Protein AF-A0AAV2WEM0-F1 (afdb_monomer)

Structure (mmCIF, N/CA/C/O backbone):
data_AF-A0AAV2WEM0-F1
#
_entry.id   AF-A0AAV2WEM0-F1
#
loop_
_atom_site.group_PDB
_atom_site.id
_atom_site.type_symbol
_atom_site.label_atom_id
_atom_site.label_alt_id
_atom_site.label_comp_id
_atom_site.label_asym_id
_atom_site.label_entity_id
_atom_site.label_seq_id
_atom_site.pdbx_PDB_ins_code
_atom_site.Cartn_x
_atom_site.Cartn_y
_atom_site.Cartn_z
_atom_site.occupancy
_atom_site.B_iso_or_equiv
_atom_site.auth_seq_id
_atom_site.auth_comp_id
_atom_site.auth_asym_id
_atom_site.auth_atom_id
_atom_site.pdbx_PDB_model_num
ATOM 1 N N . MET A 1 1 ? -0.761 -15.235 -7.193 1.00 73.81 1 MET A N 1
ATOM 2 C CA . MET A 1 1 ? -1.176 -15.048 -5.784 1.00 73.81 1 MET A CA 1
ATOM 3 C C . MET A 1 1 ? -2.481 -15.794 -5.565 1.00 73.81 1 MET A C 1
ATOM 5 O O . MET A 1 1 ? -3.314 -15.754 -6.461 1.00 73.81 1 MET A O 1
ATOM 9 N N . GLY A 1 2 ? -2.632 -16.491 -4.436 1.00 83.06 2 GLY A N 1
ATOM 10 C CA . GLY A 1 2 ? -3.852 -17.237 -4.103 1.00 83.06 2 GLY A CA 1
ATOM 11 C C . GLY A 1 2 ? -5.019 -16.351 -3.625 1.00 83.06 2 GLY A C 1
ATOM 12 O O . GLY A 1 2 ? -4.850 -15.125 -3.509 1.00 83.06 2 GLY A O 1
ATOM 13 N N . PRO A 1 3 ? -6.192 -16.957 -3.354 1.00 88.25 3 PRO A N 1
ATOM 14 C CA . PRO A 1 3 ? -7.330 -16.280 -2.725 1.00 88.25 3 PRO A CA 1
ATOM 15 C C . PRO A 1 3 ? -6.980 -15.790 -1.310 1.00 88.25 3 PRO A C 1
ATOM 17 O O . PRO A 1 3 ? -6.059 -16.314 -0.687 1.00 88.25 3 PRO A O 1
ATOM 20 N N . GLY A 1 4 ? -7.687 -14.764 -0.828 1.00 92.88 4 GLY A N 1
ATOM 21 C CA . GLY A 1 4 ? -7.439 -14.113 0.467 1.00 92.88 4 GLY A CA 1
ATOM 22 C C . GLY A 1 4 ? -6.748 -12.753 0.334 1.00 92.88 4 GLY A C 1
ATOM 23 O O . GLY A 1 4 ? -6.746 -12.153 -0.742 1.00 92.88 4 GLY A O 1
ATOM 24 N N . TYR A 1 5 ? -6.106 -12.284 1.396 1.00 94.56 5 TYR A N 1
ATOM 25 C CA . TYR A 1 5 ? -5.547 -10.938 1.518 1.00 94.56 5 TYR A CA 1
ATOM 26 C C . TYR A 1 5 ? -4.035 -10.973 1.704 1.00 94.56 5 TYR A C 1
ATOM 28 O O . TYR A 1 5 ? -3.494 -11.918 2.272 1.00 94.56 5 TYR A O 1
ATOM 36 N N . LEU A 1 6 ? -3.337 -9.959 1.195 1.00 92.81 6 LEU A N 1
ATOM 37 C CA . LEU A 1 6 ? -1.921 -9.783 1.494 1.00 92.81 6 LEU A CA 1
ATOM 38 C C . LEU A 1 6 ? -1.801 -9.289 2.941 1.00 92.81 6 LEU A C 1
ATOM 40 O O . LEU A 1 6 ? -2.379 -8.249 3.271 1.00 92.81 6 LEU A O 1
ATOM 44 N N . LEU A 1 7 ? -1.094 -10.062 3.766 1.00 94.00 7 LEU A N 1
ATOM 45 C CA . LEU A 1 7 ? -0.801 -9.750 5.160 1.00 94.00 7 LEU A CA 1
ATOM 46 C C . LEU A 1 7 ? 0.650 -10.144 5.462 1.00 94.00 7 LEU A C 1
ATOM 48 O O . LEU A 1 7 ? 0.938 -11.291 5.795 1.00 94.00 7 LEU A O 1
ATOM 52 N N . LEU A 1 8 ? 1.573 -9.208 5.251 1.00 92.81 8 LEU A N 1
ATOM 53 C CA . LEU A 1 8 ? 3.008 -9.395 5.466 1.00 92.81 8 LEU A CA 1
ATOM 54 C C . LEU A 1 8 ? 3.658 -8.045 5.777 1.00 92.81 8 LEU A C 1
ATOM 56 O O . LEU A 1 8 ? 3.691 -7.175 4.905 1.00 92.81 8 LEU A O 1
ATOM 60 N N . ARG A 1 9 ? 4.226 -7.887 6.980 1.00 92.12 9 ARG A N 1
ATOM 61 C CA . ARG A 1 9 ? 4.872 -6.640 7.427 1.00 92.12 9 ARG A CA 1
ATOM 62 C C . ARG A 1 9 ? 3.939 -5.438 7.217 1.00 92.12 9 ARG A C 1
ATOM 64 O O . ARG A 1 9 ? 2.847 -5.428 7.776 1.00 92.12 9 ARG A O 1
ATOM 71 N N . ASP A 1 10 ? 4.326 -4.459 6.400 1.00 90.81 10 ASP A N 1
ATOM 72 C CA . ASP A 1 10 ? 3.507 -3.272 6.119 1.00 90.81 10 ASP A CA 1
ATOM 73 C C . ASP A 1 10 ? 2.381 -3.530 5.099 1.00 90.81 10 ASP A C 1
ATOM 75 O O . ASP A 1 10 ? 1.467 -2.714 4.951 1.00 90.81 10 ASP A O 1
ATOM 79 N N . ALA A 1 11 ? 2.407 -4.659 4.383 1.00 91.69 11 ALA A N 1
ATOM 80 C CA . ALA A 1 11 ? 1.343 -5.015 3.459 1.00 91.69 11 ALA A CA 1
ATOM 81 C C . ALA A 1 11 ? 0.175 -5.635 4.220 1.00 91.69 11 ALA A C 1
ATOM 83 O O . ALA A 1 11 ? 0.104 -6.850 4.366 1.00 91.69 11 ALA A O 1
ATOM 84 N N . VAL A 1 12 ? -0.750 -4.790 4.658 1.00 93.25 12 VAL A N 1
ATOM 85 C CA . VAL A 1 12 ? -2.044 -5.191 5.214 1.00 93.25 12 VAL A CA 1
ATOM 86 C C . VAL A 1 12 ? -3.118 -4.848 4.197 1.00 93.25 12 VAL A C 1
ATOM 88 O O . VAL A 1 12 ? -3.210 -3.707 3.751 1.00 93.25 12 VAL A O 1
ATOM 91 N N . SER A 1 13 ? -3.961 -5.796 3.819 1.00 94.31 13 SER A N 1
ATOM 92 C CA . SER A 1 13 ? -5.092 -5.509 2.939 1.00 94.31 13 SER A CA 1
ATOM 93 C C . SER A 1 13 ? -6.366 -6.098 3.510 1.00 94.31 13 SER A C 1
ATOM 95 O O . SER A 1 13 ? -6.364 -7.212 4.016 1.00 94.31 13 SER A O 1
ATOM 97 N N . THR A 1 14 ? -7.446 -5.335 3.432 1.00 95.19 14 THR A N 1
ATOM 98 C CA . THR A 1 14 ? -8.768 -5.710 3.928 1.00 95.19 14 THR A CA 1
ATOM 99 C C . THR A 1 14 ? -9.771 -5.613 2.778 1.00 95.19 14 THR A C 1
ATOM 101 O O . THR A 1 14 ? -9.505 -4.907 1.797 1.00 95.19 14 THR A O 1
ATOM 104 N N . PRO A 1 15 ? -10.919 -6.311 2.853 1.00 95.44 15 PRO A N 1
ATOM 105 C CA . PRO A 1 15 ? -11.941 -6.208 1.812 1.00 95.44 15 PRO A CA 1
ATOM 106 C C . PRO A 1 15 ? -12.432 -4.771 1.627 1.00 95.44 15 PRO A C 1
ATOM 108 O O . PRO A 1 15 ? -12.663 -4.319 0.504 1.00 95.44 15 PRO A O 1
ATOM 111 N N . ARG A 1 16 ? -12.531 -4.032 2.734 1.00 95.44 16 ARG A N 1
ATOM 112 C CA . ARG A 1 16 ? -12.986 -2.648 2.785 1.00 95.44 16 ARG A CA 1
ATOM 113 C C . ARG A 1 16 ? -12.063 -1.827 3.682 1.00 95.44 16 ARG A C 1
ATOM 115 O O . ARG A 1 16 ? -11.734 -2.282 4.771 1.00 95.44 16 ARG A O 1
ATOM 122 N N . SER A 1 17 ? -11.680 -0.630 3.234 1.00 93.38 17 SER A N 1
ATOM 123 C CA . SER A 1 17 ? -10.951 0.374 4.029 1.00 93.38 17 SER A CA 1
ATOM 124 C C . SER A 1 17 ? -11.723 1.696 4.070 1.00 93.38 17 SER A C 1
ATOM 126 O O . SER A 1 17 ? -12.565 1.947 3.207 1.00 93.38 17 SER A O 1
ATOM 128 N N . TYR A 1 18 ? -11.441 2.551 5.055 1.00 94.12 18 TYR A N 1
ATOM 129 C CA . TYR A 1 18 ? -12.274 3.711 5.387 1.00 94.12 18 TYR A CA 1
ATOM 130 C C . TYR A 1 18 ? -11.481 5.026 5.425 1.00 94.12 18 TYR A C 1
ATOM 132 O O . TYR A 1 18 ? -10.262 5.027 5.561 1.00 94.12 18 TYR A O 1
ATOM 140 N N . LEU A 1 19 ? -12.188 6.155 5.289 1.00 92.81 19 LEU A N 1
ATOM 141 C CA . LEU A 1 19 ? -11.626 7.512 5.363 1.00 92.81 19 LEU A CA 1
ATOM 142 C C . LEU A 1 19 ? -11.573 8.012 6.820 1.00 92.81 19 LEU A C 1
ATOM 144 O O . LEU A 1 19 ? -12.294 8.941 7.203 1.00 92.81 19 LEU A O 1
ATOM 148 N N . THR A 1 20 ? -10.742 7.353 7.622 1.00 91.75 20 THR A N 1
ATOM 149 C CA . THR A 1 20 ? -10.419 7.721 9.013 1.00 91.75 20 THR A CA 1
ATOM 150 C C . THR A 1 20 ? -9.503 8.948 9.061 1.00 91.75 20 THR A C 1
ATOM 152 O O . THR A 1 20 ? -8.969 9.365 8.027 1.00 91.75 20 THR A O 1
ATOM 155 N N . ASP A 1 21 ? -9.301 9.542 10.239 1.00 89.81 21 ASP A N 1
ATOM 156 C CA . ASP A 1 21 ? -8.349 10.652 10.390 1.00 89.81 21 ASP A CA 1
ATOM 157 C C . ASP A 1 21 ? -6.922 10.194 10.060 1.00 89.81 21 ASP A C 1
ATOM 159 O O . ASP A 1 21 ? -6.171 10.911 9.392 1.00 89.81 21 ASP A O 1
ATOM 163 N N . ALA A 1 22 ? -6.582 8.945 10.389 1.00 86.00 22 A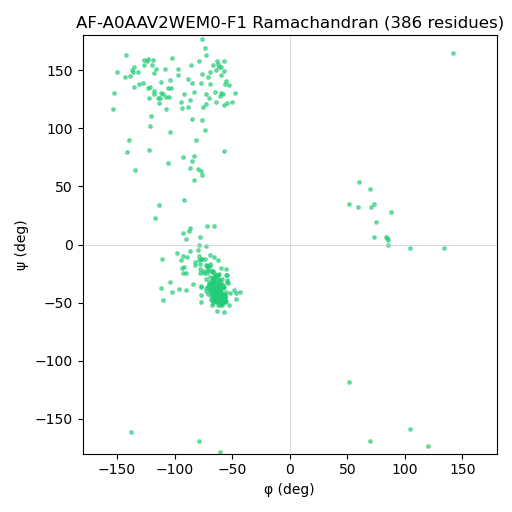LA A N 1
ATOM 164 C CA . ALA A 1 22 ? -5.314 8.326 10.000 1.00 86.00 22 ALA A CA 1
ATOM 165 C C . ALA A 1 22 ? -5.153 8.228 8.470 1.00 86.00 22 ALA A C 1
ATOM 167 O O . ALA A 1 22 ? -4.106 8.585 7.928 1.00 86.00 22 ALA A O 1
ATOM 168 N N . ALA A 1 23 ? -6.202 7.802 7.753 1.00 88.94 23 ALA A N 1
ATOM 169 C CA . ALA A 1 23 ? -6.188 7.688 6.291 1.00 88.94 23 ALA A CA 1
ATOM 170 C C . ALA A 1 23 ? -6.148 9.048 5.571 1.00 88.94 23 ALA A C 1
ATOM 172 O O . ALA A 1 23 ? -5.834 9.102 4.381 1.00 88.94 23 ALA A O 1
ATOM 173 N N . LEU A 1 24 ? -6.470 10.137 6.278 1.00 90.06 24 LEU A N 1
ATOM 174 C CA . LEU A 1 24 ? -6.331 11.510 5.794 1.00 90.06 24 LEU A CA 1
ATOM 175 C C . LEU A 1 24 ? -5.001 12.153 6.195 1.00 90.06 24 LEU A C 1
ATOM 177 O O . LEU A 1 24 ? -4.598 13.107 5.535 1.00 90.06 24 LEU A O 1
ATOM 181 N N . GLY A 1 25 ? -4.315 11.639 7.220 1.00 87.44 25 GLY A N 1
ATOM 182 C CA . GLY A 1 25 ? -3.094 12.235 7.769 1.00 87.44 25 GLY A CA 1
ATOM 183 C C . GLY A 1 25 ? -3.315 13.277 8.850 1.00 87.44 25 GLY A C 1
ATOM 184 O O . GLY A 1 25 ? -2.517 14.201 8.956 1.00 87.44 25 GLY A O 1
ATOM 185 N N . LEU A 1 26 ? -4.413 13.162 9.595 1.00 86.81 26 LEU A N 1
ATOM 186 C CA . LEU A 1 26 ? -4.787 14.088 10.669 1.00 86.81 26 LEU A CA 1
ATOM 187 C C . LEU A 1 26 ? -4.396 13.594 12.058 1.00 86.81 26 LEU A C 1
ATOM 189 O O . LEU A 1 26 ? -4.542 14.327 13.028 1.00 86.81 26 LEU A O 1
ATOM 193 N N . THR A 1 27 ? -3.917 12.359 12.162 1.00 78.94 27 THR A N 1
ATOM 194 C CA . THR A 1 27 ? -3.402 11.813 13.416 1.00 78.94 27 THR A CA 1
ATOM 195 C C . THR A 1 27 ? -1.994 12.314 13.699 1.00 78.94 27 THR A C 1
ATOM 197 O O . THR A 1 27 ? -1.240 12.592 12.769 1.00 78.94 27 THR A O 1
ATOM 200 N N . ASP A 1 28 ? -1.594 12.268 14.967 1.00 68.06 28 ASP A N 1
ATOM 201 C CA . ASP A 1 28 ? -0.232 12.597 15.408 1.00 68.06 28 ASP A CA 1
ATOM 202 C C . ASP A 1 28 ? 0.856 11.671 14.827 1.00 68.06 28 ASP A C 1
ATOM 204 O O . ASP A 1 28 ? 2.041 11.975 14.913 1.00 68.06 28 ASP A O 1
ATOM 208 N N . ALA A 1 29 ? 0.480 10.532 14.234 1.00 67.19 29 ALA A N 1
ATOM 209 C CA . ALA A 1 29 ? 1.413 9.597 13.619 1.00 67.19 29 ALA A CA 1
ATOM 210 C C . ALA A 1 29 ? 1.910 10.072 12.241 1.00 67.19 29 ALA A C 1
ATOM 212 O O . ALA A 1 29 ? 1.119 10.491 11.392 1.00 67.19 29 ALA A O 1
ATOM 213 N N . ALA A 1 30 ? 3.208 9.891 11.971 1.00 63.62 30 ALA A N 1
ATOM 214 C CA . ALA A 1 30 ? 3.812 10.180 10.675 1.00 63.62 30 ALA A CA 1
ATOM 215 C C . ALA A 1 30 ? 3.001 9.609 9.483 1.00 63.62 30 ALA A C 1
ATOM 217 O O . ALA A 1 30 ? 2.708 8.404 9.446 1.00 63.62 30 ALA A O 1
ATOM 218 N N . PRO A 1 31 ? 2.716 10.424 8.444 1.00 66.81 31 PRO A N 1
ATOM 219 C CA . PRO A 1 31 ? 1.867 10.065 7.304 1.00 66.81 31 PRO A CA 1
ATOM 220 C C . PRO A 1 31 ? 2.580 9.145 6.296 1.00 66.81 31 PRO A C 1
ATOM 222 O O . PRO A 1 31 ? 2.764 9.465 5.120 1.00 66.81 31 PRO A O 1
ATOM 225 N N . ARG A 1 32 ? 3.011 7.966 6.749 1.00 67.44 32 ARG A N 1
ATOM 226 C CA . ARG A 1 32 ? 3.813 7.018 5.957 1.00 67.44 32 ARG A CA 1
ATOM 227 C C . ARG A 1 32 ? 3.031 6.312 4.847 1.00 67.44 32 ARG A C 1
ATOM 229 O O . ARG A 1 32 ? 3.639 5.792 3.915 1.00 67.44 32 ARG A O 1
ATOM 236 N N . ALA A 1 33 ? 1.704 6.312 4.940 1.00 76.00 33 ALA A N 1
ATOM 237 C CA . ALA A 1 33 ? 0.794 5.625 4.030 1.00 76.00 33 ALA A CA 1
ATOM 238 C C . ALA A 1 33 ? -0.137 6.594 3.269 1.00 76.00 33 ALA A C 1
ATOM 240 O O . ALA A 1 33 ? -1.194 6.204 2.781 1.00 76.00 33 ALA A O 1
ATOM 241 N N . LEU A 1 34 ? 0.244 7.864 3.128 1.00 84.56 34 LEU A N 1
ATOM 242 C CA . LEU A 1 34 ? -0.521 8.832 2.340 1.00 84.56 34 LEU A CA 1
ATOM 243 C C . LEU A 1 34 ? 0.146 9.090 0.989 1.00 84.56 34 LEU A C 1
ATOM 245 O O . LEU A 1 34 ? 1.372 9.193 0.931 1.00 84.56 34 LEU A O 1
ATOM 249 N N . PRO A 1 35 ? -0.619 9.243 -0.101 1.00 91.00 35 PRO A N 1
ATOM 250 C CA . PRO A 1 35 ? -2.075 9.132 -0.228 1.00 91.00 35 PRO A CA 1
ATOM 251 C C . PRO A 1 35 ? -2.581 7.699 -0.511 1.00 91.00 35 PRO A C 1
ATOM 253 O O . PRO A 1 35 ? -3.746 7.540 -0.878 1.00 91.00 35 PRO A O 1
ATOM 256 N N . GLN A 1 36 ? -1.752 6.645 -0.400 1.00 93.56 36 GLN A N 1
ATOM 257 C CA . GLN A 1 36 ? -2.198 5.275 -0.719 1.00 93.56 36 GLN A CA 1
ATOM 258 C C . GLN A 1 36 ? -3.442 4.846 0.077 1.00 93.56 36 GLN A C 1
ATOM 260 O O . GLN A 1 36 ? -4.331 4.234 -0.508 1.00 93.56 36 GLN A O 1
ATOM 265 N N . ASP A 1 37 ? -3.546 5.173 1.367 1.00 92.56 37 ASP A N 1
ATOM 266 C CA . ASP A 1 37 ? -4.642 4.689 2.209 1.00 92.56 37 ASP A CA 1
ATOM 267 C C . ASP A 1 37 ? -5.955 5.397 1.840 1.00 92.56 37 ASP A C 1
ATOM 269 O O . ASP A 1 37 ? -6.984 4.738 1.701 1.00 92.56 37 ASP A O 1
ATOM 273 N N . PHE A 1 38 ? -5.900 6.691 1.506 1.00 94.50 38 PHE A N 1
ATOM 274 C CA . PHE A 1 38 ? -7.012 7.411 0.880 1.00 94.50 38 PHE A CA 1
ATOM 275 C C . PHE A 1 38 ? -7.444 6.768 -0.448 1.00 94.50 38 PHE A C 1
ATOM 277 O O . PHE A 1 38 ? -8.634 6.551 -0.690 1.00 94.50 38 PHE A O 1
ATOM 284 N N . ALA A 1 39 ? -6.488 6.423 -1.318 1.00 95.12 39 ALA A N 1
ATOM 285 C CA . ALA A 1 39 ? -6.785 5.801 -2.607 1.00 95.12 39 ALA A CA 1
ATOM 286 C C . ALA A 1 39 ? -7.455 4.424 -2.444 1.00 95.12 39 ALA A C 1
ATOM 288 O O . ALA A 1 39 ? -8.419 4.126 -3.151 1.00 95.12 39 ALA A O 1
ATOM 289 N N . ILE A 1 40 ? -6.988 3.604 -1.496 1.00 95.75 40 ILE A N 1
ATOM 290 C CA . ILE A 1 40 ? -7.590 2.301 -1.181 1.00 95.75 40 ILE A CA 1
ATOM 291 C C . ILE A 1 40 ? -8.962 2.471 -0.520 1.00 95.75 40 ILE A C 1
ATOM 293 O O . ILE A 1 40 ? -9.892 1.740 -0.867 1.00 95.75 40 ILE A O 1
ATOM 297 N N . ALA A 1 41 ? -9.142 3.453 0.365 1.00 94.56 41 ALA A N 1
ATOM 298 C CA . ALA A 1 41 ? -10.437 3.760 0.968 1.00 94.56 41 ALA A CA 1
ATOM 299 C C . ALA A 1 41 ? -11.487 4.167 -0.079 1.00 94.56 41 ALA A C 1
ATOM 301 O O . ALA A 1 41 ? -12.651 3.797 0.047 1.00 94.56 41 ALA A O 1
ATOM 302 N N . LEU A 1 42 ? -11.097 4.856 -1.154 1.00 95.44 42 LEU A N 1
ATOM 303 C CA . LEU A 1 42 ? -12.006 5.146 -2.266 1.00 95.44 42 LEU A CA 1
ATOM 304 C C . LEU A 1 42 ? -12.230 3.936 -3.176 1.00 95.44 42 LEU A C 1
ATOM 306 O O . LEU A 1 42 ? -13.372 3.583 -3.469 1.00 95.44 42 LEU A O 1
ATOM 310 N N . ALA A 1 43 ? -11.155 3.278 -3.613 1.00 95.88 43 ALA A N 1
ATOM 311 C CA . ALA A 1 43 ? -11.240 2.153 -4.543 1.00 95.88 43 ALA A CA 1
ATOM 312 C C . ALA A 1 43 ? -12.020 0.970 -3.952 1.00 95.88 43 ALA A C 1
ATOM 314 O O . ALA A 1 43 ? -12.761 0.296 -4.674 1.00 95.88 43 ALA A O 1
ATOM 315 N N . SER A 1 44 ? -11.909 0.761 -2.634 1.00 96.25 44 SER A N 1
ATOM 316 C CA . SER A 1 44 ? -12.562 -0.361 -1.964 1.00 96.25 44 SER A CA 1
ATOM 317 C C . SER A 1 44 ? -14.085 -0.229 -1.811 1.00 96.25 44 SER A C 1
ATOM 319 O O . SER A 1 44 ? -14.730 -1.128 -1.285 1.00 96.25 44 SER A O 1
ATOM 321 N N . HIS A 1 45 ? -14.684 0.882 -2.264 1.00 94.12 45 HIS A N 1
ATOM 322 C CA . HIS A 1 45 ? -16.142 1.000 -2.388 1.00 94.12 45 HIS A CA 1
ATOM 323 C C . HIS A 1 45 ? -16.687 0.208 -3.580 1.00 94.12 45 HIS A C 1
ATOM 325 O O . HIS A 1 45 ? -17.867 -0.130 -3.604 1.00 94.12 45 HIS A O 1
ATOM 331 N N . VAL A 1 46 ? -15.846 -0.026 -4.591 1.00 95.62 46 VAL A N 1
ATOM 332 C CA . VAL A 1 46 ? -16.252 -0.609 -5.876 1.00 95.62 46 VAL A CA 1
ATOM 333 C C . VAL A 1 46 ? -15.663 -2.003 -6.060 1.00 95.62 46 VAL A C 1
ATOM 335 O O . VAL A 1 46 ? -16.312 -2.880 -6.622 1.00 95.62 46 VAL A O 1
ATOM 338 N N . LEU A 1 47 ? -14.429 -2.206 -5.602 1.00 95.44 47 LEU A N 1
ATOM 339 C CA . LEU A 1 47 ? -13.700 -3.466 -5.716 1.00 95.44 47 LEU A CA 1
ATOM 340 C C . LEU A 1 47 ? -13.202 -3.900 -4.343 1.00 95.44 47 LEU A C 1
ATOM 342 O O . LEU A 1 47 ? -12.958 -3.067 -3.489 1.00 95.44 47 LEU A O 1
ATOM 346 N N . ASP A 1 48 ? -12.982 -5.190 -4.136 1.00 96.50 48 ASP A N 1
ATOM 347 C CA . ASP A 1 48 ? -12.324 -5.665 -2.918 1.00 96.50 48 ASP A CA 1
ATOM 348 C C . ASP A 1 48 ? -10.929 -5.023 -2.751 1.00 96.50 48 ASP A C 1
ATOM 350 O O . ASP A 1 48 ? -10.111 -5.034 -3.679 1.00 96.50 48 ASP A O 1
ATOM 354 N N . GLY A 1 49 ? -10.641 -4.460 -1.574 1.00 95.06 49 GLY A N 1
ATOM 355 C CA . GLY A 1 49 ? -9.379 -3.767 -1.297 1.00 95.06 49 GLY A CA 1
ATOM 356 C C . GLY A 1 49 ? -8.143 -4.667 -1.427 1.00 95.06 49 GLY A C 1
ATOM 357 O O . GLY A 1 49 ? -7.107 -4.231 -1.936 1.00 95.06 49 GLY A O 1
ATOM 358 N N . GLY A 1 50 ? -8.261 -5.947 -1.068 1.00 94.94 50 GLY A N 1
ATOM 359 C CA . GLY A 1 50 ? -7.229 -6.961 -1.288 1.00 94.94 50 GLY A CA 1
ATOM 360 C C . GLY A 1 50 ? -6.933 -7.189 -2.765 1.00 94.94 50 GLY A C 1
ATOM 361 O O . GLY A 1 50 ? -5.766 -7.275 -3.160 1.00 94.94 50 GLY A O 1
ATOM 362 N N . ILE A 1 51 ? -7.971 -7.230 -3.603 1.00 96.12 51 ILE A N 1
ATOM 363 C CA . ILE A 1 51 ? -7.812 -7.302 -5.060 1.00 96.12 51 ILE A CA 1
ATOM 364 C C . ILE A 1 51 ? -7.105 -6.049 -5.582 1.00 96.12 51 ILE A C 1
ATOM 366 O O . ILE A 1 51 ? -6.147 -6.182 -6.347 1.00 96.12 51 ILE A O 1
ATOM 370 N N . VAL A 1 52 ? -7.514 -4.851 -5.149 1.00 96.50 52 VAL A N 1
ATOM 371 C CA . VAL A 1 52 ? -6.888 -3.587 -5.577 1.00 96.50 52 VAL A CA 1
ATOM 372 C C . VAL A 1 52 ? -5.386 -3.587 -5.274 1.00 96.50 52 VAL A C 1
ATOM 374 O O . VAL A 1 52 ? -4.586 -3.328 -6.175 1.00 96.50 52 VAL A O 1
ATOM 377 N N . VAL A 1 53 ? -4.983 -3.947 -4.050 1.00 96.19 53 VAL A N 1
ATOM 378 C CA . VAL A 1 53 ? -3.566 -4.007 -3.646 1.00 96.19 53 VAL A CA 1
ATOM 379 C C . VAL A 1 53 ? -2.774 -4.999 -4.505 1.00 96.19 53 VAL A C 1
ATOM 381 O O . VAL A 1 53 ? -1.703 -4.660 -5.013 1.00 96.19 53 VAL A O 1
ATOM 384 N N . LYS A 1 54 ? -3.302 -6.210 -4.733 1.00 95.81 54 LYS A N 1
ATOM 385 C CA . LYS A 1 54 ? -2.637 -7.223 -5.574 1.00 95.81 54 LYS A CA 1
ATOM 386 C C . LYS A 1 54 ? -2.492 -6.761 -7.024 1.00 95.81 54 LYS A C 1
ATOM 388 O O . LYS A 1 54 ? -1.432 -6.950 -7.621 1.00 95.81 54 LYS A O 1
ATOM 393 N N . VAL A 1 55 ? -3.538 -6.154 -7.587 1.00 96.38 55 VAL A N 1
ATOM 394 C CA . VAL A 1 55 ? -3.524 -5.621 -8.957 1.00 96.38 55 VAL A CA 1
ATOM 395 C C . VAL A 1 55 ? -2.489 -4.510 -9.085 1.00 96.38 55 VAL A C 1
ATOM 397 O O . VAL A 1 55 ? -1.685 -4.548 -10.014 1.00 96.38 55 VAL A O 1
ATOM 400 N N . LEU A 1 56 ? -2.459 -3.560 -8.147 1.00 96.94 56 LEU A N 1
ATOM 401 C CA . LEU A 1 56 ? -1.482 -2.471 -8.148 1.00 96.94 56 LEU A CA 1
ATOM 402 C C . LEU A 1 56 ? -0.050 -2.995 -8.031 1.00 96.94 56 LEU A C 1
ATOM 404 O O . LEU A 1 56 ? 0.812 -2.553 -8.785 1.00 96.94 56 LEU A O 1
ATOM 408 N N . LEU A 1 57 ? 0.200 -3.977 -7.164 1.00 96.62 57 LEU A N 1
ATOM 409 C CA . LEU A 1 57 ? 1.516 -4.601 -7.032 1.00 96.62 57 LEU A CA 1
ATOM 410 C C . LEU A 1 57 ? 1.982 -5.248 -8.345 1.00 96.62 57 LEU A C 1
ATOM 412 O O . LEU A 1 57 ? 3.084 -4.973 -8.825 1.00 96.62 57 LEU A O 1
ATOM 416 N N . VAL A 1 58 ? 1.136 -6.084 -8.953 1.00 96.38 58 VAL A N 1
ATOM 417 C CA . VAL A 1 58 ? 1.447 -6.748 -10.230 1.00 96.38 58 VAL A CA 1
ATOM 418 C C . VAL A 1 58 ? 1.646 -5.718 -11.340 1.00 96.38 58 VAL A C 1
ATOM 420 O O . VAL A 1 58 ? 2.581 -5.836 -12.136 1.00 96.38 58 VAL A O 1
ATOM 423 N N . LEU A 1 59 ? 0.808 -4.679 -11.376 1.00 97.00 59 LEU A N 1
ATOM 424 C CA . LEU A 1 59 ? 0.929 -3.588 -12.333 1.00 97.00 59 LEU A CA 1
ATOM 425 C C . LEU A 1 59 ? 2.247 -2.830 -12.146 1.00 97.00 59 LEU A C 1
ATOM 427 O O . LEU A 1 59 ? 2.925 -2.583 -13.136 1.00 97.00 59 LEU A O 1
ATOM 431 N N . GLY A 1 60 ? 2.651 -2.521 -10.913 1.00 97.56 60 GLY A N 1
ATOM 432 C CA . GLY A 1 60 ? 3.922 -1.860 -10.604 1.00 97.56 60 GLY A CA 1
ATOM 433 C C . GLY A 1 60 ? 5.128 -2.627 -11.150 1.00 97.56 60 GLY A C 1
ATOM 434 O O . GLY A 1 60 ? 5.944 -2.061 -11.879 1.00 97.56 60 GLY A O 1
ATOM 435 N N . LEU A 1 61 ? 5.197 -3.938 -10.899 1.00 97.12 61 LEU A N 1
ATOM 436 C CA . LEU A 1 61 ? 6.268 -4.797 -11.427 1.00 97.12 61 LEU A CA 1
ATOM 437 C C . LEU A 1 61 ? 6.225 -4.904 -12.959 1.00 97.12 61 LEU A C 1
ATOM 439 O O . LEU A 1 61 ? 7.256 -4.827 -13.629 1.00 97.12 61 LEU A O 1
ATOM 443 N N . THR A 1 62 ? 5.025 -5.012 -13.532 1.00 97.75 62 THR A N 1
ATOM 444 C CA . THR A 1 62 ? 4.834 -5.044 -14.990 1.00 97.75 62 THR A CA 1
ATOM 445 C C . THR A 1 62 ? 5.299 -3.737 -15.637 1.00 97.75 62 THR A C 1
ATOM 447 O O . THR A 1 62 ? 5.993 -3.756 -16.656 1.00 97.75 62 THR A O 1
ATOM 450 N N . LEU A 1 63 ? 4.964 -2.595 -15.030 1.00 98.06 63 LEU A N 1
ATOM 451 C CA . LEU A 1 63 ? 5.392 -1.269 -15.469 1.00 98.06 63 LEU A CA 1
ATOM 452 C C . LEU A 1 63 ? 6.907 -1.099 -15.357 1.00 98.06 63 LEU A C 1
ATOM 454 O O . LEU A 1 63 ? 7.490 -0.522 -16.275 1.00 98.06 63 LEU A O 1
ATOM 458 N N . ALA A 1 64 ? 7.546 -1.640 -14.314 1.00 97.81 64 ALA A N 1
ATOM 459 C CA . ALA A 1 64 ? 9.001 -1.612 -14.162 1.00 97.81 64 ALA A CA 1
ATOM 460 C C . ALA A 1 64 ? 9.704 -2.326 -15.326 1.00 97.81 64 ALA A C 1
ATOM 462 O O . ALA A 1 64 ? 10.564 -1.742 -15.994 1.00 97.81 64 ALA A O 1
ATOM 463 N N . GLY A 1 65 ? 9.305 -3.569 -15.618 1.00 97.56 65 GLY A N 1
ATOM 464 C CA . GLY A 1 65 ? 9.903 -4.356 -16.697 1.00 97.56 65 GLY A CA 1
ATOM 465 C C . GLY A 1 65 ? 9.609 -3.779 -18.081 1.00 97.56 65 GLY A C 1
ATOM 466 O O . GLY A 1 65 ? 10.524 -3.548 -18.877 1.00 97.56 65 GLY A O 1
ATOM 467 N N . TRP A 1 66 ? 8.336 -3.488 -18.369 1.00 97.88 66 TRP A N 1
ATOM 468 C CA . TRP A 1 66 ? 7.932 -2.955 -19.671 1.00 97.88 66 TRP A CA 1
ATOM 469 C C . TRP A 1 66 ? 8.488 -1.552 -19.922 1.00 97.88 66 TRP A C 1
ATOM 471 O O . TRP A 1 66 ? 8.998 -1.271 -21.012 1.00 97.88 66 TRP A O 1
ATOM 481 N N . GLY A 1 67 ? 8.434 -0.688 -18.910 1.00 97.38 67 GLY A N 1
ATOM 482 C CA . GLY A 1 67 ? 8.990 0.656 -18.965 1.00 97.38 67 GLY A CA 1
ATOM 483 C C . GLY A 1 67 ? 10.483 0.624 -19.242 1.00 97.38 67 GLY A C 1
ATOM 484 O O . GLY A 1 67 ? 10.942 1.336 -20.131 1.00 97.38 67 GLY A O 1
ATOM 485 N N . SER A 1 68 ? 11.235 -0.246 -18.562 1.00 97.69 68 SER A N 1
ATOM 486 C CA . SER A 1 68 ? 12.684 -0.378 -18.765 1.00 97.69 68 SER A CA 1
ATOM 487 C C . SER A 1 68 ? 13.022 -0.869 -20.174 1.00 97.69 68 SER A C 1
ATOM 489 O O . SER A 1 68 ? 13.845 -0.264 -20.860 1.00 97.69 68 SER A O 1
ATOM 491 N N . ALA A 1 69 ? 12.319 -1.891 -20.673 1.00 96.44 69 ALA A N 1
ATOM 492 C CA . ALA A 1 69 ? 12.461 -2.358 -22.055 1.00 96.44 69 ALA A CA 1
ATOM 493 C C . ALA A 1 69 ? 12.135 -1.272 -23.096 1.00 96.44 69 ALA A C 1
ATOM 495 O O . ALA A 1 69 ? 12.705 -1.267 -24.191 1.00 96.44 69 ALA A O 1
ATOM 496 N N . ARG A 1 70 ? 11.189 -0.375 -22.787 1.00 95.75 70 ARG A N 1
ATOM 497 C CA . ARG A 1 70 ? 10.802 0.745 -23.653 1.00 95.75 70 ARG A CA 1
ATOM 498 C C . ARG A 1 70 ? 11.815 1.887 -23.599 1.00 95.75 70 ARG A C 1
ATOM 500 O O . ARG A 1 70 ? 12.160 2.411 -24.652 1.00 95.75 70 ARG A O 1
ATOM 507 N N . LEU A 1 71 ? 12.288 2.247 -22.409 1.00 95.50 71 LEU A N 1
ATOM 508 C CA . LEU A 1 71 ? 13.313 3.266 -22.196 1.00 95.50 71 LEU A CA 1
ATOM 509 C C . LEU A 1 71 ? 14.605 2.892 -22.929 1.00 95.50 71 LEU A C 1
ATOM 511 O O . LEU A 1 71 ? 15.152 3.701 -23.671 1.00 95.50 71 LEU A O 1
ATOM 515 N N . VAL A 1 72 ? 15.035 1.634 -22.799 1.00 94.69 72 VAL A N 1
ATOM 516 C CA . VAL A 1 72 ? 16.196 1.098 -23.519 1.00 94.69 72 VAL A CA 1
ATOM 517 C C . VAL A 1 72 ? 16.009 1.200 -25.033 1.00 94.69 72 VAL A C 1
ATOM 519 O O . VAL A 1 72 ? 16.910 1.673 -25.713 1.00 94.69 72 VAL A O 1
ATOM 522 N N . ALA A 1 73 ? 14.842 0.827 -25.567 1.00 94.62 73 ALA A N 1
ATOM 523 C CA . ALA A 1 73 ? 14.565 0.947 -27.003 1.00 94.62 73 ALA A CA 1
ATOM 524 C C . ALA A 1 73 ? 14.505 2.406 -27.496 1.00 94.62 73 ALA A C 1
ATOM 526 O O . ALA A 1 73 ? 14.794 2.672 -28.656 1.00 94.62 73 ALA A O 1
ATOM 527 N N . GLN A 1 74 ? 14.123 3.350 -26.630 1.00 93.62 74 GLN A N 1
ATOM 528 C CA . GLN A 1 74 ? 14.112 4.779 -26.947 1.00 93.62 74 GLN A CA 1
ATOM 529 C C . GLN A 1 74 ? 15.531 5.361 -27.010 1.00 93.62 74 GLN A C 1
ATOM 531 O O . GLN A 1 74 ? 15.799 6.191 -27.872 1.00 93.62 74 GLN A O 1
ATOM 536 N N . ILE A 1 75 ? 16.419 4.948 -26.101 1.00 90.62 75 ILE A N 1
ATOM 537 C CA . ILE A 1 75 ? 17.797 5.461 -26.010 1.00 90.62 75 ILE A CA 1
ATOM 538 C C . ILE A 1 75 ? 18.733 4.735 -26.986 1.00 90.62 75 ILE A C 1
ATOM 540 O O . ILE A 1 75 ? 19.657 5.340 -27.520 1.00 90.62 75 ILE A O 1
ATOM 544 N N . LEU A 1 76 ? 18.497 3.444 -27.233 1.00 92.06 76 LEU A N 1
ATOM 545 C CA . LEU A 1 76 ? 19.301 2.579 -28.096 1.00 92.06 76 LEU A CA 1
ATOM 546 C C . LEU A 1 76 ? 18.410 1.999 -29.216 1.00 92.06 76 LEU A C 1
ATOM 548 O O . LEU A 1 76 ? 17.966 0.859 -29.090 1.00 92.06 76 LEU A O 1
ATOM 552 N N . PRO A 1 77 ? 18.141 2.738 -30.311 1.00 86.50 77 PRO A N 1
ATOM 553 C CA . PRO A 1 77 ? 17.161 2.336 -31.329 1.00 86.50 77 PRO A CA 1
ATOM 554 C C . PRO A 1 77 ? 17.434 0.968 -31.971 1.00 86.50 77 PRO A C 1
ATOM 556 O O . PRO A 1 77 ? 16.506 0.192 -32.183 1.00 86.50 77 PRO A O 1
ATOM 559 N N . ASP A 1 78 ? 18.709 0.631 -32.190 1.00 90.31 78 ASP A N 1
ATOM 560 C CA . ASP A 1 78 ? 19.127 -0.629 -32.828 1.00 90.31 78 ASP A CA 1
ATOM 561 C C . ASP A 1 78 ? 19.280 -1.797 -31.840 1.00 90.31 78 ASP A C 1
ATOM 563 O O . ASP A 1 78 ? 19.939 -2.799 -32.129 1.00 90.31 78 ASP A O 1
ATOM 567 N N . ILE A 1 79 ? 18.766 -1.665 -30.614 1.00 91.81 79 ILE A N 1
ATOM 568 C CA . ILE A 1 79 ? 18.893 -2.720 -29.611 1.00 91.81 79 ILE A CA 1
ATOM 569 C C . ILE A 1 79 ? 18.028 -3.929 -29.984 1.00 91.81 79 ILE A C 1
ATOM 571 O O . ILE A 1 79 ? 16.813 -3.838 -30.174 1.00 91.81 79 ILE A O 1
ATOM 575 N N . ALA A 1 80 ? 18.653 -5.104 -30.040 1.00 92.31 80 ALA A N 1
ATOM 576 C CA . ALA A 1 80 ? 17.931 -6.349 -30.256 1.00 92.31 80 ALA A CA 1
ATOM 577 C C . ALA A 1 80 ? 16.949 -6.635 -29.104 1.00 92.31 80 ALA A C 1
ATOM 579 O O . ALA A 1 80 ? 17.140 -6.200 -27.963 1.00 92.31 80 ALA A O 1
ATOM 580 N N . ILE A 1 81 ? 15.929 -7.457 -29.376 1.00 93.06 81 ILE A N 1
ATOM 581 C CA . ILE A 1 81 ? 14.940 -7.875 -28.368 1.00 93.06 81 ILE A CA 1
ATOM 582 C C . ILE A 1 81 ? 15.596 -8.471 -27.112 1.00 93.06 81 ILE A C 1
ATOM 584 O O . ILE A 1 81 ? 15.117 -8.232 -26.008 1.00 93.06 81 ILE A O 1
ATOM 588 N N . GLY A 1 82 ? 16.736 -9.154 -27.264 1.00 91.94 82 GLY A N 1
ATOM 589 C CA . GLY A 1 82 ? 17.512 -9.700 -26.149 1.00 91.94 82 GLY A CA 1
ATOM 590 C C . GLY A 1 82 ? 17.914 -8.641 -25.118 1.00 91.94 82 GLY A C 1
ATOM 591 O O . GLY A 1 82 ? 17.689 -8.845 -23.931 1.00 91.94 82 GLY A O 1
ATOM 592 N N . GLY A 1 83 ? 18.409 -7.475 -25.548 1.00 90.75 83 GLY A N 1
ATOM 593 C CA . GLY A 1 83 ? 18.784 -6.398 -24.621 1.00 90.75 83 GLY A CA 1
ATOM 594 C C . GLY A 1 83 ? 17.588 -5.790 -23.891 1.00 90.75 83 GLY A C 1
ATOM 595 O O . GLY A 1 83 ? 17.682 -5.457 -22.712 1.00 90.75 83 GLY A O 1
ATOM 596 N N . ARG A 1 84 ? 16.427 -5.731 -24.551 1.00 94.94 84 ARG A N 1
ATOM 597 C CA . ARG A 1 84 ? 15.169 -5.279 -23.935 1.00 94.94 84 ARG A CA 1
ATOM 598 C C . ARG A 1 84 ? 14.651 -6.278 -22.898 1.00 94.94 84 ARG A C 1
ATOM 600 O O . ARG A 1 84 ? 14.157 -5.858 -21.857 1.00 94.94 84 ARG A O 1
ATOM 607 N N . LEU A 1 85 ? 14.779 -7.579 -23.165 1.00 94.94 85 LEU A N 1
ATOM 608 C CA . LEU A 1 85 ? 14.405 -8.638 -22.225 1.00 94.94 85 LEU A CA 1
ATOM 609 C C . LEU A 1 85 ? 15.338 -8.675 -21.011 1.00 94.94 85 LEU A C 1
ATOM 611 O O . LEU A 1 85 ? 14.852 -8.793 -19.891 1.00 94.94 85 LEU A O 1
ATOM 615 N N . VAL A 1 86 ? 16.649 -8.505 -21.206 1.00 93.94 86 VAL A N 1
ATOM 616 C CA . VAL A 1 86 ? 17.617 -8.404 -20.100 1.00 93.94 86 VAL A CA 1
ATOM 617 C C . VAL A 1 86 ? 17.314 -7.183 -19.228 1.00 93.94 86 VAL A C 1
ATOM 619 O O . VAL A 1 86 ? 17.252 -7.309 -18.009 1.00 93.94 86 VAL A O 1
ATOM 622 N N . ALA A 1 87 ? 17.033 -6.027 -19.836 1.00 94.44 87 ALA A N 1
ATOM 623 C CA . ALA A 1 87 ? 16.622 -4.822 -19.116 1.00 94.44 87 ALA A CA 1
ATOM 624 C C . ALA A 1 87 ? 15.328 -5.022 -18.308 1.00 94.44 87 ALA A C 1
ATOM 626 O O . ALA A 1 87 ? 15.264 -4.633 -17.144 1.00 94.44 87 ALA A O 1
ATOM 627 N N . ALA A 1 88 ? 14.308 -5.651 -18.903 1.00 96.56 88 ALA A N 1
ATOM 628 C CA . ALA A 1 88 ? 13.064 -5.972 -18.205 1.00 96.56 88 ALA A CA 1
ATOM 629 C C . ALA A 1 88 ? 13.290 -6.948 -17.042 1.00 96.56 88 ALA A C 1
ATOM 631 O O . ALA A 1 88 ? 12.740 -6.752 -15.961 1.00 96.56 88 ALA A O 1
ATOM 632 N N . THR A 1 89 ? 14.124 -7.969 -17.261 1.00 94.75 89 THR A N 1
ATOM 633 C CA . THR A 1 89 ? 14.461 -8.980 -16.252 1.00 94.75 89 THR A CA 1
ATOM 634 C C . THR A 1 89 ? 15.184 -8.333 -15.084 1.00 94.75 89 THR A C 1
ATOM 636 O O . THR A 1 89 ? 14.740 -8.493 -13.960 1.00 94.75 89 THR A O 1
ATOM 639 N N . LEU A 1 90 ? 16.221 -7.529 -15.330 1.00 94.44 90 LEU A N 1
ATOM 640 C CA . LEU A 1 90 ? 16.951 -6.831 -14.271 1.00 94.44 90 LEU A CA 1
ATOM 641 C C . LEU A 1 90 ? 16.053 -5.873 -13.478 1.00 94.44 90 LEU A C 1
ATOM 643 O O . LEU A 1 90 ? 16.192 -5.768 -12.264 1.00 94.44 90 LEU A O 1
ATOM 647 N N . ALA A 1 91 ? 15.117 -5.191 -14.142 1.00 95.88 91 ALA A N 1
ATOM 648 C CA . ALA A 1 91 ? 14.190 -4.281 -13.474 1.00 95.88 91 ALA A CA 1
ATOM 649 C C . ALA A 1 91 ? 13.203 -4.994 -12.537 1.00 95.88 91 ALA A C 1
ATOM 651 O O . ALA A 1 91 ? 12.773 -4.412 -11.553 1.00 95.88 91 ALA A O 1
ATOM 652 N N . ILE A 1 92 ? 12.840 -6.246 -12.808 1.00 95.62 92 ILE A N 1
ATOM 653 C CA . ILE A 1 92 ? 11.911 -7.001 -11.950 1.00 95.62 92 ILE A CA 1
ATOM 654 C C . ILE A 1 92 ? 12.671 -7.889 -10.957 1.00 95.62 92 ILE A C 1
ATOM 656 O O . ILE A 1 92 ? 12.269 -8.038 -9.808 1.00 95.62 92 ILE A O 1
ATOM 660 N N . TRP A 1 93 ? 13.775 -8.480 -11.402 1.00 94.38 93 TRP A N 1
ATOM 661 C CA . TRP A 1 93 ? 14.503 -9.549 -10.733 1.00 94.38 93 TRP A CA 1
ATOM 662 C C . TRP A 1 93 ? 15.798 -9.025 -10.120 1.00 94.38 93 TRP A C 1
ATOM 664 O O . TRP A 1 93 ? 16.901 -9.276 -10.605 1.00 94.38 93 TRP A O 1
ATOM 674 N N . ASN A 1 94 ? 15.656 -8.228 -9.064 1.00 93.00 94 ASN A N 1
ATOM 675 C CA . ASN A 1 94 ? 16.783 -7.635 -8.355 1.00 93.00 94 ASN A CA 1
ATOM 676 C C . ASN A 1 94 ? 16.538 -7.592 -6.833 1.00 93.00 94 ASN A C 1
ATOM 678 O O . ASN A 1 94 ? 15.388 -7.699 -6.392 1.00 93.00 94 ASN A O 1
ATOM 682 N N . PRO A 1 95 ? 17.599 -7.407 -6.022 1.00 89.75 95 PRO A N 1
ATOM 683 C CA . PRO A 1 95 ? 17.484 -7.411 -4.564 1.00 89.75 95 PRO A CA 1
ATOM 684 C C . PRO A 1 95 ? 16.565 -6.316 -4.020 1.00 89.75 95 PRO A C 1
ATOM 686 O O . PRO A 1 95 ? 15.839 -6.557 -3.063 1.00 89.75 95 PRO A O 1
ATOM 689 N N . TYR A 1 96 ? 16.526 -5.141 -4.659 1.00 90.69 96 TYR A N 1
ATOM 690 C CA . TYR A 1 96 ? 15.640 -4.055 -4.235 1.00 90.69 96 TYR A CA 1
ATOM 691 C C . TYR A 1 96 ? 14.169 -4.486 -4.298 1.00 90.69 96 TYR A C 1
ATOM 693 O O . TYR A 1 96 ? 13.426 -4.276 -3.341 1.00 90.69 96 TYR A O 1
ATOM 701 N N . VAL A 1 97 ? 13.748 -5.138 -5.388 1.00 95.31 97 VAL A N 1
ATOM 702 C CA . VAL A 1 97 ? 12.380 -5.661 -5.512 1.00 95.31 97 VAL A CA 1
ATOM 703 C C . VAL A 1 97 ? 12.111 -6.738 -4.461 1.00 95.31 97 VAL A C 1
ATOM 705 O O . VAL A 1 97 ? 11.080 -6.677 -3.793 1.00 95.31 97 VAL A O 1
ATOM 708 N N . ALA A 1 98 ? 13.039 -7.681 -4.268 1.00 93.38 98 ALA A N 1
ATOM 709 C CA . ALA A 1 98 ? 12.901 -8.740 -3.267 1.00 93.38 98 ALA A CA 1
ATOM 710 C C . ALA A 1 98 ? 12.709 -8.177 -1.850 1.00 93.38 98 ALA A C 1
ATOM 712 O O . ALA A 1 98 ? 11.762 -8.544 -1.156 1.00 93.38 98 ALA A O 1
ATOM 713 N N . GLU A 1 99 ? 13.554 -7.230 -1.446 1.00 91.94 99 GLU A N 1
ATOM 714 C CA . GLU A 1 99 ? 13.459 -6.582 -0.141 1.00 91.94 99 GLU A CA 1
ATOM 715 C C . GLU A 1 99 ? 12.137 -5.833 0.028 1.00 91.94 99 GLU A C 1
ATOM 717 O O . GLU A 1 99 ? 11.472 -5.989 1.047 1.00 91.94 99 GLU A O 1
ATOM 722 N N . ARG A 1 100 ? 11.717 -5.027 -0.957 1.00 93.88 100 ARG A N 1
ATOM 723 C CA . ARG A 1 100 ? 10.464 -4.261 -0.845 1.00 93.88 100 ARG A CA 1
ATOM 724 C C . ARG A 1 100 ? 9.231 -5.165 -0.813 1.00 93.88 100 ARG A C 1
ATOM 726 O O . ARG A 1 100 ? 8.275 -4.838 -0.114 1.00 93.88 100 ARG A O 1
ATOM 733 N N . LEU A 1 101 ? 9.261 -6.305 -1.506 1.00 94.69 101 LEU A N 1
ATOM 734 C CA . LEU A 1 101 ? 8.225 -7.334 -1.399 1.00 94.69 101 LEU A CA 1
ATOM 735 C C . LEU A 1 101 ? 8.168 -7.928 0.014 1.00 94.69 101 LEU A C 1
ATOM 737 O O . LEU A 1 101 ? 7.083 -8.013 0.583 1.00 94.69 101 LEU A O 1
ATOM 741 N N . LEU A 1 102 ? 9.319 -8.273 0.602 1.00 92.62 102 LEU A N 1
ATOM 742 C CA . LEU A 1 102 ? 9.398 -8.813 1.966 1.00 92.62 102 LEU A CA 1
ATOM 743 C C . LEU A 1 102 ? 8.970 -7.810 3.037 1.00 92.62 102 LEU A C 1
ATOM 745 O O . LEU A 1 102 ? 8.412 -8.211 4.052 1.00 92.62 102 LEU A O 1
ATOM 749 N N . GLN A 1 103 ? 9.216 -6.519 2.813 1.00 92.31 103 GLN A N 1
ATOM 750 C CA . GLN A 1 103 ? 8.767 -5.447 3.705 1.00 92.31 103 GLN A CA 1
ATOM 751 C C . GLN A 1 103 ? 7.283 -5.090 3.513 1.00 92.31 103 GLN A C 1
ATOM 753 O O . GLN A 1 103 ? 6.727 -4.341 4.310 1.00 92.31 103 GLN A O 1
ATOM 758 N N . GLY A 1 104 ? 6.624 -5.607 2.471 1.00 92.69 104 GLY A N 1
ATOM 759 C CA . GLY A 1 104 ? 5.233 -5.278 2.168 1.00 92.69 104 GLY A CA 1
ATOM 760 C C . GLY A 1 104 ? 5.034 -3.886 1.546 1.00 92.69 104 GLY A C 1
ATOM 761 O O . GLY A 1 104 ? 3.925 -3.354 1.536 1.00 92.69 104 GLY A O 1
ATOM 762 N N . HIS A 1 105 ? 6.082 -3.283 0.977 1.00 93.81 105 HIS A N 1
ATOM 763 C CA . HIS A 1 105 ? 6.056 -1.934 0.388 1.00 93.81 105 HIS A CA 1
ATOM 764 C C . HIS A 1 105 ? 5.518 -1.930 -1.050 1.00 93.81 105 HIS A C 1
ATOM 766 O O . HIS A 1 105 ? 6.168 -1.462 -1.988 1.00 93.81 105 HIS A O 1
ATOM 772 N N . TRP A 1 106 ? 4.316 -2.471 -1.242 1.00 94.69 106 TRP A N 1
ATOM 773 C CA . TRP A 1 106 ? 3.715 -2.658 -2.567 1.00 94.69 106 TRP A CA 1
ATOM 774 C C . TRP A 1 106 ? 3.495 -1.340 -3.327 1.00 94.69 106 TRP A C 1
ATOM 776 O O . TRP A 1 106 ? 3.717 -1.276 -4.533 1.00 94.69 106 TRP A O 1
ATOM 786 N N . SER A 1 107 ? 3.105 -0.271 -2.638 1.00 94.75 107 SER A N 1
ATOM 787 C CA . SER A 1 107 ? 2.854 1.053 -3.221 1.00 94.75 107 SER A CA 1
ATOM 788 C C . SER A 1 107 ? 4.146 1.750 -3.653 1.00 94.75 107 SER A C 1
ATOM 790 O O . SER A 1 107 ? 4.193 2.393 -4.702 1.00 94.75 107 SER A O 1
ATOM 792 N N . LEU A 1 108 ? 5.233 1.551 -2.902 1.00 94.12 108 LEU A N 1
ATOM 793 C CA . LEU A 1 108 ? 6.567 1.992 -3.295 1.00 94.12 108 LEU A CA 1
ATOM 794 C C . LEU A 1 108 ? 7.034 1.258 -4.557 1.00 94.12 108 LEU A C 1
ATOM 796 O O . LEU A 1 108 ? 7.649 1.877 -5.421 1.00 94.12 108 LEU A O 1
ATOM 800 N N . LEU A 1 109 ? 6.690 -0.027 -4.715 1.00 96.62 109 LEU A N 1
ATOM 801 C CA . LEU A 1 109 ? 6.952 -0.775 -5.949 1.00 96.62 109 LEU A CA 1
ATOM 802 C C . LEU A 1 109 ? 6.146 -0.252 -7.150 1.00 96.62 109 LEU A C 1
ATOM 804 O O . LEU A 1 109 ? 6.640 -0.308 -8.277 1.00 96.62 109 LEU A O 1
ATOM 808 N N . VAL A 1 110 ? 4.958 0.328 -6.937 1.00 97.56 110 VAL A N 1
ATOM 809 C CA . VAL A 1 110 ? 4.255 1.085 -7.992 1.00 97.56 110 VAL A CA 1
ATOM 810 C C . VAL A 1 110 ? 5.058 2.327 -8.384 1.00 97.56 110 VAL A C 1
ATOM 812 O O . VAL A 1 110 ? 5.270 2.566 -9.574 1.00 97.56 110 VAL A O 1
ATOM 815 N N . GLY A 1 111 ? 5.576 3.078 -7.406 1.00 96.12 111 GLY A N 1
ATOM 816 C CA . GLY A 1 111 ? 6.461 4.221 -7.655 1.00 96.12 111 GLY A CA 1
ATOM 817 C C . GLY A 1 111 ? 7.748 3.843 -8.389 1.00 96.12 111 GLY A C 1
ATOM 818 O O . GLY A 1 111 ? 8.106 4.483 -9.377 1.00 96.12 111 GLY A O 1
ATOM 819 N N . TYR A 1 112 ? 8.386 2.746 -7.986 1.00 96.69 112 TYR A N 1
ATOM 820 C CA . TYR A 1 112 ? 9.525 2.145 -8.679 1.00 96.69 112 TYR A CA 1
ATOM 821 C C . 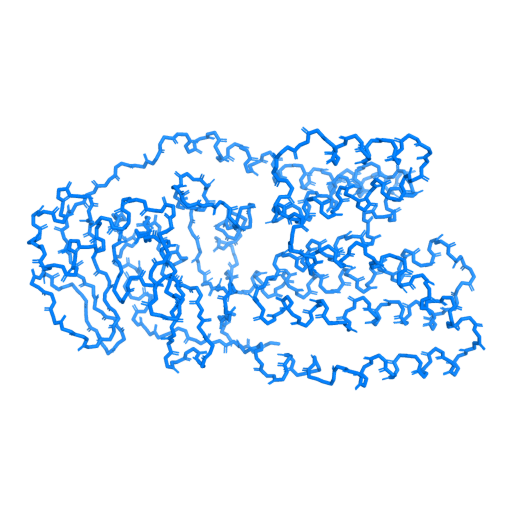TYR A 1 112 ? 9.193 1.793 -10.139 1.00 96.69 112 TYR A C 1
ATOM 823 O O . TYR A 1 112 ? 9.944 2.130 -11.056 1.00 96.69 112 TYR A O 1
ATOM 831 N N . GLY A 1 113 ? 8.023 1.192 -10.376 1.00 97.75 113 GLY A N 1
ATOM 832 C CA . GLY A 1 113 ? 7.534 0.874 -11.716 1.00 97.75 113 GLY A CA 1
ATOM 833 C C . GLY A 1 113 ? 7.324 2.092 -12.614 1.00 97.75 113 GLY A C 1
ATOM 834 O O . GLY A 1 113 ? 7.425 1.970 -13.834 1.00 97.75 113 GLY A O 1
ATOM 835 N N . CYS A 1 114 ? 7.093 3.275 -12.036 1.00 97.94 114 CYS A N 1
ATOM 836 C CA . CYS A 1 114 ? 6.927 4.527 -12.774 1.00 97.94 114 CYS A CA 1
ATOM 837 C C . CYS A 1 114 ? 8.258 5.131 -13.251 1.00 97.94 114 CYS A C 1
ATOM 839 O O . CYS A 1 114 ? 8.264 5.859 -14.244 1.00 97.94 114 CYS A O 1
ATOM 841 N N . LEU A 1 115 ? 9.388 4.833 -12.601 1.00 97.06 115 LEU A N 1
ATOM 842 C CA . LEU A 1 115 ? 10.682 5.479 -12.874 1.00 97.06 115 LEU A CA 1
ATOM 843 C C . LEU A 1 115 ? 11.146 5.407 -14.339 1.00 97.06 115 LEU A C 1
ATOM 845 O O . LEU A 1 115 ? 11.481 6.456 -14.900 1.00 97.06 115 LEU A O 1
ATOM 849 N N . PRO A 1 116 ? 11.135 4.245 -15.026 1.00 96.94 116 PRO A N 1
ATOM 850 C CA . PRO A 1 116 ? 11.551 4.209 -16.425 1.00 96.94 116 PRO A CA 1
ATOM 851 C C . PRO A 1 116 ? 10.612 5.005 -17.347 1.00 96.94 116 PRO A C 1
ATOM 853 O O . PRO A 1 116 ? 11.048 5.528 -18.374 1.00 96.94 116 PRO A O 1
ATOM 856 N N . TRP A 1 117 ? 9.337 5.154 -16.977 1.00 97.81 117 TRP A N 1
ATOM 857 C CA . TRP A 1 117 ? 8.374 5.961 -17.725 1.00 97.81 117 TRP A CA 1
ATOM 858 C C . TRP A 1 117 ? 8.545 7.455 -17.488 1.00 97.81 117 TRP A C 1
ATOM 860 O O . TRP A 1 117 ? 8.399 8.232 -18.432 1.00 97.81 117 TRP A O 1
ATOM 870 N N . VAL A 1 118 ? 8.893 7.848 -16.262 1.00 96.69 118 VAL A N 1
ATOM 871 C CA . VAL A 1 118 ? 9.309 9.213 -15.927 1.00 96.69 118 VAL A CA 1
ATOM 872 C C . VAL A 1 118 ? 10.525 9.590 -16.766 1.00 96.69 118 VAL A C 1
ATOM 874 O O . VAL A 1 118 ? 10.469 10.580 -17.489 1.00 96.69 118 VAL A O 1
ATOM 877 N N . ALA A 1 119 ? 11.579 8.767 -16.767 1.00 93.44 119 ALA A N 1
ATOM 878 C CA . ALA A 1 119 ? 12.765 8.999 -17.590 1.00 93.44 119 ALA A CA 1
ATOM 879 C C . ALA A 1 119 ? 12.413 9.107 -19.087 1.00 93.44 119 ALA A C 1
ATOM 881 O O . ALA A 1 119 ? 12.775 10.081 -19.745 1.00 93.44 119 ALA A O 1
ATOM 882 N N . ALA A 1 120 ? 11.635 8.158 -19.619 1.00 94.50 120 ALA A N 1
ATOM 883 C CA . ALA A 1 120 ? 11.223 8.152 -21.023 1.00 94.50 120 ALA A CA 1
ATOM 884 C C . ALA A 1 120 ? 10.394 9.391 -21.408 1.00 94.50 120 ALA A C 1
ATOM 886 O O . ALA A 1 120 ? 10.613 9.984 -22.468 1.00 94.50 120 ALA A O 1
ATOM 887 N N . ALA A 1 121 ? 9.439 9.789 -20.560 1.00 95.25 121 ALA A N 1
ATOM 888 C CA . ALA A 1 121 ? 8.585 10.954 -20.779 1.00 95.25 121 ALA A CA 1
ATOM 889 C C . ALA A 1 121 ? 9.374 12.263 -20.708 1.00 95.25 121 ALA A C 1
ATOM 891 O O . ALA A 1 121 ? 9.124 13.155 -21.518 1.00 95.25 121 ALA A O 1
ATOM 892 N N . THR A 1 122 ? 10.332 12.352 -19.787 1.00 92.25 122 THR A N 1
ATOM 893 C CA . THR A 1 122 ? 11.253 13.481 -19.654 1.00 92.25 122 THR A CA 1
ATOM 894 C C . THR A 1 122 ? 12.117 13.642 -20.901 1.00 92.25 122 THR A C 1
ATOM 896 O O . THR A 1 122 ? 12.090 14.705 -21.516 1.00 92.25 122 THR A O 1
ATOM 899 N N . LEU A 1 123 ? 12.786 12.570 -21.344 1.00 89.31 123 LEU A N 1
ATOM 900 C CA . LEU A 1 123 ? 13.617 12.574 -22.556 1.00 89.31 123 LEU A CA 1
ATOM 901 C C . LEU A 1 123 ? 12.811 12.867 -23.831 1.00 89.31 123 LEU A C 1
ATOM 903 O O . LEU A 1 123 ? 13.335 13.416 -24.792 1.00 89.31 123 LEU A O 1
ATOM 907 N N . ALA A 1 124 ? 11.528 12.500 -23.854 1.00 90.44 124 ALA A N 1
ATOM 908 C CA . ALA A 1 124 ? 10.624 12.782 -24.969 1.00 90.44 124 ALA A CA 1
ATOM 909 C C . ALA A 1 124 ? 9.874 14.124 -24.834 1.00 90.44 124 ALA A C 1
ATOM 911 O O . ALA A 1 124 ? 8.970 14.387 -25.629 1.00 90.44 124 ALA A O 1
ATOM 912 N N . HIS A 1 125 ? 10.175 14.932 -23.810 1.00 90.06 125 HIS A N 1
ATOM 913 C CA . HIS A 1 125 ? 9.507 16.203 -23.496 1.00 90.06 125 HIS A CA 1
ATOM 914 C C . HIS A 1 125 ? 7.966 16.110 -23.409 1.00 90.06 125 HIS A C 1
ATOM 916 O O . HIS A 1 125 ? 7.223 17.035 -23.751 1.00 90.06 125 HIS A O 1
ATOM 922 N N . ARG A 1 126 ? 7.440 14.980 -22.917 1.00 92.31 126 ARG A N 1
ATOM 923 C CA . ARG A 1 126 ? 5.997 14.702 -22.825 1.00 92.31 126 ARG A CA 1
ATOM 924 C C . ARG A 1 126 ? 5.427 15.120 -21.474 1.00 92.31 126 ARG A C 1
ATOM 926 O O . ARG A 1 126 ? 5.084 14.270 -20.657 1.00 92.31 126 ARG A O 1
ATOM 933 N N . ARG A 1 127 ? 5.252 16.430 -21.267 1.00 93.31 127 ARG A N 1
ATOM 934 C CA . ARG A 1 127 ? 4.841 17.014 -19.969 1.00 93.31 127 ARG A CA 1
ATOM 935 C C . ARG A 1 127 ? 3.641 16.345 -19.280 1.00 93.31 127 ARG A C 1
ATOM 937 O O . ARG A 1 127 ? 3.667 16.165 -18.073 1.00 93.31 127 ARG A O 1
ATOM 944 N N . TRP A 1 128 ? 2.608 15.939 -20.026 1.00 95.25 128 TRP A N 1
ATOM 945 C CA . TRP A 1 128 ? 1.419 15.301 -19.436 1.00 95.25 128 TRP A CA 1
ATOM 946 C C . TRP A 1 128 ? 1.652 13.843 -19.061 1.00 95.25 128 TRP A C 1
ATOM 948 O O . TRP A 1 128 ? 1.164 13.393 -18.035 1.00 95.25 128 TRP A O 1
ATOM 958 N N . ALA A 1 129 ? 2.440 13.116 -19.857 1.00 96.31 129 ALA A N 1
ATOM 959 C CA . ALA A 1 129 ? 2.863 11.775 -19.472 1.00 96.31 129 ALA A CA 1
ATOM 960 C C . ALA A 1 129 ? 3.769 11.846 -18.236 1.00 96.31 129 ALA A C 1
ATOM 962 O O . ALA A 1 129 ? 3.59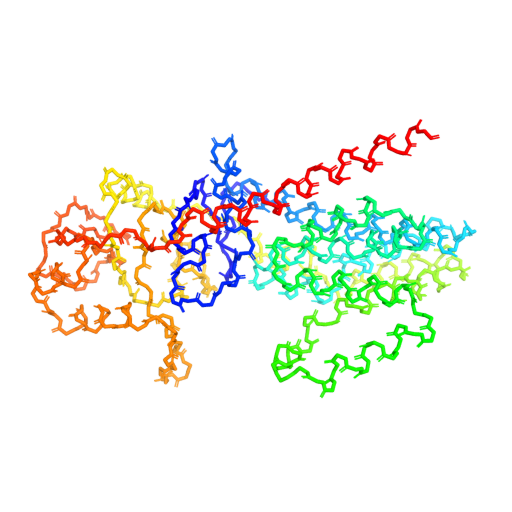5 11.063 -17.314 1.00 96.31 129 ALA A O 1
ATOM 963 N N . LEU A 1 130 ? 4.682 12.821 -18.186 1.00 95.44 130 LEU A N 1
ATOM 964 C CA . LEU A 1 130 ? 5.539 13.054 -17.027 1.00 95.44 130 LEU A CA 1
ATOM 965 C C . LEU A 1 130 ? 4.716 13.349 -15.763 1.00 95.44 130 LEU A C 1
ATOM 967 O O . LEU A 1 130 ? 4.907 12.682 -14.753 1.00 95.44 130 LEU A O 1
ATOM 971 N N . ALA A 1 131 ? 3.760 14.281 -15.840 1.00 96.50 131 ALA A N 1
ATOM 972 C CA . ALA A 1 131 ? 2.866 14.597 -14.726 1.00 96.50 131 ALA A CA 1
ATOM 973 C C . ALA A 1 131 ? 2.057 13.374 -14.261 1.00 96.50 131 ALA A C 1
ATOM 975 O O . ALA A 1 131 ? 1.963 13.133 -13.062 1.00 96.50 131 ALA A O 1
ATOM 976 N N . PHE A 1 132 ? 1.541 12.568 -15.196 1.00 97.69 132 PHE A N 1
ATOM 977 C CA . PHE A 1 132 ? 0.833 11.324 -14.883 1.00 97.69 132 PHE A CA 1
ATOM 978 C C . PHE A 1 132 ? 1.713 10.338 -14.106 1.00 97.69 132 PHE A C 1
ATOM 980 O O . PHE A 1 132 ? 1.302 9.845 -13.059 1.00 97.69 132 PHE A O 1
ATOM 987 N N . TRP A 1 133 ? 2.932 10.066 -14.584 1.00 97.88 133 TRP A N 1
ATOM 988 C CA . TRP A 1 133 ? 3.821 9.096 -13.940 1.00 97.88 133 TRP A CA 1
ATOM 989 C C . TRP A 1 133 ? 4.352 9.583 -12.587 1.00 97.88 133 TRP A C 1
ATOM 991 O O . TRP A 1 133 ? 4.492 8.769 -11.680 1.00 97.88 133 TRP A O 1
ATOM 1001 N N . ILE A 1 134 ? 4.593 10.890 -12.420 1.00 96.19 134 ILE A N 1
ATOM 1002 C CA . ILE A 1 134 ? 4.937 11.475 -11.113 1.00 96.19 134 ILE A CA 1
ATOM 1003 C C . ILE A 1 134 ? 3.751 11.357 -10.148 1.00 96.19 134 ILE A C 1
ATOM 1005 O O . ILE A 1 134 ? 3.937 10.933 -9.011 1.00 96.19 134 ILE A O 1
ATOM 1009 N N . ALA A 1 135 ? 2.533 11.678 -10.597 1.00 96.50 135 ALA A N 1
ATOM 1010 C CA . ALA A 1 135 ? 1.335 11.558 -9.769 1.00 96.50 135 ALA A CA 1
ATOM 1011 C C . ALA A 1 135 ? 1.073 10.100 -9.356 1.00 96.50 135 ALA A C 1
ATOM 1013 O O . ALA A 1 135 ? 0.775 9.848 -8.192 1.00 96.50 135 ALA A O 1
ATOM 1014 N N . LEU A 1 136 ? 1.252 9.138 -10.270 1.00 97.31 136 LEU A N 1
ATOM 1015 C CA . LEU A 1 136 ? 1.093 7.711 -9.975 1.00 97.31 136 LEU A CA 1
ATOM 1016 C C . LEU A 1 136 ? 2.167 7.203 -9.006 1.00 97.31 136 LEU A C 1
ATOM 1018 O O . LEU A 1 136 ? 1.854 6.458 -8.078 1.00 97.31 136 LEU A O 1
ATOM 1022 N N . ALA A 1 137 ? 3.420 7.640 -9.174 1.00 95.56 137 ALA A N 1
ATOM 1023 C CA . ALA A 1 137 ? 4.476 7.358 -8.205 1.00 95.56 137 ALA A CA 1
ATOM 1024 C C . ALA A 1 137 ? 4.175 7.971 -6.832 1.00 95.56 137 ALA A C 1
ATOM 1026 O O . ALA A 1 137 ? 4.585 7.434 -5.803 1.00 95.56 137 ALA A O 1
ATOM 1027 N N . GLY A 1 138 ? 3.392 9.048 -6.819 1.00 93.56 138 GLY A N 1
ATOM 1028 C CA . GLY A 1 138 ? 2.902 9.716 -5.629 1.00 93.56 138 GLY A CA 1
ATOM 1029 C C . GLY A 1 138 ? 1.838 8.989 -4.831 1.00 93.56 138 GLY A C 1
ATOM 1030 O O . GLY A 1 138 ? 1.254 9.619 -3.968 1.00 93.56 138 GLY A O 1
ATOM 1031 N N . LEU A 1 139 ? 1.625 7.685 -5.039 1.00 92.94 139 LEU A N 1
ATOM 1032 C CA . LEU A 1 139 ? 0.959 6.830 -4.045 1.00 92.94 139 LEU A CA 1
ATOM 1033 C C . LEU A 1 139 ? 1.710 6.790 -2.704 1.00 92.94 139 LEU A C 1
ATOM 1035 O O . LEU A 1 139 ? 1.118 6.455 -1.682 1.00 92.94 139 LEU A O 1
ATOM 1039 N N . THR A 1 140 ? 2.999 7.142 -2.704 1.00 91.06 140 THR A N 1
ATOM 1040 C CA . THR A 1 140 ? 3.805 7.340 -1.493 1.00 91.06 140 THR A CA 1
ATOM 1041 C C . THR A 1 140 ? 4.638 8.617 -1.610 1.00 91.06 140 THR A C 1
ATOM 1043 O O . THR A 1 140 ? 5.044 8.971 -2.725 1.00 91.06 140 THR A O 1
ATOM 1046 N N . PRO A 1 141 ? 4.999 9.279 -0.493 1.00 88.12 141 PRO A N 1
ATOM 1047 C CA . PRO A 1 141 ? 5.863 10.458 -0.540 1.00 88.12 141 PRO A CA 1
ATOM 1048 C C . PRO A 1 141 ? 7.240 10.110 -1.122 1.00 88.12 141 PRO A C 1
ATOM 1050 O O . PRO A 1 141 ? 7.784 10.836 -1.953 1.00 88.12 141 PRO A O 1
ATOM 1053 N N . THR A 1 142 ? 7.778 8.939 -0.762 1.00 87.69 142 THR A N 1
ATOM 1054 C CA . THR A 1 142 ? 9.045 8.424 -1.301 1.00 87.69 142 THR A CA 1
ATOM 1055 C C . THR A 1 142 ? 8.985 8.214 -2.813 1.00 87.69 142 THR A C 1
ATOM 1057 O O . THR A 1 142 ? 9.938 8.553 -3.510 1.00 87.69 142 THR A O 1
ATOM 1060 N N . GLY A 1 143 ? 7.873 7.705 -3.348 1.00 91.38 143 GLY A N 1
ATOM 1061 C CA . GLY A 1 143 ? 7.707 7.525 -4.788 1.00 91.38 143 GLY A CA 1
ATOM 1062 C C . GLY A 1 143 ? 7.739 8.846 -5.566 1.00 91.38 143 GLY A C 1
ATOM 1063 O O . GLY A 1 143 ? 8.400 8.906 -6.605 1.00 91.38 143 GLY A O 1
ATOM 1064 N N . VAL A 1 144 ? 7.133 9.926 -5.043 1.00 90.81 144 VAL A N 1
ATOM 1065 C CA . VAL A 1 144 ? 7.256 11.278 -5.637 1.00 90.81 144 VAL A CA 1
ATOM 1066 C C . VAL A 1 144 ? 8.715 11.715 -5.689 1.00 90.81 144 VAL A C 1
ATOM 1068 O O . VAL A 1 144 ? 9.179 12.174 -6.732 1.00 90.81 144 VAL A O 1
ATOM 1071 N N . LEU A 1 145 ? 9.448 11.557 -4.583 1.00 89.19 145 LEU A N 1
ATOM 1072 C CA . LEU A 1 145 ? 10.856 11.949 -4.506 1.00 89.19 145 LEU A CA 1
ATOM 1073 C C . LEU A 1 145 ? 11.710 11.171 -5.514 1.00 89.19 145 LEU A C 1
ATOM 1075 O O . LEU A 1 145 ? 12.484 11.777 -6.255 1.00 89.19 145 LEU A O 1
ATOM 1079 N N . LEU A 1 146 ? 11.529 9.849 -5.607 1.00 90.12 146 LEU A N 1
ATOM 1080 C CA . LEU A 1 146 ? 12.242 9.017 -6.581 1.00 90.12 146 LEU A CA 1
ATOM 1081 C C . LEU A 1 146 ? 11.937 9.441 -8.025 1.00 90.12 146 LEU A C 1
ATOM 1083 O O . LEU A 1 146 ? 12.851 9.544 -8.847 1.00 90.12 146 LEU A O 1
ATOM 1087 N N . ALA A 1 147 ? 10.671 9.728 -8.336 1.00 92.50 147 ALA A N 1
ATOM 1088 C CA . ALA A 1 147 ? 10.259 10.199 -9.653 1.00 92.50 147 ALA A CA 1
ATOM 1089 C C . ALA A 1 147 ? 10.853 11.580 -9.980 1.00 92.50 147 ALA A C 1
ATOM 1091 O O . ALA A 1 147 ? 11.398 11.772 -11.067 1.00 92.50 147 ALA A O 1
ATOM 1092 N N . ALA A 1 148 ? 10.817 12.526 -9.039 1.00 89.00 148 ALA A N 1
ATOM 1093 C CA . ALA A 1 148 ? 11.382 13.860 -9.217 1.00 89.00 148 ALA A CA 1
ATOM 1094 C C . ALA A 1 148 ? 12.894 13.805 -9.479 1.00 89.00 148 ALA A C 1
ATOM 1096 O O . ALA A 1 148 ? 13.371 14.383 -10.457 1.00 89.00 148 ALA A O 1
ATOM 1097 N N . VAL A 1 149 ? 13.643 13.047 -8.670 1.00 85.62 149 VAL A N 1
ATOM 1098 C CA . VAL A 1 149 ? 15.090 12.880 -8.866 1.00 85.62 149 VAL A CA 1
ATOM 1099 C C . VAL A 1 149 ? 15.390 12.179 -10.192 1.00 85.62 149 VAL A C 1
ATOM 1101 O O . VAL A 1 149 ? 16.290 12.604 -10.910 1.00 85.62 149 VAL A O 1
ATOM 1104 N N . THR A 1 150 ? 14.602 11.173 -10.580 1.00 88.62 150 THR A N 1
ATOM 1105 C CA . THR A 1 150 ? 14.745 10.508 -11.887 1.00 88.62 150 THR A CA 1
ATOM 1106 C C . THR A 1 150 ? 14.519 11.479 -13.049 1.00 88.62 150 THR A C 1
ATOM 1108 O O . THR A 1 150 ? 15.270 11.458 -14.023 1.00 88.62 150 THR A O 1
ATOM 1111 N N . ALA A 1 151 ? 13.514 12.357 -12.959 1.00 87.44 151 ALA A N 1
ATOM 1112 C CA . ALA A 1 151 ? 13.267 13.380 -13.971 1.00 87.44 151 ALA A CA 1
ATOM 1113 C C . ALA A 1 151 ? 14.428 14.384 -14.055 1.00 87.44 151 ALA A C 1
ATOM 1115 O O . ALA A 1 151 ? 14.898 14.676 -15.151 1.00 87.44 151 ALA A O 1
ATOM 1116 N N . LEU A 1 152 ? 14.935 14.864 -12.916 1.00 81.62 152 LEU A N 1
ATOM 1117 C CA . LEU A 1 152 ? 16.084 15.774 -12.872 1.00 81.62 152 LEU A CA 1
ATOM 1118 C C . LEU A 1 152 ? 17.359 15.125 -13.426 1.00 81.62 152 LEU A C 1
ATOM 1120 O O . LEU A 1 152 ? 18.068 15.751 -14.209 1.00 81.62 152 LEU A O 1
ATOM 1124 N N . ALA A 1 153 ? 17.623 13.862 -13.082 1.00 79.44 153 ALA A N 1
ATOM 1125 C CA . ALA A 1 153 ? 18.761 13.103 -13.598 1.00 79.44 153 ALA A CA 1
ATOM 1126 C C . ALA A 1 153 ? 18.655 12.860 -15.112 1.00 79.44 153 ALA A C 1
ATOM 1128 O O . ALA A 1 153 ? 19.645 12.969 -15.828 1.00 79.44 153 ALA A O 1
ATOM 1129 N N . ALA A 1 154 ? 17.452 12.595 -15.631 1.00 78.50 154 ALA A N 1
ATOM 1130 C CA . ALA A 1 154 ? 17.219 12.494 -17.073 1.00 78.50 154 ALA A CA 1
ATOM 1131 C C . ALA A 1 154 ? 17.385 13.843 -17.802 1.00 78.50 154 ALA A C 1
ATOM 1133 O O . ALA A 1 154 ? 17.663 13.863 -18.999 1.00 78.50 154 ALA A O 1
ATOM 1134 N N . LEU A 1 155 ? 17.238 14.962 -17.085 1.00 73.69 155 LEU A N 1
ATOM 1135 C CA . LEU A 1 155 ? 17.496 16.322 -17.565 1.00 73.69 155 LEU A CA 1
ATOM 1136 C C . LEU A 1 155 ? 18.918 16.807 -17.265 1.00 73.69 155 LEU A C 1
ATOM 1138 O O . LEU A 1 15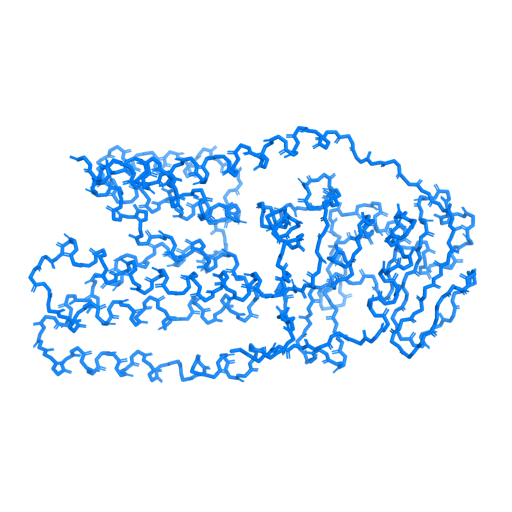5 ? 19.139 18.008 -17.428 1.00 73.69 155 LEU A O 1
ATOM 1142 N N . ALA A 1 156 ? 19.841 15.938 -16.809 1.00 63.34 156 ALA A N 1
ATOM 1143 C CA . ALA A 1 156 ? 21.185 16.284 -16.327 1.00 63.34 156 ALA A CA 1
ATOM 1144 C C . ALA A 1 156 ? 22.025 17.053 -17.364 1.00 63.34 156 ALA A C 1
ATOM 1146 O O . ALA A 1 156 ? 22.907 16.543 -18.048 1.00 63.34 156 ALA A O 1
ATOM 1147 N N . THR A 1 157 ? 21.720 18.337 -17.405 1.00 60.94 157 THR A N 1
ATOM 1148 C CA . THR A 1 157 ? 22.399 19.476 -17.990 1.00 60.94 157 THR A CA 1
ATOM 1149 C C . THR A 1 157 ? 23.083 20.209 -16.830 1.00 60.94 157 THR A C 1
ATOM 1151 O O . THR A 1 157 ? 22.703 20.020 -15.670 1.00 60.94 157 THR A O 1
ATOM 1154 N N . GLY A 1 158 ? 24.088 21.050 -17.102 1.00 56.78 158 GLY A N 1
ATOM 1155 C CA . GLY A 1 158 ? 24.833 21.791 -16.064 1.00 56.78 158 GLY A CA 1
ATOM 1156 C C . GLY A 1 158 ? 23.974 22.429 -14.945 1.00 56.78 158 GLY A C 1
ATOM 1157 O O . GLY A 1 158 ? 24.325 22.288 -13.774 1.00 56.78 158 GLY A O 1
ATOM 1158 N N . PRO A 1 159 ? 22.806 23.036 -15.244 1.00 55.59 159 PRO A N 1
ATOM 1159 C CA . PRO A 1 159 ? 21.902 23.593 -14.229 1.00 55.59 159 PRO A CA 1
ATOM 1160 C C . PRO A 1 159 ? 21.253 22.557 -13.294 1.00 55.59 159 PRO A C 1
ATOM 1162 O O . PRO A 1 159 ? 21.015 22.849 -12.123 1.00 55.59 159 PRO A O 1
ATOM 1165 N N . GLY A 1 160 ? 20.980 21.340 -13.777 1.00 54.75 160 GLY A N 1
ATOM 1166 C CA . GLY A 1 160 ? 20.372 20.270 -12.976 1.00 54.75 160 GLY A CA 1
ATOM 1167 C C . GLY A 1 160 ? 21.311 19.735 -11.892 1.00 54.75 160 GLY A C 1
ATOM 1168 O O . GLY A 1 160 ? 20.872 19.447 -10.780 1.00 54.75 160 GLY A O 1
ATOM 1169 N N . GLN A 1 161 ? 22.615 19.687 -12.183 1.00 57.56 161 GLN A N 1
ATOM 1170 C CA . GLN A 1 161 ? 23.635 19.344 -11.185 1.00 57.56 161 GLN A CA 1
ATOM 1171 C C . GLN A 1 161 ? 23.757 20.430 -10.104 1.00 57.56 161 GLN A C 1
ATOM 1173 O O . GLN A 1 161 ? 23.862 20.111 -8.921 1.00 57.56 161 GLN A O 1
ATOM 1178 N N . ALA A 1 162 ? 23.664 21.708 -10.489 1.00 61.91 162 ALA A N 1
ATOM 1179 C CA . ALA A 1 162 ? 23.702 22.833 -9.555 1.00 61.91 162 ALA A CA 1
ATOM 1180 C C . ALA A 1 162 ? 22.471 22.874 -8.628 1.00 61.91 162 ALA A C 1
ATOM 1182 O O . ALA A 1 162 ? 22.614 23.117 -7.430 1.00 61.91 162 ALA A O 1
ATOM 1183 N N . ALA A 1 163 ? 21.274 22.578 -9.147 1.00 59.66 163 ALA A N 1
ATOM 1184 C CA . ALA A 1 163 ? 20.047 22.517 -8.349 1.00 59.66 163 ALA A CA 1
ATOM 1185 C C . ALA A 1 163 ? 20.069 21.372 -7.320 1.00 59.66 163 ALA A C 1
ATOM 1187 O O . ALA A 1 163 ? 19.652 21.561 -6.178 1.00 59.66 163 ALA A O 1
ATOM 1188 N N . LEU A 1 164 ? 20.596 20.202 -7.704 1.00 56.97 164 LEU A N 1
ATOM 1189 C CA . LEU A 1 164 ? 20.752 19.058 -6.802 1.00 56.97 164 LEU A CA 1
ATOM 1190 C C . LEU A 1 164 ? 21.767 19.353 -5.686 1.00 56.97 164 LEU A C 1
ATOM 1192 O O . LEU A 1 164 ? 21.489 19.085 -4.517 1.00 56.97 164 LEU A O 1
ATOM 1196 N N . ALA A 1 165 ? 22.906 19.963 -6.031 1.00 62.41 165 ALA A N 1
ATOM 1197 C CA . ALA A 1 165 ? 23.911 20.393 -5.061 1.00 62.41 165 ALA A CA 1
ATOM 1198 C C . ALA A 1 165 ? 23.344 21.438 -4.082 1.00 62.41 165 ALA A C 1
ATOM 1200 O O . ALA A 1 165 ? 23.518 21.308 -2.870 1.00 62.41 165 ALA A O 1
ATOM 1201 N N . TRP A 1 166 ? 22.590 22.421 -4.584 1.00 67.44 166 TRP A N 1
ATOM 1202 C CA . TRP A 1 166 ? 21.937 23.440 -3.759 1.00 67.44 166 TRP A CA 1
ATOM 1203 C C . TRP A 1 166 ? 20.903 22.842 -2.794 1.00 67.44 166 TRP A C 1
ATOM 1205 O O . TRP A 1 166 ? 20.952 23.119 -1.596 1.00 67.44 166 TRP A O 1
ATOM 1215 N N . ALA A 1 167 ? 20.021 21.963 -3.284 1.00 62.19 167 ALA A N 1
ATOM 1216 C CA . ALA A 1 167 ? 19.006 21.303 -2.461 1.00 62.19 167 ALA A CA 1
ATOM 1217 C C . ALA A 1 167 ? 19.633 20.432 -1.360 1.00 62.19 167 ALA A C 1
ATOM 1219 O O . ALA A 1 167 ? 19.126 20.386 -0.240 1.00 62.19 167 ALA A O 1
ATOM 1220 N N . SER A 1 168 ? 20.766 19.786 -1.660 1.00 56.44 168 SER A N 1
ATOM 1221 C CA . SER A 1 168 ? 21.505 18.975 -0.689 1.00 56.44 168 SER A CA 1
ATOM 1222 C C . SER A 1 168 ? 22.170 19.793 0.428 1.00 56.44 168 SER A C 1
ATOM 1224 O O . SER A 1 168 ? 22.337 19.285 1.534 1.00 56.44 168 SER A O 1
ATOM 1226 N N . GLY A 1 169 ? 22.521 21.057 0.157 1.00 61.75 169 GLY A N 1
ATOM 1227 C CA . GLY A 1 169 ? 23.215 21.935 1.103 1.00 61.75 169 GLY A CA 1
ATOM 1228 C C . GLY A 1 169 ? 22.305 22.800 1.982 1.00 61.75 169 GLY A C 1
ATOM 1229 O O . GLY A 1 169 ? 22.762 23.278 3.014 1.00 61.75 169 GLY A O 1
ATOM 1230 N N . GLN A 1 170 ? 21.043 23.014 1.592 1.00 61.78 170 GLN A N 1
ATOM 1231 C CA . GLN A 1 170 ? 20.144 23.993 2.232 1.00 61.78 170 GLN A CA 1
ATOM 1232 C C . GLN A 1 170 ? 18.973 23.381 3.019 1.00 61.78 170 GLN A C 1
ATOM 1234 O O . GLN A 1 170 ? 18.300 24.098 3.754 1.00 61.78 170 GLN A O 1
ATOM 1239 N N . LEU A 1 171 ? 18.698 22.079 2.876 1.00 61.81 171 LEU A N 1
ATOM 1240 C CA . LEU A 1 171 ? 17.546 21.429 3.514 1.00 61.81 171 LEU A CA 1
ATOM 1241 C C . LEU A 1 171 ? 17.974 20.593 4.737 1.00 61.81 171 LEU A C 1
ATOM 1243 O O . LEU A 1 171 ? 18.370 19.432 4.576 1.00 61.81 171 LEU A O 1
ATOM 1247 N N . PRO A 1 172 ? 17.876 21.121 5.975 1.00 47.09 172 PRO A N 1
ATOM 1248 C CA . PRO A 1 172 ? 17.957 20.285 7.168 1.00 47.09 172 PRO A CA 1
ATOM 1249 C C . PRO A 1 172 ? 16.758 19.320 7.174 1.00 47.09 172 PRO A C 1
ATOM 1251 O O . PRO A 1 172 ? 15.614 19.751 7.082 1.00 47.09 172 PRO A O 1
ATOM 1254 N N . GLY A 1 173 ? 17.013 18.006 7.217 1.00 51.00 173 GLY A N 1
ATOM 1255 C CA . GLY A 1 173 ? 15.963 16.975 7.091 1.00 51.00 173 GLY A CA 1
ATOM 1256 C C . GLY A 1 173 ? 16.286 15.819 6.138 1.00 51.00 173 GLY A C 1
ATOM 1257 O O . GLY A 1 173 ? 15.561 14.825 6.098 1.00 51.00 173 GLY A O 1
ATOM 1258 N N . LEU A 1 174 ? 17.433 15.854 5.451 1.00 53.69 174 LEU A N 1
ATOM 1259 C CA . LEU A 1 174 ? 17.949 14.724 4.661 1.00 53.69 174 LEU A CA 1
ATOM 1260 C C . LEU A 1 174 ? 18.337 13.489 5.507 1.00 53.69 174 LEU A C 1
ATOM 1262 O O . LEU A 1 174 ? 18.978 12.572 5.008 1.00 53.69 174 LEU A O 1
ATOM 1266 N N . GLY A 1 175 ? 17.894 13.394 6.766 1.00 48.03 175 GLY A N 1
ATOM 1267 C CA . GLY A 1 175 ? 17.864 12.141 7.523 1.00 48.03 175 GLY A CA 1
ATOM 1268 C C . GLY A 1 175 ? 17.086 11.032 6.798 1.00 48.03 175 GLY A C 1
ATOM 1269 O O . GLY A 1 175 ? 17.442 9.869 6.925 1.00 48.03 175 GLY A O 1
ATOM 1270 N N . VAL A 1 176 ? 16.122 11.384 5.934 1.00 50.94 176 VAL A N 1
ATOM 1271 C CA . VAL A 1 176 ? 15.449 10.455 5.000 1.00 50.94 176 VAL A CA 1
ATOM 1272 C C . VAL A 1 176 ? 16.400 9.919 3.910 1.00 50.94 176 VAL A C 1
ATOM 1274 O O . VAL A 1 176 ? 16.192 8.823 3.387 1.00 50.94 176 VAL A O 1
ATOM 1277 N N . LEU A 1 177 ? 17.494 10.628 3.602 1.00 50.75 177 LEU A N 1
ATOM 1278 C CA . LEU A 1 177 ? 18.571 10.113 2.745 1.00 50.75 177 LEU A CA 1
ATOM 1279 C C . LEU A 1 177 ? 19.449 9.061 3.442 1.00 50.75 177 LEU A C 1
ATOM 1281 O O . LEU A 1 177 ? 20.223 8.390 2.764 1.00 50.75 177 LEU A O 1
ATOM 1285 N N . ARG A 1 178 ? 19.345 8.892 4.771 1.00 45.19 178 ARG A N 1
ATOM 1286 C CA . ARG A 1 178 ? 20.148 7.900 5.514 1.00 45.19 178 ARG A CA 1
ATOM 1287 C C . ARG A 1 178 ? 19.705 6.459 5.270 1.00 45.19 178 ARG A C 1
ATOM 1289 O O . ARG A 1 178 ? 20.494 5.549 5.499 1.00 45.19 178 ARG A O 1
ATOM 1296 N N . ASP A 1 179 ? 18.495 6.240 4.760 1.00 57.62 179 ASP A N 1
ATOM 1297 C CA . ASP A 1 179 ? 18.058 4.924 4.287 1.00 57.62 179 ASP A CA 1
ATOM 1298 C C . ASP A 1 179 ? 18.554 4.698 2.851 1.00 57.62 179 ASP A C 1
ATOM 1300 O O . ASP A 1 179 ? 17.814 4.838 1.872 1.00 57.62 179 ASP A O 1
ATOM 1304 N N . GLY A 1 180 ? 19.850 4.396 2.722 1.00 54.38 180 GLY A N 1
ATOM 1305 C CA . GLY A 1 180 ? 20.520 4.216 1.431 1.00 54.38 180 GLY A CA 1
ATOM 1306 C C . GLY A 1 180 ? 19.845 3.176 0.529 1.00 54.38 180 GLY A C 1
ATOM 1307 O O . GLY A 1 180 ? 19.903 3.303 -0.695 1.00 54.38 180 GLY A O 1
ATOM 1308 N N . GLN A 1 181 ? 19.131 2.199 1.106 1.00 57.19 181 GLN A N 1
ATOM 1309 C CA . GLN A 1 181 ? 18.446 1.152 0.348 1.00 57.19 181 GLN A CA 1
ATOM 1310 C C . GLN A 1 181 ? 17.278 1.684 -0.489 1.00 57.19 181 GLN A C 1
ATOM 1312 O O . GLN A 1 181 ? 17.032 1.168 -1.581 1.00 57.19 181 GLN A O 1
ATOM 1317 N N . LYS A 1 182 ? 16.567 2.728 -0.041 1.00 62.06 182 LYS A N 1
ATOM 1318 C CA . LYS A 1 182 ? 15.461 3.321 -0.819 1.00 62.06 182 LYS A CA 1
ATOM 1319 C C . LYS A 1 182 ? 15.952 4.021 -2.086 1.00 62.06 182 LYS A C 1
ATOM 1321 O O . LYS A 1 182 ? 15.262 3.995 -3.105 1.00 62.06 182 LYS A O 1
ATOM 1326 N N . TRP A 1 183 ? 17.162 4.575 -2.040 1.00 66.19 183 TRP A N 1
ATOM 1327 C CA . TRP A 1 183 ? 17.767 5.348 -3.126 1.00 66.19 183 TRP A CA 1
ATOM 1328 C C . TRP A 1 183 ? 18.429 4.486 -4.202 1.00 66.19 183 TRP A C 1
ATOM 1330 O O . TRP A 1 183 ? 18.629 4.970 -5.314 1.00 66.19 183 TRP A O 1
ATOM 1340 N N . VAL A 1 184 ? 18.674 3.195 -3.935 1.00 72.19 184 VAL A N 1
ATOM 1341 C CA . VAL A 1 184 ? 19.177 2.231 -4.938 1.00 72.19 184 VAL A CA 1
ATOM 1342 C C . VAL A 1 184 ? 18.280 2.192 -6.182 1.00 72.19 184 VAL A C 1
ATOM 1344 O O . VAL A 1 184 ? 18.778 2.022 -7.295 1.00 72.19 184 VAL A O 1
ATOM 1347 N N . ALA A 1 185 ? 16.974 2.442 -6.026 1.00 73.69 185 ALA A N 1
ATOM 1348 C CA . ALA A 1 185 ? 16.033 2.561 -7.138 1.00 73.69 185 ALA A CA 1
ATOM 1349 C C . ALA A 1 185 ? 16.454 3.596 -8.197 1.00 73.69 185 ALA A C 1
ATOM 1351 O O . ALA A 1 185 ? 16.199 3.390 -9.381 1.00 73.69 185 ALA A O 1
ATOM 1352 N N . LEU A 1 186 ? 17.133 4.679 -7.804 1.00 76.81 186 LEU A N 1
ATOM 1353 C CA . LEU A 1 186 ? 17.586 5.719 -8.731 1.00 76.81 186 LEU A CA 1
ATOM 1354 C C . LEU A 1 186 ? 18.673 5.234 -9.695 1.00 76.81 186 LEU A C 1
ATOM 1356 O O . LEU A 1 186 ? 18.818 5.794 -10.778 1.00 76.81 186 LEU A O 1
ATOM 1360 N N . ALA A 1 187 ? 19.417 4.187 -9.335 1.00 78.50 187 ALA A N 1
ATOM 1361 C CA . ALA A 1 187 ? 20.423 3.599 -10.212 1.00 78.50 187 ALA A CA 1
ATOM 1362 C C . ALA A 1 187 ? 19.802 2.720 -11.315 1.00 78.50 187 ALA A C 1
ATOM 1364 O O . ALA A 1 187 ? 20.486 2.369 -12.280 1.00 78.50 187 ALA A O 1
ATOM 1365 N N . LEU A 1 188 ? 18.505 2.392 -11.210 1.00 83.62 188 LEU A N 1
ATOM 1366 C CA . LEU A 1 188 ? 17.821 1.489 -12.133 1.00 83.62 188 LEU A CA 1
ATOM 1367 C C . LEU A 1 188 ? 17.990 1.887 -13.609 1.00 83.62 188 LEU A C 1
ATOM 1369 O O . LEU A 1 188 ? 18.416 1.019 -14.373 1.00 83.62 188 LEU A O 1
ATOM 1373 N N . PRO A 1 189 ? 17.711 3.137 -14.048 1.00 80.44 189 PRO A N 1
ATOM 1374 C CA . PRO A 1 189 ? 17.830 3.501 -15.461 1.00 80.44 189 PRO A CA 1
ATOM 1375 C C . PRO A 1 189 ? 19.242 3.270 -16.019 1.00 80.44 189 PRO A C 1
ATOM 1377 O O . PRO A 1 189 ? 19.390 2.807 -17.149 1.00 80.44 189 PRO A O 1
ATOM 1380 N N . GLY A 1 190 ? 20.278 3.530 -15.214 1.00 78.88 190 GLY A N 1
ATOM 1381 C CA . GLY A 1 190 ? 21.670 3.274 -15.585 1.00 78.88 190 GLY A CA 1
ATOM 1382 C C . GLY A 1 190 ? 21.976 1.781 -15.702 1.00 78.88 190 GLY A C 1
ATOM 1383 O O . GLY A 1 190 ? 22.526 1.342 -16.713 1.00 78.88 190 GLY A O 1
ATOM 1384 N N . TYR A 1 191 ? 21.559 0.981 -14.717 1.00 83.25 191 TYR A N 1
ATOM 1385 C CA . TYR A 1 191 ? 21.786 -0.464 -14.727 1.00 83.25 191 TYR A CA 1
ATOM 1386 C C . TYR A 1 191 ? 21.084 -1.172 -15.889 1.00 83.25 191 TYR A C 1
ATOM 1388 O O . TYR A 1 191 ? 21.692 -2.028 -16.532 1.00 83.25 191 TYR A O 1
ATOM 1396 N N . VAL A 1 192 ? 19.840 -0.801 -16.216 1.00 86.25 192 VAL A N 1
ATOM 1397 C CA . VAL A 1 192 ? 19.123 -1.424 -17.343 1.00 86.25 192 VAL A CA 1
ATOM 1398 C C . VAL A 1 192 ? 19.746 -1.068 -18.693 1.00 86.25 192 VAL A C 1
ATOM 1400 O O . VAL A 1 192 ? 19.786 -1.919 -19.581 1.00 86.25 192 VAL A O 1
ATOM 1403 N N . LEU A 1 193 ? 20.286 0.148 -18.848 1.00 84.25 193 LEU A N 1
ATOM 1404 C CA . LEU A 1 193 ? 21.028 0.548 -20.047 1.00 84.25 193 LEU A CA 1
ATOM 1405 C C . LEU A 1 193 ? 22.360 -0.196 -20.164 1.00 84.25 193 LEU A C 1
ATOM 1407 O O . LEU A 1 193 ? 22.675 -0.698 -21.243 1.00 84.25 193 LEU A O 1
ATOM 1411 N N . ALA A 1 194 ? 23.111 -0.319 -19.068 1.00 83.69 194 ALA A N 1
ATOM 1412 C CA . ALA A 1 194 ? 24.362 -1.073 -19.041 1.00 83.69 194 ALA A CA 1
ATOM 1413 C C . ALA A 1 194 ? 24.130 -2.553 -19.389 1.00 83.69 194 ALA A C 1
ATOM 1415 O O . ALA A 1 194 ? 24.797 -3.100 -20.268 1.00 83.69 194 ALA A O 1
ATOM 1416 N N . ALA A 1 195 ? 23.125 -3.181 -18.773 1.00 83.19 195 ALA A N 1
ATOM 1417 C CA . ALA A 1 195 ? 22.779 -4.575 -19.026 1.00 83.19 195 ALA A CA 1
ATOM 1418 C C . ALA A 1 195 ? 22.302 -4.806 -20.472 1.00 83.19 195 ALA A C 1
ATOM 1420 O O . ALA A 1 195 ? 22.700 -5.779 -21.116 1.00 83.19 195 ALA A O 1
ATOM 1421 N N . ALA A 1 196 ? 21.510 -3.881 -21.027 1.00 83.00 196 ALA A N 1
ATOM 1422 C CA . ALA A 1 196 ? 21.146 -3.915 -22.440 1.00 83.00 196 ALA A CA 1
ATOM 1423 C C . ALA A 1 196 ? 22.365 -3.732 -23.363 1.00 83.00 196 ALA A C 1
ATOM 1425 O O . ALA A 1 196 ? 22.448 -4.386 -24.401 1.00 83.00 196 ALA A O 1
ATOM 1426 N N . GLY A 1 197 ? 23.325 -2.884 -22.984 1.00 81.75 197 GLY A N 1
ATOM 1427 C CA . GLY A 1 197 ? 24.586 -2.699 -23.701 1.00 81.75 197 GLY A CA 1
ATOM 1428 C C . GLY A 1 197 ? 25.388 -3.996 -23.824 1.00 81.75 197 GLY A C 1
ATOM 1429 O O . GLY A 1 197 ? 25.802 -4.349 -24.926 1.00 81.75 197 GLY A O 1
ATOM 1430 N N . VAL A 1 198 ? 25.519 -4.757 -22.733 1.00 82.56 198 VAL A N 1
ATOM 1431 C CA . VAL A 1 198 ? 26.191 -6.073 -22.728 1.00 82.56 198 VAL A CA 1
ATOM 1432 C C . VAL A 1 198 ? 25.493 -7.061 -23.667 1.00 82.56 198 VAL A C 1
ATOM 1434 O O . VAL A 1 198 ? 26.144 -7.796 -24.407 1.00 82.56 198 VAL A O 1
ATOM 1437 N N . ALA A 1 199 ? 24.161 -7.038 -23.720 1.00 81.69 199 ALA A N 1
ATOM 1438 C CA . ALA A 1 199 ? 23.387 -7.911 -24.599 1.00 81.69 199 ALA A CA 1
ATOM 1439 C C . ALA A 1 199 ? 23.596 -7.638 -26.107 1.00 81.69 199 ALA A C 1
ATOM 1441 O O . ALA A 1 199 ? 23.177 -8.452 -26.933 1.00 81.69 199 ALA A O 1
ATOM 1442 N N . ARG A 1 200 ? 24.264 -6.538 -26.493 1.00 84.75 200 ARG A N 1
ATOM 1443 C CA . ARG A 1 200 ? 24.670 -6.288 -27.891 1.00 84.75 200 ARG A CA 1
ATOM 1444 C C . ARG A 1 200 ? 25.762 -7.235 -28.381 1.00 84.75 200 ARG A C 1
ATOM 1446 O O . ARG A 1 200 ? 25.912 -7.392 -29.586 1.00 84.75 200 ARG A O 1
ATOM 1453 N N . LEU A 1 201 ? 26.479 -7.892 -27.469 1.00 85.75 201 LEU A N 1
ATOM 1454 C CA . LEU A 1 201 ? 27.542 -8.849 -27.791 1.00 85.75 201 LEU A CA 1
ATOM 1455 C C . LEU A 1 201 ? 27.016 -10.154 -28.417 1.00 85.75 201 LEU A C 1
ATOM 1457 O O . LEU A 1 201 ? 27.797 -10.965 -28.902 1.00 85.75 201 LEU A O 1
ATOM 1461 N N . GLY A 1 202 ? 25.696 -10.365 -28.427 1.00 87.88 202 GLY A N 1
ATOM 1462 C CA . GLY A 1 202 ? 25.052 -11.446 -29.165 1.00 87.88 202 GLY A CA 1
ATOM 1463 C C . GLY A 1 202 ? 23.887 -12.079 -28.412 1.00 87.88 202 GLY A C 1
ATOM 1464 O O . GLY A 1 202 ? 23.730 -11.926 -27.199 1.00 87.88 202 GLY A O 1
ATOM 1465 N N . ARG A 1 203 ? 23.065 -12.850 -29.136 1.00 88.19 203 ARG A N 1
ATOM 1466 C CA . ARG A 1 203 ? 21.886 -13.531 -28.572 1.00 88.19 203 ARG A CA 1
ATOM 1467 C C . ARG A 1 203 ? 22.250 -14.459 -27.411 1.00 88.19 203 ARG A C 1
ATOM 1469 O O . ARG A 1 203 ? 21.547 -14.456 -26.407 1.00 88.19 203 ARG A O 1
ATOM 1476 N N . SER A 1 204 ? 23.338 -15.219 -27.532 1.00 90.81 204 SER A N 1
ATOM 1477 C CA . SER A 1 204 ? 23.796 -16.130 -26.477 1.00 90.81 204 SER A CA 1
ATOM 1478 C C . SER A 1 204 ? 24.176 -15.378 -25.202 1.00 90.81 204 SER A C 1
ATOM 1480 O O . SER A 1 204 ? 23.793 -15.803 -24.120 1.00 90.81 204 SER A O 1
ATOM 1482 N N . VAL A 1 205 ? 24.837 -14.221 -25.325 1.00 89.00 205 VAL A N 1
ATOM 1483 C CA . VAL A 1 205 ? 25.189 -13.370 -24.176 1.00 89.00 205 VAL A CA 1
ATOM 1484 C C . VAL A 1 205 ? 23.928 -12.862 -23.484 1.00 89.00 205 VAL A C 1
ATOM 1486 O O . VAL A 1 205 ? 23.814 -12.974 -22.271 1.00 89.00 205 VAL A O 1
ATOM 1489 N N . ALA A 1 206 ? 22.938 -12.390 -24.246 1.00 87.88 206 ALA A N 1
ATOM 1490 C CA . ALA A 1 206 ? 21.664 -11.953 -23.678 1.00 87.88 206 ALA A CA 1
ATOM 1491 C C . ALA A 1 206 ? 20.943 -13.077 -22.908 1.00 87.88 206 ALA A C 1
ATOM 1493 O O . ALA A 1 206 ? 20.423 -12.838 -21.819 1.00 87.88 206 ALA A O 1
ATOM 1494 N N . VAL A 1 207 ? 20.939 -14.303 -23.448 1.00 89.94 207 VAL A N 1
ATOM 1495 C CA . VAL A 1 207 ? 20.362 -15.479 -22.774 1.00 89.94 207 VAL A CA 1
ATOM 1496 C C . VAL A 1 207 ? 21.127 -15.800 -21.492 1.00 89.94 207 VAL A C 1
ATOM 1498 O O . VAL A 1 207 ? 20.503 -15.944 -20.446 1.00 89.94 207 VAL A O 1
ATOM 1501 N N . VAL A 1 208 ? 22.461 -15.854 -21.547 1.00 91.75 208 VAL A N 1
ATOM 1502 C CA . VAL A 1 208 ? 23.307 -16.125 -20.375 1.00 91.75 208 VAL A CA 1
ATOM 1503 C C . VAL A 1 208 ? 23.098 -15.066 -19.294 1.00 91.75 208 VAL A C 1
ATOM 1505 O O . VAL A 1 208 ? 22.903 -15.426 -18.140 1.00 91.75 208 VAL A O 1
ATOM 1508 N N . CYS A 1 209 ? 23.053 -13.778 -19.648 1.00 88.38 209 CYS A N 1
ATOM 1509 C CA . CYS A 1 209 ? 22.764 -12.704 -18.698 1.00 88.38 209 CYS A CA 1
ATOM 1510 C C . CYS A 1 209 ? 21.373 -12.852 -18.071 1.00 88.38 209 CYS A C 1
ATOM 1512 O O . CYS A 1 209 ? 21.243 -12.726 -16.858 1.00 88.38 209 CYS A O 1
ATOM 1514 N N . GLY A 1 210 ? 20.339 -13.138 -18.869 1.00 87.25 210 GLY A N 1
ATOM 1515 C CA . GLY A 1 210 ? 18.983 -13.346 -18.354 1.00 87.25 210 GLY A CA 1
ATOM 1516 C C . GLY A 1 210 ? 18.902 -14.522 -17.378 1.00 87.25 210 GLY A C 1
ATOM 1517 O O . GLY A 1 210 ? 18.354 -14.380 -16.288 1.00 87.25 210 GLY A O 1
ATOM 1518 N N . VAL A 1 211 ? 19.507 -15.659 -17.734 1.00 90.50 211 VAL A N 1
ATOM 1519 C CA . VAL A 1 211 ? 19.572 -16.848 -16.870 1.00 90.50 211 VAL A CA 1
ATOM 1520 C C . VAL A 1 211 ? 20.375 -16.563 -15.602 1.00 90.50 211 VAL A C 1
ATOM 1522 O O . VAL A 1 211 ? 19.923 -16.913 -14.518 1.00 90.50 211 VAL A O 1
ATOM 1525 N N . ALA A 1 212 ? 21.524 -15.892 -15.712 1.00 89.88 212 ALA A N 1
ATOM 1526 C CA . ALA A 1 212 ? 22.352 -15.537 -14.564 1.00 89.88 212 ALA A CA 1
ATOM 1527 C C . ALA A 1 212 ? 21.605 -14.624 -13.581 1.00 89.88 212 ALA A C 1
ATOM 1529 O O . ALA A 1 212 ? 21.636 -14.876 -12.382 1.00 89.88 212 ALA A O 1
ATOM 1530 N N . LEU A 1 213 ? 20.877 -13.613 -14.073 1.00 88.25 213 LEU A N 1
ATOM 1531 C CA . LEU A 1 213 ? 20.063 -12.736 -13.222 1.00 88.25 213 LEU A CA 1
ATOM 1532 C C . LEU A 1 213 ? 18.988 -13.514 -12.458 1.00 88.25 213 LEU A C 1
ATOM 1534 O O . LEU A 1 213 ? 18.815 -13.297 -11.260 1.00 88.25 213 LEU A O 1
ATOM 1538 N N . ILE A 1 214 ? 18.305 -14.445 -13.131 1.00 90.44 214 ILE A N 1
ATOM 1539 C CA . ILE A 1 214 ? 17.297 -15.298 -12.490 1.00 90.44 214 ILE A CA 1
ATOM 1540 C C . ILE A 1 214 ? 17.951 -16.204 -11.436 1.00 90.44 214 ILE A C 1
ATOM 1542 O O . ILE A 1 214 ? 17.445 -16.316 -10.320 1.00 90.44 214 ILE A O 1
ATOM 1546 N N . ALA A 1 215 ? 19.098 -16.803 -11.767 1.00 91.75 215 ALA A N 1
ATOM 1547 C CA . ALA A 1 215 ? 19.811 -17.747 -10.912 1.00 91.75 215 ALA A CA 1
ATOM 1548 C C . ALA A 1 215 ? 20.374 -17.127 -9.621 1.00 91.75 215 ALA A C 1
ATOM 1550 O O . ALA A 1 215 ? 20.564 -17.850 -8.648 1.00 91.75 215 ALA A O 1
ATOM 1551 N N . VAL A 1 216 ? 20.625 -15.812 -9.584 1.00 91.06 216 VAL A N 1
ATOM 1552 C CA . VAL A 1 216 ? 21.131 -15.115 -8.383 1.00 91.06 216 VAL A CA 1
ATOM 1553 C C . VAL A 1 216 ? 20.041 -14.921 -7.319 1.00 91.06 216 VAL A C 1
ATOM 1555 O O . VAL A 1 216 ? 20.361 -14.783 -6.142 1.00 91.06 216 VAL A O 1
ATOM 1558 N N . LEU A 1 217 ? 18.760 -14.929 -7.704 1.00 90.00 217 LEU A N 1
ATOM 1559 C CA . LEU A 1 217 ? 17.626 -14.736 -6.788 1.00 90.00 217 LEU A CA 1
ATOM 1560 C C . LEU A 1 217 ? 16.523 -15.776 -7.049 1.00 90.00 217 LEU A C 1
ATOM 1562 O O . LEU A 1 217 ? 15.421 -15.405 -7.463 1.00 90.00 217 LEU A O 1
ATOM 1566 N N . PRO A 1 218 ? 16.785 -17.077 -6.835 1.00 90.25 218 PRO A N 1
ATOM 1567 C CA . PRO A 1 218 ? 15.816 -18.132 -7.134 1.00 90.25 218 PRO A CA 1
ATOM 1568 C C . PRO A 1 218 ? 14.529 -17.994 -6.307 1.00 90.25 218 PRO A C 1
ATOM 1570 O O . PRO A 1 218 ? 13.444 -18.301 -6.800 1.00 90.25 218 PRO A O 1
ATOM 1573 N N . ASP A 1 219 ? 14.622 -17.448 -5.092 1.00 86.31 219 ASP A N 1
ATOM 1574 C CA . ASP A 1 219 ? 13.486 -17.279 -4.182 1.00 86.31 219 ASP A CA 1
ATOM 1575 C C . ASP A 1 219 ? 12.379 -16.389 -4.763 1.00 86.31 219 ASP A C 1
ATOM 1577 O O . ASP A 1 219 ? 11.195 -16.608 -4.492 1.00 86.31 219 ASP A O 1
ATOM 1581 N N . LEU A 1 220 ? 12.724 -15.411 -5.611 1.00 89.38 220 LEU A N 1
ATOM 1582 C CA . LEU A 1 220 ? 11.739 -14.534 -6.253 1.00 89.38 220 LEU A CA 1
ATOM 1583 C C . LEU A 1 220 ? 10.715 -15.316 -7.093 1.00 89.38 220 LEU A C 1
ATOM 1585 O O . LEU A 1 220 ? 9.558 -14.897 -7.168 1.00 89.38 220 LEU A O 1
ATOM 1589 N N . ALA A 1 221 ? 11.092 -16.472 -7.652 1.00 87.62 221 ALA A N 1
ATOM 1590 C CA . ALA A 1 221 ? 10.209 -17.286 -8.489 1.00 87.62 221 ALA A CA 1
ATOM 1591 C C . ALA A 1 221 ? 8.988 -17.831 -7.738 1.00 87.62 221 ALA A C 1
ATOM 1593 O O . ALA A 1 221 ? 7.933 -18.019 -8.344 1.00 87.62 221 ALA A O 1
ATOM 1594 N N . TRP A 1 222 ? 9.096 -18.004 -6.419 1.00 86.12 222 TRP A N 1
ATOM 1595 C CA . TRP A 1 222 ? 8.013 -18.493 -5.564 1.00 86.12 222 TRP A CA 1
ATOM 1596 C C . TRP A 1 222 ? 7.522 -17.434 -4.576 1.00 86.12 222 TRP A C 1
ATOM 1598 O O . TRP A 1 222 ? 7.134 -17.753 -3.458 1.00 86.12 222 TRP A O 1
ATOM 1608 N N . GLY A 1 223 ? 7.526 -16.156 -4.969 1.00 83.00 223 GLY A N 1
ATOM 1609 C CA . GLY A 1 223 ? 7.039 -15.078 -4.104 1.00 83.00 223 GLY A CA 1
ATOM 1610 C C . GLY A 1 223 ? 7.962 -14.830 -2.913 1.00 83.00 223 GLY A C 1
ATOM 1611 O O . GLY A 1 223 ? 7.506 -14.751 -1.774 1.00 83.00 223 GLY A O 1
ATOM 1612 N N . VAL A 1 224 ? 9.261 -14.734 -3.203 1.00 89.38 224 VAL A N 1
ATOM 1613 C CA . VAL A 1 224 ? 10.349 -14.597 -2.226 1.00 89.38 224 VAL A CA 1
ATOM 1614 C C . VAL A 1 224 ? 10.404 -15.782 -1.256 1.00 89.38 224 VAL A C 1
ATOM 1616 O O . VAL A 1 224 ? 10.320 -15.621 -0.044 1.00 89.38 224 VAL A O 1
ATOM 1619 N N . GLY A 1 225 ? 10.473 -16.998 -1.801 1.00 86.69 225 GLY A N 1
ATOM 1620 C CA . GLY A 1 225 ? 10.559 -18.233 -1.016 1.00 86.69 225 GLY A CA 1
ATOM 1621 C C . GLY A 1 225 ? 9.258 -18.582 -0.285 1.00 86.69 225 GLY A C 1
ATOM 1622 O O . GLY A 1 225 ? 9.290 -19.123 0.815 1.00 86.69 225 GLY A O 1
ATOM 1623 N N . GLY A 1 226 ? 8.103 -18.234 -0.860 1.00 86.81 226 GLY A N 1
ATOM 1624 C CA . GLY A 1 226 ? 6.777 -18.509 -0.296 1.00 86.81 226 GLY A CA 1
ATOM 1625 C C . GLY A 1 226 ? 6.274 -17.473 0.714 1.00 86.81 226 GLY A C 1
ATOM 1626 O O . GLY A 1 226 ? 5.188 -17.647 1.266 1.00 86.81 226 GLY A O 1
ATOM 1627 N N . GLN A 1 227 ? 7.021 -16.389 0.946 1.00 87.94 227 GLN A N 1
ATOM 1628 C CA . GLN A 1 227 ? 6.658 -15.350 1.918 1.00 87.94 227 GLN A CA 1
ATOM 1629 C C . GLN A 1 227 ? 5.453 -14.512 1.461 1.00 87.94 227 GLN A C 1
ATOM 1631 O O . GLN A 1 227 ? 4.635 -14.101 2.281 1.00 87.94 227 GLN A O 1
ATOM 1636 N N . LEU A 1 228 ? 5.281 -14.302 0.150 1.00 87.81 228 LEU A N 1
ATOM 1637 C CA . LEU A 1 228 ? 4.121 -13.605 -0.426 1.00 87.81 228 LEU A CA 1
ATOM 1638 C C . LEU A 1 228 ? 2.885 -14.512 -0.518 1.00 87.81 228 LEU A C 1
ATOM 1640 O O . LEU A 1 228 ? 2.390 -14.829 -1.607 1.00 87.81 228 LEU A O 1
ATOM 1644 N N . ARG A 1 229 ? 2.375 -14.923 0.642 1.00 88.12 229 ARG A N 1
ATOM 1645 C CA . ARG A 1 229 ? 1.157 -15.726 0.768 1.00 88.12 229 ARG A CA 1
ATOM 1646 C C . ARG A 1 229 ? -0.058 -14.859 1.074 1.00 88.12 229 ARG A C 1
ATOM 1648 O O . ARG A 1 229 ? 0.035 -13.846 1.759 1.00 88.12 229 ARG A O 1
ATOM 1655 N N . ALA A 1 230 ? -1.201 -15.270 0.539 1.00 91.31 230 ALA A N 1
ATOM 1656 C CA . ALA A 1 230 ? -2.477 -14.675 0.898 1.00 91.31 230 ALA A CA 1
ATOM 1657 C C . ALA A 1 230 ? -3.056 -15.408 2.115 1.00 91.31 230 ALA A C 1
ATOM 1659 O O . ALA A 1 230 ? -2.919 -16.628 2.218 1.00 91.31 230 ALA A O 1
ATOM 1660 N N . VAL A 1 231 ? -3.695 -14.666 3.014 1.00 93.50 231 VAL A N 1
ATOM 1661 C CA . VAL A 1 231 ? -4.311 -15.187 4.241 1.00 93.50 231 VAL A CA 1
ATOM 1662 C C . VAL A 1 231 ? -5.812 -14.923 4.245 1.00 93.50 231 VAL A C 1
ATOM 1664 O O . VAL A 1 231 ? -6.300 -14.030 3.551 1.00 93.50 231 VAL A O 1
ATOM 1667 N N . HIS A 1 232 ? -6.552 -15.688 5.038 1.00 94.81 232 HIS A N 1
ATOM 1668 C CA . HIS A 1 232 ? -7.963 -15.425 5.297 1.00 94.81 232 HIS A CA 1
ATOM 1669 C C . HIS A 1 232 ? -8.099 -14.958 6.740 1.00 94.81 232 HIS A C 1
ATOM 1671 O O . HIS A 1 232 ? -7.558 -15.595 7.640 1.00 94.81 232 HIS A O 1
ATOM 1677 N N . TYR A 1 233 ? -8.792 -13.839 6.938 1.00 94.88 233 TYR A N 1
ATOM 1678 C CA . TYR A 1 233 ? -9.083 -13.346 8.277 1.00 94.88 233 TYR A CA 1
ATOM 1679 C C . TYR A 1 233 ? -10.084 -14.281 8.971 1.00 94.88 233 TYR A C 1
ATOM 1681 O O . TYR A 1 233 ? -11.047 -14.705 8.320 1.00 94.88 233 TYR A O 1
ATOM 1689 N N . PRO A 1 234 ? -9.891 -14.583 10.267 1.00 95.50 234 PRO A N 1
ATOM 1690 C CA . PRO A 1 234 ? -10.895 -15.272 11.069 1.00 95.50 234 PRO A CA 1
ATOM 1691 C C . PRO A 1 234 ? -12.233 -14.526 11.105 1.00 95.50 234 PRO A C 1
ATOM 1693 O O . PRO A 1 234 ? -12.279 -13.312 10.901 1.00 95.50 234 PRO A O 1
ATOM 1696 N N . GLN A 1 235 ? -13.324 -15.238 11.400 1.00 94.19 235 GLN A N 1
ATOM 1697 C CA . GLN A 1 235 ? -14.686 -14.683 11.390 1.00 94.19 235 GLN A CA 1
ATOM 1698 C C . GLN A 1 235 ? -14.888 -13.549 12.412 1.00 94.19 235 GLN A C 1
ATOM 1700 O O . GLN A 1 235 ? -15.710 -12.660 12.176 1.00 94.19 235 GLN A O 1
ATOM 1705 N N . ALA A 1 236 ? -14.098 -13.540 13.488 1.00 94.69 236 ALA A N 1
ATOM 1706 C CA . ALA A 1 236 ? -14.062 -12.485 14.494 1.00 94.69 236 ALA A CA 1
ATOM 1707 C C . ALA A 1 236 ? -13.866 -11.090 13.888 1.00 94.69 236 ALA A C 1
ATOM 1709 O O . ALA A 1 236 ? -14.522 -10.131 14.282 1.00 94.69 236 ALA A O 1
ATOM 1710 N N . TRP A 1 237 ? -12.986 -10.978 12.889 1.00 95.88 237 TRP A N 1
ATOM 1711 C CA . TRP A 1 237 ? -12.593 -9.707 12.282 1.00 95.88 237 TRP A CA 1
ATOM 1712 C C . TRP A 1 237 ? -13.756 -8.979 11.600 1.00 95.88 237 TRP A C 1
ATOM 1714 O O . TRP A 1 237 ? -14.050 -7.851 11.997 1.00 95.88 237 TRP A O 1
ATOM 1724 N N . PRO A 1 238 ? -14.465 -9.577 10.619 1.00 96.56 238 PRO A N 1
ATOM 1725 C CA . PRO A 1 238 ? -15.629 -8.931 10.030 1.00 96.56 238 PRO A CA 1
ATOM 1726 C C . PRO A 1 238 ? -16.772 -8.738 11.037 1.00 96.56 238 PRO A C 1
ATOM 1728 O O . PRO A 1 238 ? -17.499 -7.756 10.912 1.00 96.56 238 PRO A O 1
ATOM 1731 N N . ALA A 1 239 ? -16.933 -9.620 12.034 1.00 96.88 239 ALA A N 1
ATOM 1732 C CA . ALA A 1 239 ? -17.980 -9.487 13.050 1.00 96.88 239 ALA A CA 1
ATOM 1733 C C . ALA A 1 239 ? -17.751 -8.270 13.966 1.00 96.88 239 ALA A C 1
ATOM 1735 O O . ALA A 1 239 ? -18.624 -7.411 14.086 1.00 96.88 239 ALA A O 1
ATOM 1736 N N . VAL A 1 240 ? -16.556 -8.154 14.552 1.00 97.38 240 VAL A N 1
ATOM 1737 C CA . VAL A 1 240 ? -16.153 -7.021 15.400 1.00 97.38 240 VAL A CA 1
ATOM 1738 C C . VAL A 1 240 ? -16.141 -5.721 14.600 1.00 97.38 240 VAL A C 1
ATOM 1740 O O . VAL A 1 240 ? -16.667 -4.709 15.062 1.00 97.38 240 VAL A O 1
ATOM 1743 N N . ALA A 1 241 ? -15.615 -5.747 13.372 1.00 97.50 241 ALA A N 1
ATOM 1744 C CA . ALA A 1 241 ? -15.620 -4.577 12.504 1.00 97.50 241 ALA A CA 1
ATOM 1745 C C . ALA A 1 241 ? -17.044 -4.099 12.192 1.00 97.50 241 ALA A C 1
ATOM 1747 O O . ALA A 1 241 ? -17.295 -2.899 12.211 1.00 97.50 241 ALA A O 1
ATOM 1748 N N . ALA A 1 242 ? -17.994 -5.006 11.936 1.00 97.56 242 ALA A N 1
ATOM 1749 C CA . ALA A 1 242 ? -19.386 -4.634 11.687 1.00 97.56 242 ALA A CA 1
ATOM 1750 C C . ALA A 1 242 ? -20.031 -3.935 12.894 1.00 97.56 242 ALA A C 1
ATOM 1752 O O . ALA A 1 242 ? -20.748 -2.954 12.703 1.00 97.56 242 ALA A O 1
ATOM 1753 N N . LEU A 1 243 ? -19.745 -4.399 14.116 1.00 97.88 243 LEU A N 1
ATOM 1754 C CA . LEU A 1 243 ? -20.239 -3.782 15.352 1.00 97.88 243 LEU A CA 1
ATOM 1755 C C . LEU A 1 243 ? -19.661 -2.376 15.553 1.00 97.88 243 LEU A C 1
ATOM 1757 O O . LEU A 1 243 ? -20.415 -1.430 15.760 1.00 97.88 243 LEU A O 1
ATOM 1761 N N . ILE A 1 244 ? -18.342 -2.219 15.410 1.00 97.69 244 ILE A N 1
ATOM 1762 C CA . ILE A 1 244 ? -17.678 -0.913 15.540 1.00 97.69 244 ILE A CA 1
ATOM 1763 C C . ILE A 1 244 ? -18.147 0.049 14.442 1.00 97.69 244 ILE A C 1
ATOM 1765 O O . ILE A 1 244 ? -18.396 1.218 14.704 1.00 97.69 244 ILE A O 1
ATOM 1769 N N . ASN A 1 245 ? -18.299 -0.423 13.205 1.00 97.00 245 ASN A N 1
ATOM 1770 C CA . ASN A 1 245 ? -18.698 0.426 12.080 1.00 97.00 245 ASN A CA 1
ATOM 1771 C C . ASN A 1 245 ? -20.170 0.858 12.139 1.00 97.00 245 ASN A C 1
ATOM 1773 O O . ASN A 1 245 ? -20.536 1.822 11.467 1.00 97.00 245 ASN A O 1
ATOM 1777 N N . ALA A 1 246 ? -21.009 0.162 12.913 1.00 96.94 246 ALA A N 1
ATOM 1778 C CA . ALA A 1 246 ? -22.386 0.576 13.170 1.00 96.94 246 ALA A CA 1
ATOM 1779 C C . ALA A 1 246 ? -22.465 1.789 14.115 1.00 96.94 246 ALA A C 1
ATOM 1781 O O . ALA A 1 246 ? -23.388 2.591 13.986 1.00 96.94 246 ALA A O 1
ATOM 1782 N N . ASP A 1 247 ? -21.490 1.941 15.016 1.00 95.88 247 ASP A N 1
ATOM 1783 C CA . ASP A 1 247 ? -21.341 3.087 15.919 1.00 95.88 247 ASP A CA 1
ATOM 1784 C C . ASP A 1 247 ? -19.848 3.457 16.071 1.00 95.88 247 ASP A C 1
ATOM 1786 O O . ASP A 1 247 ? -19.175 3.032 17.025 1.00 95.88 247 ASP A O 1
ATOM 1790 N N . PRO A 1 248 ? -19.286 4.182 15.080 1.00 95.12 248 PRO A N 1
ATOM 1791 C CA . PRO A 1 248 ? -17.851 4.408 14.978 1.00 95.12 248 PRO A CA 1
ATOM 1792 C C . PRO A 1 248 ? -17.376 5.403 16.038 1.00 95.12 248 PRO A C 1
ATOM 1794 O O . PRO A 1 248 ? -17.442 6.618 15.861 1.00 95.12 248 PRO A O 1
ATOM 1797 N N . ARG A 1 249 ? -16.844 4.853 17.129 1.00 95.50 249 ARG A N 1
ATOM 1798 C CA . ARG A 1 249 ? -16.208 5.571 18.241 1.00 95.50 249 ARG A CA 1
ATOM 1799 C C . ARG A 1 249 ? -14.747 5.125 18.379 1.00 95.50 249 ARG A C 1
ATOM 1801 O O . ARG A 1 249 ? -14.450 4.000 17.973 1.00 95.50 249 ARG A O 1
ATOM 1808 N N . PRO A 1 250 ? -13.837 5.946 18.935 1.00 94.81 250 PRO A N 1
ATOM 1809 C CA . PRO A 1 250 ? -12.418 5.607 19.024 1.00 94.81 250 PRO A CA 1
ATOM 1810 C C . PRO A 1 250 ? -12.167 4.242 19.669 1.00 94.81 250 PRO A C 1
ATOM 1812 O O . PRO A 1 250 ? -12.803 3.884 20.665 1.00 94.81 250 PRO A O 1
ATOM 1815 N N . VAL A 1 251 ? -11.243 3.482 19.086 1.00 95.69 251 VAL A N 1
ATOM 1816 C CA . VAL A 1 251 ? -10.982 2.088 19.455 1.00 95.69 251 VAL A CA 1
ATOM 1817 C C . VAL A 1 251 ? -9.588 1.966 20.046 1.00 95.69 251 VAL A C 1
ATOM 1819 O O . VAL A 1 251 ? -8.611 2.325 19.396 1.00 95.69 251 VAL A O 1
ATOM 1822 N N . ALA A 1 252 ? -9.474 1.407 21.243 1.00 94.44 252 ALA A N 1
ATOM 1823 C CA . ALA A 1 252 ? -8.197 0.960 21.783 1.00 94.44 252 ALA A CA 1
ATOM 1824 C C . ALA A 1 252 ? -8.011 -0.546 21.548 1.00 94.44 252 ALA A C 1
ATOM 1826 O O . ALA A 1 252 ? -8.985 -1.300 21.477 1.00 94.44 252 ALA A O 1
ATOM 1827 N N . VAL A 1 253 ? -6.762 -0.992 21.413 1.00 93.00 253 VAL A N 1
ATOM 1828 C CA . VAL A 1 253 ? -6.437 -2.376 21.040 1.00 93.00 253 VAL A CA 1
ATOM 1829 C C . VAL A 1 253 ? -5.468 -2.990 22.035 1.00 93.00 253 VAL A C 1
ATOM 1831 O O . VAL A 1 253 ? -4.519 -2.339 22.466 1.00 93.00 253 VAL A O 1
ATOM 1834 N N . LEU A 1 254 ? -5.704 -4.256 22.377 1.00 90.19 254 LEU A N 1
ATOM 1835 C CA . LEU A 1 254 ? -4.789 -5.091 23.141 1.00 90.19 254 LEU A CA 1
ATOM 1836 C C . LEU A 1 254 ? -4.447 -6.376 22.359 1.00 90.19 254 LEU A C 1
ATOM 1838 O O . LEU A 1 254 ? -5.356 -7.030 21.838 1.00 90.19 254 LEU A O 1
ATOM 1842 N N . PRO A 1 255 ? -3.164 -6.779 22.303 1.00 88.31 255 PRO A N 1
ATOM 1843 C CA . PRO A 1 255 ? -1.981 -6.019 22.724 1.00 88.31 255 PRO A CA 1
ATOM 1844 C C . PRO A 1 255 ? -1.823 -4.683 21.966 1.00 88.31 255 PRO A C 1
ATOM 1846 O O . PRO A 1 255 ? -2.303 -4.575 20.837 1.00 88.31 255 PRO A O 1
ATOM 1849 N N . PRO A 1 256 ? -1.175 -3.665 22.565 1.00 83.06 256 PRO A N 1
ATOM 1850 C CA . PRO A 1 256 ? -1.111 -2.307 22.009 1.00 83.06 256 PRO A CA 1
ATOM 1851 C C . PRO A 1 256 ? -0.086 -2.139 20.875 1.00 83.06 256 PRO A C 1
ATOM 1853 O O . PRO A 1 256 ? 0.091 -1.039 20.344 1.00 83.06 256 PRO A O 1
ATOM 1856 N N . ASP A 1 257 ? 0.632 -3.206 20.524 1.00 82.62 257 ASP A N 1
ATOM 1857 C CA . ASP A 1 257 ? 1.684 -3.175 19.520 1.00 82.62 257 ASP A CA 1
ATOM 1858 C C . ASP A 1 257 ? 1.132 -2.864 18.126 1.00 82.62 257 ASP A C 1
ATOM 1860 O O . ASP A 1 257 ? 0.214 -3.512 17.624 1.00 82.62 257 ASP A O 1
ATOM 1864 N N . SER A 1 258 ? 1.766 -1.913 17.439 1.00 82.25 258 SER A N 1
ATOM 1865 C CA . SER A 1 258 ? 1.429 -1.605 16.043 1.00 82.25 258 SER A CA 1
ATOM 1866 C C . SER A 1 258 ? 1.841 -2.715 15.071 1.00 82.25 258 SER A C 1
ATOM 1868 O O . SER A 1 258 ? 1.307 -2.800 13.971 1.00 82.25 258 SER A O 1
ATOM 1870 N N . MET A 1 259 ? 2.795 -3.563 15.452 1.00 87.38 259 MET A N 1
ATOM 1871 C CA . MET A 1 259 ? 3.343 -4.643 14.641 1.00 87.38 259 MET A CA 1
ATOM 1872 C C . MET A 1 259 ? 3.109 -5.954 15.396 1.00 87.38 259 MET A C 1
ATOM 1874 O O . MET A 1 259 ? 3.805 -6.255 16.361 1.00 87.38 259 MET A O 1
ATOM 1878 N N . ARG A 1 260 ? 2.091 -6.703 14.973 1.00 88.62 260 ARG A N 1
ATOM 1879 C CA . ARG A 1 260 ? 1.507 -7.848 15.679 1.00 88.62 260 ARG A CA 1
ATOM 1880 C C . ARG A 1 260 ? 1.849 -9.159 14.996 1.00 88.62 260 ARG A C 1
ATOM 1882 O O . ARG A 1 260 ? 2.009 -9.212 13.779 1.00 88.62 260 ARG A O 1
ATOM 1889 N N . GLN A 1 261 ? 1.929 -10.234 15.762 1.00 90.69 261 GLN A N 1
ATOM 1890 C CA . GLN A 1 261 ? 2.088 -11.579 15.225 1.00 90.69 261 GLN A CA 1
ATOM 1891 C C . GLN A 1 261 ? 0.816 -12.370 15.505 1.00 90.69 261 GLN A C 1
ATOM 1893 O O . GLN A 1 261 ? 0.399 -12.459 16.651 1.00 90.69 261 GLN A O 1
ATOM 1898 N N . PHE A 1 262 ? 0.233 -12.951 14.457 1.00 90.75 262 PHE A N 1
ATOM 1899 C CA . PHE A 1 262 ? -0.968 -13.773 14.560 1.00 90.75 262 PHE A CA 1
ATOM 1900 C C . PHE A 1 262 ? -0.656 -15.198 14.107 1.00 90.75 262 PHE A C 1
ATOM 1902 O O . PHE A 1 262 ? -0.123 -15.391 13.007 1.00 90.75 262 PHE A O 1
ATOM 1909 N N . ASP A 1 263 ? -1.063 -16.198 14.888 1.00 89.31 263 ASP A N 1
ATOM 1910 C CA . ASP A 1 263 ? -0.810 -17.614 14.581 1.00 89.31 263 ASP A CA 1
ATOM 1911 C C . ASP A 1 263 ? -1.379 -18.033 13.214 1.00 89.31 263 ASP A C 1
ATOM 1913 O O . ASP A 1 263 ? -0.761 -18.796 12.466 1.00 89.31 263 ASP A O 1
ATOM 1917 N N . TRP A 1 264 ? -2.525 -17.464 12.830 1.00 91.19 264 TRP A N 1
ATOM 1918 C CA . TRP A 1 264 ? -3.169 -17.703 11.537 1.00 91.19 264 TRP A CA 1
ATOM 1919 C C . TRP A 1 264 ? -2.523 -16.932 10.368 1.00 91.19 264 TRP A C 1
ATOM 1921 O O . TRP A 1 264 ? -2.678 -17.331 9.211 1.00 91.19 264 TRP A O 1
ATOM 1931 N N . ALA A 1 265 ? -1.776 -15.850 10.631 1.00 90.31 265 ALA A N 1
ATOM 1932 C CA . ALA A 1 265 ? -1.142 -15.016 9.601 1.00 90.31 265 ALA A CA 1
ATOM 1933 C C . ALA A 1 265 ? 0.297 -15.445 9.288 1.00 90.31 265 ALA A C 1
ATOM 1935 O O . ALA A 1 265 ? 0.770 -15.260 8.160 1.00 90.31 265 ALA A O 1
ATOM 1936 N N . GLY A 1 266 ? 0.976 -16.110 10.228 1.00 86.94 266 GLY A N 1
ATOM 1937 C CA . GLY A 1 266 ? 2.320 -16.665 10.058 1.00 86.94 266 GLY A CA 1
ATOM 1938 C C . GLY A 1 266 ? 3.367 -16.127 11.019 1.00 86.94 266 GLY A C 1
ATOM 1939 O O . GLY A 1 266 ? 3.056 -15.370 11.929 1.00 86.94 266 GLY A O 1
ATOM 1940 N N . PRO A 1 267 ? 4.638 -16.512 10.808 1.00 86.94 267 PRO A N 1
ATOM 1941 C CA . PRO A 1 267 ? 5.712 -16.193 11.744 1.00 86.94 267 PRO A CA 1
ATOM 1942 C C . PRO A 1 267 ? 6.221 -14.750 11.628 1.00 86.94 267 PRO A C 1
ATOM 1944 O O . PRO A 1 267 ? 6.936 -14.278 12.506 1.00 86.94 267 PRO A O 1
ATOM 1947 N N . ALA A 1 268 ? 5.926 -14.059 10.524 1.00 87.19 268 ALA A N 1
ATOM 1948 C CA . ALA A 1 268 ? 6.345 -12.679 10.340 1.00 87.19 268 ALA A CA 1
ATOM 1949 C C . ALA A 1 268 ? 5.346 -11.747 11.034 1.00 87.19 268 ALA A C 1
ATOM 1951 O O . ALA A 1 268 ? 4.147 -11.877 10.783 1.00 87.19 268 ALA A O 1
ATOM 1952 N N . PRO A 1 269 ? 5.811 -10.780 11.839 1.00 90.31 269 PRO A N 1
ATOM 1953 C CA . PRO A 1 269 ? 4.911 -9.791 12.390 1.00 90.31 269 PRO A CA 1
ATOM 1954 C C . PRO A 1 269 ? 4.400 -8.872 11.270 1.00 90.31 269 PRO A C 1
ATOM 1956 O O . PRO A 1 269 ? 5.085 -8.637 10.266 1.00 90.31 269 PRO A O 1
ATOM 1959 N N . VAL A 1 270 ? 3.178 -8.384 11.426 1.00 92.38 270 VAL A N 1
ATOM 1960 C CA . VAL A 1 270 ? 2.437 -7.582 10.452 1.00 92.38 270 VAL A CA 1
ATOM 1961 C C . VAL A 1 270 ? 1.856 -6.354 11.133 1.00 92.38 270 VAL A C 1
ATOM 1963 O O . VAL A 1 270 ? 1.536 -6.389 12.317 1.00 92.38 270 VAL A O 1
ATOM 1966 N N . LEU A 1 271 ? 1.727 -5.254 10.399 1.00 91.19 271 LEU A N 1
ATOM 1967 C CA . LEU A 1 271 ? 1.050 -4.070 10.913 1.00 91.19 271 LEU A CA 1
ATOM 1968 C C . LEU A 1 271 ? -0.372 -4.457 11.358 1.00 91.19 271 LEU A C 1
ATOM 1970 O O . LEU A 1 271 ? -1.029 -5.241 10.668 1.00 91.19 271 LEU A O 1
ATOM 1974 N N . ASP A 1 272 ? -0.821 -3.933 12.502 1.00 91.81 272 ASP A N 1
ATOM 1975 C CA . ASP A 1 272 ? -2.142 -4.236 13.052 1.00 91.81 272 ASP A CA 1
ATOM 1976 C C . ASP A 1 272 ? -3.213 -4.040 11.964 1.00 91.81 272 ASP A C 1
ATOM 1978 O O . ASP A 1 272 ? -3.286 -2.961 11.361 1.00 91.81 272 ASP A O 1
ATOM 1982 N N . PRO A 1 273 ? -4.011 -5.074 11.640 1.00 94.19 273 PRO A N 1
ATOM 1983 C CA . PRO A 1 273 ? -5.023 -4.950 10.606 1.00 94.19 273 PRO A CA 1
ATOM 1984 C C . PRO A 1 273 ? -6.223 -4.096 11.005 1.00 94.19 273 PRO A C 1
ATOM 1986 O O . PRO A 1 273 ? -6.921 -3.601 10.116 1.00 94.19 273 PRO A O 1
ATOM 1989 N N . LEU A 1 274 ? -6.484 -3.921 12.306 1.00 94.19 274 LEU A N 1
ATOM 1990 C CA . LEU A 1 274 ? -7.722 -3.305 12.788 1.00 94.19 274 LEU A CA 1
ATOM 1991 C C . LEU A 1 274 ? -7.957 -1.880 12.258 1.00 94.19 274 LEU A C 1
ATOM 1993 O O . LEU A 1 274 ? -9.061 -1.637 11.769 1.00 94.19 274 LEU A O 1
ATOM 1997 N N . PRO A 1 275 ? -6.957 -0.975 12.210 1.00 92.94 275 PRO A N 1
ATOM 1998 C CA . PRO A 1 275 ? -7.118 0.360 11.627 1.00 92.94 275 PRO A CA 1
ATOM 1999 C C . PRO A 1 275 ? -7.622 0.378 10.176 1.00 92.94 275 PRO A C 1
ATOM 2001 O O . PRO A 1 275 ? -8.137 1.394 9.719 1.00 92.94 275 PRO A O 1
ATOM 2004 N N . ARG A 1 276 ? -7.475 -0.725 9.424 1.00 93.19 276 ARG A N 1
ATOM 2005 C CA . ARG A 1 276 ? -7.989 -0.849 8.048 1.00 93.19 276 ARG A CA 1
ATOM 2006 C C . ARG A 1 276 ? -9.365 -1.505 7.969 1.00 93.19 276 ARG A C 1
ATOM 2008 O O . ARG A 1 276 ? -9.975 -1.459 6.904 1.00 93.19 276 ARG A O 1
ATOM 2015 N N . TRP A 1 277 ? -9.833 -2.126 9.049 1.00 95.50 277 TRP A N 1
ATOM 2016 C CA . TRP A 1 277 ? -11.129 -2.805 9.147 1.00 95.50 277 TRP A CA 1
ATOM 2017 C C . TRP A 1 277 ? -12.259 -1.896 9.628 1.00 95.50 277 TRP A C 1
ATOM 2019 O O . TRP A 1 277 ? -13.424 -2.183 9.344 1.00 95.50 277 TRP A O 1
ATOM 2029 N N . VAL A 1 278 ? -11.931 -0.824 10.349 1.00 96.38 278 VAL A N 1
ATOM 2030 C CA . VAL A 1 278 ? -12.930 0.041 10.979 1.00 96.38 278 VAL A CA 1
ATOM 2031 C C . VAL A 1 278 ? -12.919 1.461 10.417 1.00 96.38 278 VAL A C 1
ATOM 2033 O O . VAL A 1 278 ? -11.900 1.954 9.939 1.00 96.38 278 VAL A O 1
ATOM 2036 N N . SER A 1 279 ? -14.076 2.119 10.456 1.00 94.50 279 SER A N 1
ATOM 2037 C CA . SER A 1 279 ? -14.247 3.538 10.129 1.00 94.50 279 SER A CA 1
ATOM 2038 C C . SER A 1 279 ? -13.995 4.467 11.312 1.00 94.50 279 SER A C 1
ATOM 2040 O O . SER A 1 279 ? -14.038 5.681 11.137 1.00 94.50 279 SER A O 1
ATOM 2042 N N . ALA A 1 280 ? -13.771 3.901 12.496 1.00 93.62 280 ALA A N 1
ATOM 2043 C CA . ALA A 1 280 ? -13.342 4.618 13.684 1.00 93.62 280 ALA A CA 1
ATOM 2044 C C . ALA A 1 280 ? -11.818 4.774 13.719 1.00 93.62 280 ALA A C 1
ATOM 2046 O O . ALA A 1 280 ? -11.087 3.950 13.165 1.00 93.62 280 ALA A O 1
ATOM 2047 N N . ASP A 1 281 ? -11.334 5.801 14.413 1.00 91.38 281 ASP A N 1
ATOM 2048 C CA . ASP A 1 281 ? -9.906 5.930 14.673 1.00 91.38 281 ASP A CA 1
ATOM 2049 C C . ASP A 1 281 ? -9.461 4.900 15.710 1.00 91.38 281 ASP A C 1
ATOM 2051 O O . ASP A 1 281 ? -10.054 4.752 16.781 1.00 91.38 281 ASP A O 1
ATOM 2055 N N . VAL A 1 282 ? -8.403 4.172 15.369 1.00 92.25 282 VAL A N 1
ATOM 2056 C CA . VAL A 1 282 ? -7.762 3.222 16.271 1.00 92.25 282 VAL A CA 1
ATOM 2057 C C . VAL A 1 282 ? -6.612 3.936 16.964 1.00 92.25 282 VAL A C 1
ATOM 2059 O O . VAL A 1 282 ? -5.717 4.476 16.313 1.00 92.25 282 VAL A O 1
ATOM 2062 N N . LEU A 1 283 ? -6.652 3.954 18.290 1.00 88.88 283 LEU A N 1
ATOM 2063 C CA . LEU A 1 283 ? -5.676 4.607 19.142 1.00 88.88 283 LEU A CA 1
ATOM 2064 C C . LEU A 1 283 ? -4.410 3.754 19.200 1.00 88.88 283 LEU A C 1
ATOM 2066 O O . LEU A 1 283 ? -4.379 2.699 19.827 1.00 88.88 283 LEU A O 1
ATOM 2070 N N . VAL A 1 284 ? -3.361 4.226 18.532 1.00 78.25 284 VAL A N 1
ATOM 2071 C CA . VAL A 1 284 ? -2.060 3.554 18.469 1.00 78.25 284 VAL A CA 1
ATOM 2072 C C . VAL A 1 284 ? -1.039 4.397 19.228 1.00 78.25 284 VAL A C 1
ATOM 2074 O O . VAL A 1 284 ? -0.929 5.599 18.991 1.00 78.25 284 VAL A O 1
ATOM 2077 N N . SER A 1 285 ? -0.271 3.784 20.131 1.00 73.62 285 SER A N 1
ATOM 2078 C CA . SER A 1 285 ? 0.816 4.474 20.851 1.00 73.62 285 SER A CA 1
ATOM 2079 C C . SER A 1 285 ? 1.948 4.914 19.911 1.00 73.62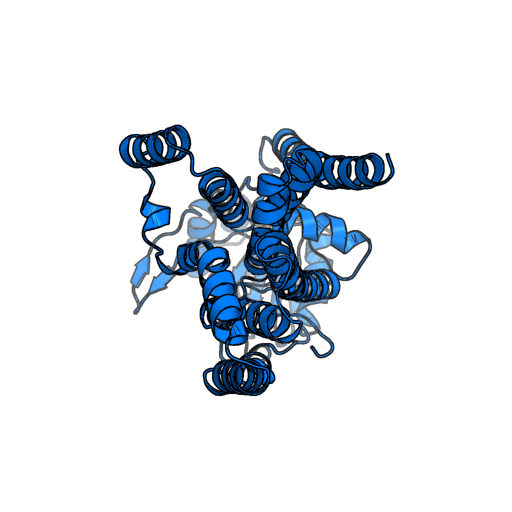 285 SER A C 1
ATOM 2081 O O . SER A 1 285 ? 2.585 5.949 20.106 1.00 73.62 285 SER A O 1
ATOM 2083 N N . GLY A 1 286 ? 2.189 4.117 18.866 1.00 68.06 286 GLY A N 1
ATOM 2084 C CA . GLY A 1 286 ? 3.317 4.268 17.948 1.00 68.06 286 GLY A CA 1
ATOM 2085 C C . GLY A 1 286 ? 4.652 3.847 18.564 1.00 68.06 286 GLY A C 1
ATOM 2086 O O . GLY A 1 286 ? 5.692 4.050 17.939 1.00 68.06 286 GLY A O 1
ATOM 2087 N N . ASP A 1 287 ? 4.631 3.288 19.773 1.00 71.62 287 ASP A N 1
ATOM 2088 C CA . ASP A 1 287 ? 5.830 2.876 20.487 1.00 71.62 287 ASP A CA 1
ATOM 2089 C C . ASP A 1 287 ? 6.450 1.633 19.830 1.00 71.62 287 ASP A C 1
ATOM 2091 O O . ASP A 1 287 ? 5.750 0.755 19.316 1.00 71.62 287 ASP A O 1
ATOM 2095 N N . LEU A 1 288 ? 7.783 1.561 19.829 1.00 66.12 288 LEU A N 1
ATOM 2096 C CA . LEU A 1 288 ? 8.531 0.430 19.282 1.00 66.12 288 LEU A CA 1
ATOM 2097 C C . LEU A 1 288 ? 9.258 -0.309 20.399 1.00 66.12 288 LEU A C 1
ATOM 2099 O O . LEU A 1 288 ? 10.116 0.266 21.067 1.00 66.12 288 LEU A O 1
ATOM 2103 N N . LEU A 1 289 ? 8.971 -1.601 20.554 1.00 67.06 289 LEU A N 1
ATOM 2104 C CA . LEU A 1 289 ? 9.736 -2.480 21.429 1.00 67.06 289 LEU A CA 1
ATOM 2105 C C . LEU A 1 289 ? 10.958 -3.029 20.676 1.00 67.06 289 LEU A C 1
ATOM 2107 O O . LEU A 1 289 ? 10.831 -3.875 19.791 1.00 67.06 289 LEU A O 1
ATOM 2111 N N . ILE A 1 290 ? 12.157 -2.563 21.026 1.00 68.44 290 ILE A N 1
ATOM 2112 C CA . ILE A 1 2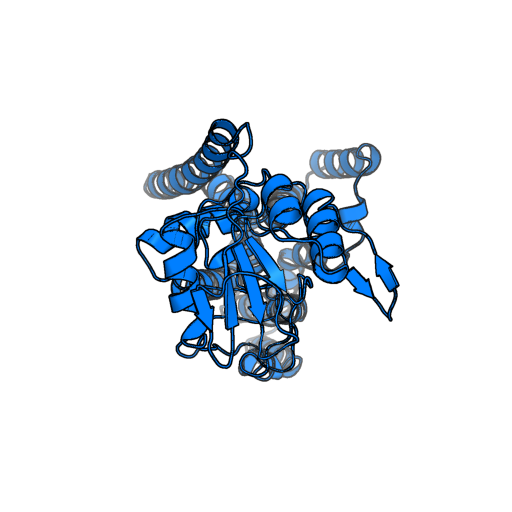90 ? 13.421 -3.003 20.420 1.00 68.44 290 ILE A CA 1
ATOM 2113 C C . ILE A 1 290 ? 14.306 -3.592 21.516 1.00 68.44 290 ILE A C 1
ATOM 2115 O O . ILE A 1 290 ? 14.782 -2.878 22.394 1.00 68.44 290 ILE A O 1
ATOM 2119 N N . GLY A 1 291 ? 14.522 -4.911 21.486 1.00 69.25 291 GLY A N 1
ATOM 2120 C CA . GLY A 1 291 ? 15.395 -5.585 22.456 1.00 69.25 291 GLY A CA 1
ATOM 2121 C C . GLY A 1 291 ? 14.954 -5.418 23.918 1.00 69.25 291 GLY A C 1
ATOM 2122 O O . GLY A 1 291 ? 15.803 -5.342 24.800 1.00 69.25 291 GLY A O 1
ATOM 2123 N N . GLY A 1 292 ? 13.644 -5.314 24.171 1.00 71.00 292 GLY A N 1
ATOM 2124 C CA . GLY A 1 292 ? 13.081 -5.093 25.509 1.00 71.00 292 GLY A CA 1
ATOM 2125 C C . GLY A 1 292 ? 13.017 -3.626 25.952 1.00 71.00 292 GLY A C 1
ATOM 2126 O O . GLY A 1 292 ? 12.539 -3.357 27.050 1.00 71.00 292 GLY A O 1
ATOM 2127 N N . GLN A 1 293 ? 13.462 -2.674 25.124 1.00 67.50 293 GLN A N 1
ATOM 2128 C CA . GLN A 1 293 ? 13.321 -1.240 25.385 1.00 67.50 293 GLN A CA 1
ATOM 2129 C C . GLN A 1 293 ? 12.198 -0.636 24.547 1.00 67.50 293 GLN A C 1
ATOM 2131 O O . GLN A 1 293 ? 12.111 -0.893 23.347 1.00 67.50 293 GLN A O 1
ATOM 2136 N N . ILE A 1 294 ? 11.359 0.183 25.182 1.00 74.06 294 ILE A N 1
ATOM 2137 C CA . ILE A 1 294 ? 10.287 0.919 24.512 1.00 74.06 294 ILE A CA 1
ATOM 2138 C C . ILE A 1 294 ? 10.848 2.255 24.024 1.00 74.06 294 ILE A C 1
ATOM 2140 O O . ILE A 1 294 ? 11.287 3.082 24.823 1.00 74.06 294 ILE A O 1
ATOM 2144 N N . ILE A 1 295 ? 10.825 2.464 22.711 1.00 73.94 295 ILE A N 1
ATOM 2145 C CA . ILE A 1 295 ? 11.099 3.754 22.085 1.00 73.94 295 ILE A CA 1
ATOM 2146 C C . ILE A 1 295 ? 9.761 4.474 21.890 1.00 73.94 295 ILE A C 1
ATOM 2148 O O . ILE A 1 295 ? 8.919 3.953 21.153 1.00 73.94 295 ILE A O 1
ATOM 2152 N N . PRO A 1 296 ? 9.545 5.644 22.523 1.00 68.06 296 PRO A N 1
ATOM 2153 C CA . PRO A 1 296 ? 8.298 6.384 22.390 1.00 68.06 296 PRO A CA 1
ATOM 2154 C C . PRO A 1 296 ? 8.032 6.789 20.934 1.00 68.06 296 PRO A C 1
ATOM 2156 O O . PRO A 1 296 ? 8.885 7.405 20.294 1.00 68.06 296 PRO A O 1
ATOM 2159 N N . GLY A 1 297 ? 6.845 6.467 20.429 1.00 65.44 297 GLY A N 1
ATOM 2160 C CA . GLY A 1 297 ? 6.311 6.973 19.168 1.00 65.44 297 GLY A CA 1
ATOM 2161 C C . GLY A 1 297 ? 5.739 8.391 19.250 1.00 65.44 297 GLY A C 1
ATOM 2162 O O . GLY A 1 297 ? 5.871 9.102 20.249 1.00 65.44 297 GLY A O 1
ATOM 2163 N N . GLU A 1 298 ? 5.048 8.796 18.190 1.00 67.31 298 GLU A N 1
ATOM 2164 C CA . GLU A 1 298 ? 4.435 10.128 18.069 1.00 67.31 298 GLU A CA 1
ATOM 2165 C C . GLU A 1 298 ? 2.993 10.178 18.629 1.00 67.31 298 GLU A C 1
ATOM 2167 O O . GLU A 1 298 ? 2.450 11.257 18.842 1.00 67.31 298 GLU A O 1
ATOM 2172 N N . GLY A 1 299 ? 2.380 9.029 18.949 1.00 73.12 299 GLY A N 1
ATOM 2173 C CA . GLY A 1 299 ? 0.986 8.922 19.401 1.00 73.12 299 GLY A CA 1
ATOM 2174 C C . GLY A 1 299 ? 0.793 9.149 20.903 1.00 73.12 299 GLY A C 1
ATOM 2175 O O . GLY A 1 299 ? 0.494 8.208 21.639 1.00 73.12 299 GLY A O 1
ATOM 2176 N N . ALA A 1 300 ? 0.934 10.392 21.375 1.00 78.50 300 ALA A N 1
ATOM 2177 C CA . ALA A 1 300 ? 0.824 10.726 22.803 1.00 78.50 300 ALA A CA 1
ATOM 2178 C C . ALA A 1 300 ? -0.517 10.289 23.425 1.00 78.50 300 ALA A C 1
ATOM 2180 O O . ALA A 1 300 ? -0.533 9.689 24.501 1.00 78.50 300 ALA A O 1
ATOM 2181 N N . HIS A 1 301 ? -1.630 10.531 22.725 1.00 83.44 301 HIS A N 1
ATOM 2182 C CA . HIS A 1 301 ? -2.959 10.132 23.189 1.00 83.44 301 HIS A CA 1
ATOM 2183 C C . HIS A 1 301 ? -3.133 8.605 23.226 1.00 83.44 301 HIS A C 1
ATOM 2185 O O . HIS A 1 301 ? -3.556 8.053 24.241 1.00 83.44 301 HIS A O 1
ATOM 2191 N N . GLY A 1 302 ? -2.723 7.905 22.161 1.00 84.44 302 GLY A N 1
ATOM 2192 C CA . GLY A 1 302 ? -2.772 6.441 22.112 1.00 84.44 302 GLY A CA 1
ATOM 2193 C C . GLY A 1 302 ? -1.908 5.781 23.189 1.00 84.44 302 GLY A C 1
ATOM 2194 O O . GLY A 1 302 ? -2.311 4.776 23.773 1.00 84.44 302 GLY A O 1
ATOM 2195 N N . ARG A 1 303 ? -0.753 6.375 23.520 1.00 86.06 303 ARG A N 1
ATOM 2196 C CA . ARG A 1 303 ? 0.102 5.913 24.622 1.00 86.06 303 ARG A CA 1
ATOM 2197 C C . ARG A 1 303 ? -0.571 6.092 25.980 1.00 86.06 303 ARG A C 1
ATOM 2199 O O . ARG A 1 303 ? -0.543 5.159 26.776 1.00 86.06 303 ARG A O 1
ATOM 2206 N N . ALA A 1 304 ? -1.185 7.248 26.233 1.00 88.31 304 ALA A N 1
ATOM 2207 C CA . ALA A 1 304 ? -1.893 7.502 27.487 1.00 88.31 304 ALA A CA 1
ATOM 2208 C C . ALA A 1 304 ? -3.026 6.485 27.700 1.00 88.31 304 ALA A C 1
ATOM 2210 O O . ALA A 1 304 ? -3.086 5.844 28.745 1.00 88.31 304 ALA A O 1
ATOM 2211 N N . VAL A 1 305 ? -3.854 6.251 26.676 1.00 90.44 305 VAL A N 1
ATOM 2212 C CA . VAL A 1 305 ? -4.934 5.253 26.735 1.00 90.44 305 VAL A CA 1
ATOM 2213 C C . VAL A 1 305 ? -4.396 3.833 26.914 1.00 90.44 305 VAL A C 1
ATOM 2215 O O . VAL A 1 305 ? -4.950 3.054 27.687 1.00 90.44 305 VAL A O 1
ATOM 2218 N N . THR A 1 306 ? -3.294 3.494 26.243 1.00 89.12 306 THR A N 1
ATOM 2219 C CA . THR A 1 306 ? -2.630 2.196 26.426 1.00 89.12 306 THR A CA 1
ATOM 2220 C C . THR A 1 306 ? -2.199 1.999 27.879 1.00 89.12 306 THR A C 1
ATOM 2222 O O . THR A 1 306 ? -2.461 0.944 28.448 1.00 89.12 306 THR A O 1
ATOM 2225 N N . GLN A 1 307 ? -1.571 3.006 28.494 1.00 89.56 307 GLN A N 1
ATOM 2226 C CA . GLN A 1 307 ? -1.169 2.939 29.901 1.00 89.56 307 GLN A CA 1
ATOM 2227 C C . GLN A 1 307 ? -2.380 2.767 30.819 1.00 89.56 307 GLN A C 1
ATOM 2229 O O . GLN A 1 307 ? -2.378 1.858 31.639 1.00 89.56 307 GLN A O 1
ATOM 2234 N N . MET A 1 308 ? -3.452 3.537 30.605 1.00 92.56 308 MET A N 1
ATOM 2235 C CA . MET A 1 308 ? -4.697 3.392 31.368 1.00 92.56 308 MET A CA 1
ATOM 2236 C C . MET A 1 308 ? -5.262 1.966 31.296 1.00 92.56 308 MET A C 1
ATOM 2238 O O . MET A 1 308 ? -5.664 1.413 32.315 1.00 92.56 308 MET A O 1
ATOM 2242 N N . LEU A 1 309 ? -5.265 1.339 30.114 1.00 90.88 309 LEU A N 1
ATOM 2243 C CA . LEU A 1 309 ? -5.723 -0.046 29.960 1.00 90.88 309 LEU A CA 1
ATOM 2244 C C . LEU A 1 309 ? -4.829 -1.052 30.690 1.00 90.88 309 LEU A C 1
ATOM 2246 O O . LEU A 1 309 ? -5.344 -1.979 31.313 1.00 90.88 309 LEU A O 1
ATOM 2250 N N . LEU A 1 310 ? -3.508 -0.881 30.616 1.00 88.75 310 LEU A N 1
ATOM 2251 C CA . LEU A 1 310 ? -2.546 -1.761 31.286 1.00 88.75 310 LEU A CA 1
ATOM 2252 C C . LEU A 1 310 ? -2.595 -1.621 32.814 1.00 88.75 310 LEU A C 1
ATOM 2254 O O . LEU A 1 310 ? -2.417 -2.615 33.517 1.00 88.75 310 LEU A O 1
ATOM 2258 N N . ASP A 1 311 ? -2.892 -0.421 33.311 1.00 91.44 311 ASP A N 1
ATOM 2259 C CA . ASP A 1 311 ? -3.051 -0.125 34.737 1.00 91.44 311 ASP A CA 1
ATOM 2260 C C . ASP A 1 311 ? -4.427 -0.556 35.286 1.00 91.44 311 ASP A C 1
ATOM 2262 O O . ASP A 1 311 ? -4.669 -0.481 36.491 1.00 91.44 311 ASP A O 1
ATOM 2266 N N . GLY A 1 312 ? -5.331 -1.033 34.421 1.00 90.56 312 GLY A N 1
ATOM 2267 C CA . GLY A 1 312 ? -6.673 -1.468 34.808 1.00 90.56 312 GLY A CA 1
ATOM 2268 C C . GLY A 1 312 ? -7.611 -0.309 35.150 1.00 90.56 312 GLY A C 1
ATOM 2269 O O . GLY A 1 312 ? -8.439 -0.439 36.052 1.00 90.56 312 GLY A O 1
ATOM 2270 N N . ALA A 1 313 ? -7.474 0.826 34.456 1.00 93.12 313 ALA A N 1
ATOM 2271 C CA . ALA A 1 313 ? -8.318 1.995 34.663 1.00 93.12 313 ALA A CA 1
ATOM 2272 C C . ALA A 1 313 ? -9.813 1.646 34.516 1.00 93.12 313 ALA A C 1
ATOM 2274 O O . ALA A 1 313 ? -10.194 0.879 33.622 1.00 93.12 313 ALA A O 1
ATOM 2275 N N . PRO A 1 314 ? -10.684 2.221 35.362 1.00 94.75 314 PRO A N 1
ATOM 2276 C CA . PRO A 1 314 ? -12.110 1.943 35.317 1.00 94.75 314 PRO A CA 1
ATOM 2277 C C . PRO A 1 314 ? -12.739 2.472 34.024 1.00 94.75 314 PRO A C 1
ATOM 2279 O O . PRO A 1 314 ? -12.291 3.468 33.450 1.00 94.75 314 PRO A O 1
ATOM 2282 N N . GLN A 1 315 ? -13.855 1.860 33.613 1.00 95.94 315 GLN A N 1
ATOM 2283 C CA . GLN A 1 315 ? -14.593 2.214 32.391 1.00 95.94 315 GLN A CA 1
ATOM 2284 C C . GLN A 1 315 ? -14.814 3.724 32.225 1.00 95.94 315 GLN A C 1
ATOM 2286 O O . GLN A 1 315 ? -14.674 4.253 31.127 1.00 95.94 315 GLN A O 1
ATOM 2291 N N . ARG A 1 316 ? -15.154 4.423 33.314 1.00 96.06 316 ARG A N 1
ATOM 2292 C CA . ARG A 1 316 ? -15.427 5.863 33.286 1.00 96.06 316 ARG A CA 1
ATOM 2293 C C . ARG A 1 316 ? -14.204 6.684 32.885 1.00 96.06 316 ARG A C 1
ATOM 2295 O O . ARG A 1 316 ? -14.344 7.593 32.082 1.00 96.06 316 ARG A O 1
ATOM 2302 N N . GLU A 1 317 ? -13.026 6.350 33.402 1.00 96.06 317 GLU A N 1
ATOM 2303 C CA . GLU A 1 317 ? -11.796 7.067 33.058 1.00 96.06 317 GLU A CA 1
ATOM 2304 C C . GLU A 1 317 ? -11.422 6.837 31.591 1.00 96.06 317 GLU A C 1
ATOM 2306 O O . GLU A 1 317 ? -11.056 7.779 30.893 1.00 96.06 317 GLU A O 1
ATOM 2311 N N . LEU A 1 318 ? -11.593 5.610 31.087 1.00 95.75 318 LEU A N 1
ATOM 2312 C CA . LEU A 1 318 ? -11.403 5.304 29.665 1.00 95.75 318 LEU A CA 1
ATOM 2313 C C . LEU A 1 318 ? -12.406 6.066 28.780 1.00 95.75 318 LEU A C 1
ATOM 2315 O O . LEU A 1 318 ? -12.027 6.598 27.736 1.00 95.75 318 LEU A O 1
ATOM 2319 N N . ALA A 1 319 ? -13.670 6.157 29.204 1.00 96.50 319 ALA A N 1
ATOM 2320 C CA 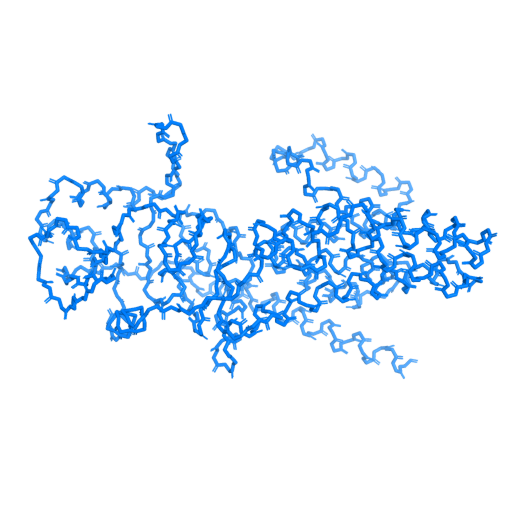. ALA A 1 319 ? -14.704 6.906 28.492 1.00 96.50 319 ALA A CA 1
ATOM 2321 C C . ALA A 1 319 ? -14.414 8.416 28.474 1.00 96.50 319 ALA A C 1
ATOM 2323 O O . ALA A 1 319 ? -14.545 9.047 27.424 1.00 96.50 319 ALA A O 1
ATOM 2324 N N . ASP A 1 320 ? -13.971 8.980 29.603 1.00 95.12 320 ASP A N 1
ATOM 2325 C CA . ASP A 1 320 ? -13.564 10.386 29.733 1.00 95.12 320 ASP A CA 1
ATOM 2326 C C . ASP A 1 320 ? -12.308 10.689 28.888 1.00 95.12 320 ASP A C 1
ATOM 2328 O O . ASP A 1 320 ? -12.151 11.797 28.375 1.00 95.12 320 ASP A O 1
ATOM 2332 N N . ALA A 1 321 ? -11.450 9.687 28.668 1.00 93.69 321 ALA A N 1
ATOM 2333 C CA . ALA A 1 321 ? -10.343 9.736 27.714 1.00 93.69 321 ALA A CA 1
ATOM 2334 C C . ALA A 1 321 ? -10.779 9.531 26.245 1.00 93.69 321 ALA A C 1
ATOM 2336 O O . ALA A 1 321 ? -9.928 9.438 25.366 1.00 93.69 321 ALA A O 1
ATOM 2337 N N . GLY A 1 322 ? -12.081 9.461 25.952 1.00 94.06 322 GLY A N 1
ATOM 2338 C CA . GLY A 1 322 ? -12.617 9.379 24.589 1.00 94.06 322 GLY A CA 1
ATOM 2339 C C . GLY A 1 322 ? -12.654 7.971 23.987 1.00 94.06 322 GLY A C 1
ATOM 2340 O O . GLY A 1 322 ? -13.008 7.821 22.818 1.00 94.06 322 GLY A O 1
ATOM 2341 N N . VAL A 1 323 ? -12.332 6.925 24.757 1.00 96.38 323 VAL A N 1
ATOM 2342 C CA . VAL A 1 323 ? -12.362 5.535 24.278 1.00 96.38 323 VAL A CA 1
ATOM 2343 C C . VAL A 1 323 ? -13.805 5.051 24.182 1.00 96.38 323 VAL A C 1
ATOM 2345 O O . VAL A 1 323 ? -14.509 4.967 25.186 1.00 96.38 323 VAL A O 1
ATOM 2348 N N . GLY A 1 324 ? -14.249 4.691 22.981 1.00 96.81 324 GLY A N 1
ATOM 2349 C CA . GLY A 1 324 ? -15.572 4.110 22.758 1.00 96.81 324 GLY A CA 1
ATOM 2350 C C . GLY A 1 324 ? -15.586 2.592 22.848 1.00 96.81 324 GLY A C 1
ATOM 2351 O O . GLY A 1 324 ? -16.515 2.016 23.418 1.00 96.81 324 GLY A O 1
ATOM 2352 N N . TRP A 1 325 ? -14.534 1.958 22.329 1.00 97.88 325 TRP A N 1
ATOM 2353 C CA . TRP A 1 325 ? -14.415 0.508 22.211 1.00 97.88 325 TRP A CA 1
ATOM 2354 C C . TRP A 1 325 ? -13.025 0.027 22.630 1.00 97.88 325 TRP A C 1
ATOM 2356 O O . TRP A 1 325 ? -12.028 0.706 22.380 1.00 97.88 325 TRP A O 1
ATOM 2366 N N . VAL A 1 326 ? -12.943 -1.181 23.192 1.00 96.94 326 VAL A N 1
ATOM 2367 C CA . VAL A 1 326 ? -11.670 -1.897 23.379 1.00 96.94 326 VAL A CA 1
ATOM 2368 C C . VAL A 1 326 ? -11.746 -3.241 22.666 1.00 96.94 326 VAL A C 1
ATOM 2370 O O . VAL A 1 326 ? -12.663 -4.024 22.909 1.00 96.94 326 VAL A O 1
ATOM 2373 N N . VAL A 1 327 ? -10.779 -3.520 21.793 1.00 96.12 327 VAL A N 1
ATOM 2374 C CA . VAL A 1 327 ? -10.627 -4.816 21.119 1.00 96.12 327 VAL A CA 1
ATOM 2375 C C . VAL A 1 327 ? -9.427 -5.540 21.711 1.00 96.12 327 VAL A C 1
ATOM 2377 O O . VAL A 1 327 ? -8.298 -5.078 21.575 1.00 96.12 327 VAL A O 1
ATOM 2380 N N . ALA A 1 328 ? -9.660 -6.685 22.344 1.00 94.06 328 ALA A N 1
ATOM 2381 C CA . ALA A 1 328 ? -8.606 -7.552 22.858 1.00 94.06 328 ALA A CA 1
ATOM 2382 C C . ALA A 1 328 ? -8.460 -8.798 21.978 1.00 94.06 328 ALA A C 1
ATOM 2384 O O . ALA A 1 328 ? -9.458 -9.415 21.611 1.00 94.06 328 ALA A O 1
ATOM 2385 N N . GLU A 1 329 ? -7.226 -9.171 21.647 1.00 90.19 329 GLU A N 1
ATOM 2386 C CA . GLU A 1 329 ? -6.913 -10.422 20.953 1.00 90.19 329 GLU A CA 1
ATOM 2387 C C . GLU A 1 329 ? -6.773 -11.599 21.920 1.00 90.19 329 GLU A C 1
ATOM 2389 O O . GLU A 1 329 ? -6.160 -11.498 22.985 1.00 90.19 329 GLU A O 1
ATOM 2394 N N . GLY A 1 330 ? -7.314 -12.738 21.492 1.00 82.31 330 GLY A N 1
ATOM 2395 C CA . GLY A 1 330 ? -7.252 -14.010 22.186 1.00 82.31 330 GLY A CA 1
ATOM 2396 C C . GLY A 1 330 ? -8.080 -14.057 23.467 1.00 82.31 330 GLY A C 1
ATOM 2397 O O . GLY A 1 330 ? -8.885 -13.180 23.786 1.00 82.31 330 GLY A O 1
ATOM 2398 N N . LEU A 1 331 ? -7.854 -15.121 24.234 1.00 70.94 331 LEU A N 1
ATOM 2399 C CA . LEU A 1 331 ? -8.507 -15.378 25.520 1.00 70.94 331 LEU A CA 1
ATOM 2400 C C . LEU A 1 331 ? -7.695 -14.812 26.697 1.00 70.94 331 LEU A C 1
ATOM 2402 O O . LEU A 1 331 ? -7.571 -15.463 27.734 1.00 70.94 331 LEU A O 1
ATOM 2406 N N . GLY A 1 332 ? -7.090 -13.633 26.515 1.00 71.31 332 GLY A N 1
ATOM 2407 C CA . GLY A 1 332 ? -6.287 -12.963 27.540 1.00 71.31 332 GLY A CA 1
ATOM 2408 C C . GLY A 1 332 ? -7.075 -12.623 28.813 1.00 71.31 332 GLY A C 1
ATOM 2409 O O . GLY A 1 332 ? -8.263 -12.923 28.942 1.00 71.31 332 GLY A O 1
ATOM 2410 N N . THR A 1 333 ? -6.406 -11.983 29.775 1.00 77.75 333 THR A N 1
ATOM 2411 C CA . THR A 1 333 ? -7.030 -11.581 31.044 1.00 77.75 333 THR A CA 1
ATOM 2412 C C . THR A 1 333 ? -8.283 -10.738 30.781 1.00 77.75 333 THR A C 1
ATOM 2414 O O . THR A 1 333 ? -8.178 -9.699 30.125 1.00 77.75 333 THR A O 1
ATOM 2417 N N . PRO A 1 334 ? -9.467 -11.151 31.271 1.00 83.50 334 PRO A N 1
ATOM 2418 C CA . PRO A 1 334 ? -10.686 -10.384 31.068 1.00 83.50 334 PRO A CA 1
ATOM 2419 C C . PRO A 1 334 ? -10.567 -8.984 31.671 1.00 83.50 334 PRO A C 1
ATOM 2421 O O . PRO A 1 334 ? -10.206 -8.841 32.837 1.00 83.50 334 PRO A O 1
ATOM 2424 N N . LEU A 1 335 ? -10.911 -7.966 30.884 1.00 90.50 335 LEU A N 1
ATOM 2425 C CA . LEU A 1 335 ? -11.086 -6.603 31.379 1.00 90.50 335 LEU A CA 1
ATOM 2426 C C . LEU A 1 335 ? -12.418 -6.478 32.130 1.00 90.50 335 LEU A C 1
ATOM 2428 O O . LEU A 1 335 ? -13.407 -7.104 31.735 1.00 90.50 335 LEU A O 1
ATOM 2432 N N . ASP A 1 336 ? -12.451 -5.637 33.166 1.00 92.50 336 ASP A N 1
ATOM 2433 C CA . ASP A 1 336 ? -13.678 -5.248 33.878 1.00 92.50 336 ASP A CA 1
ATOM 2434 C C . ASP A 1 336 ? -14.467 -4.208 33.065 1.00 92.50 336 ASP A C 1
ATOM 2436 O O . ASP A 1 336 ? -14.590 -3.038 33.422 1.00 92.50 336 ASP A O 1
ATOM 2440 N N . LEU A 1 337 ? -14.917 -4.634 31.883 1.00 95.00 337 LEU A N 1
ATOM 2441 C CA . LEU A 1 337 ? -15.663 -3.837 30.916 1.00 95.00 337 LEU A CA 1
ATOM 2442 C C . LEU A 1 337 ? -16.833 -4.665 30.348 1.00 95.00 337 LEU A C 1
ATOM 2444 O O . LEU A 1 337 ? -16.714 -5.890 30.218 1.00 95.00 337 LEU A O 1
ATOM 2448 N N . PRO A 1 338 ? -17.952 -4.030 29.953 1.00 96.12 338 PRO A N 1
ATOM 2449 C CA . PRO A 1 338 ? -19.057 -4.705 29.273 1.00 96.12 338 PRO A CA 1
ATOM 2450 C C . PRO A 1 338 ? -18.612 -5.409 27.982 1.00 96.12 338 PRO A C 1
ATOM 2452 O O . PRO A 1 338 ? -18.121 -4.773 27.054 1.00 96.12 338 PRO A O 1
ATOM 2455 N N . VAL A 1 339 ? -18.803 -6.729 27.903 1.00 96.62 339 VAL A N 1
ATOM 2456 C CA . VAL A 1 339 ? -18.477 -7.532 26.711 1.00 96.62 339 VAL A CA 1
ATOM 2457 C C . VAL A 1 339 ? -19.652 -7.516 25.736 1.00 96.62 339 VAL A C 1
ATOM 2459 O O . VAL A 1 339 ? -20.753 -7.929 26.094 1.00 96.62 339 VAL A O 1
ATOM 2462 N N . VAL A 1 340 ? -19.401 -7.112 24.490 1.00 97.06 340 VAL A N 1
ATOM 2463 C CA . VAL A 1 340 ? -20.402 -7.100 23.404 1.00 97.06 340 VAL A CA 1
ATOM 2464 C C . VAL A 1 340 ? -20.198 -8.260 22.430 1.00 97.06 340 VAL A C 1
ATOM 2466 O O . VAL A 1 340 ? -21.160 -8.803 21.891 1.00 97.06 340 VAL A O 1
ATOM 2469 N N . TYR A 1 341 ? -18.949 -8.680 22.224 1.00 96.69 341 TYR A N 1
ATOM 2470 C CA . TYR A 1 341 ? -18.601 -9.833 21.396 1.00 96.69 341 TYR A CA 1
ATOM 2471 C C . TYR A 1 341 ? -17.425 -10.585 22.012 1.00 96.69 341 TYR A C 1
ATOM 2473 O O . TYR A 1 341 ? -16.516 -9.967 22.563 1.00 96.69 341 TYR A O 1
ATOM 2481 N N . ARG A 1 342 ? -17.420 -11.914 21.897 1.00 94.94 342 ARG A N 1
ATOM 2482 C CA . ARG A 1 342 ? -16.290 -12.754 22.296 1.00 94.94 342 ARG A CA 1
ATOM 2483 C C . ARG A 1 342 ? -16.264 -14.032 21.473 1.00 94.94 342 ARG A C 1
ATOM 2485 O O . ARG A 1 342 ? -17.259 -14.753 21.432 1.00 94.94 342 ARG A O 1
ATOM 2492 N N . ASP A 1 343 ? -15.104 -14.343 20.916 1.00 92.88 343 ASP A N 1
ATOM 2493 C CA . ASP A 1 343 ? -14.770 -15.672 20.416 1.00 92.88 343 ASP A CA 1
ATOM 2494 C C . ASP A 1 343 ? -13.327 -16.059 20.789 1.00 92.88 343 ASP A C 1
ATOM 2496 O O . ASP A 1 343 ? -12.766 -15.532 21.750 1.00 92.88 343 ASP A O 1
ATOM 2500 N N . ALA A 1 344 ? -12.763 -17.045 20.088 1.00 89.38 344 ALA A N 1
ATOM 2501 C CA . ALA A 1 344 ? -11.407 -17.524 20.332 1.00 89.38 344 ALA A CA 1
ATOM 2502 C C . ALA A 1 344 ? -10.314 -16.533 19.887 1.00 89.38 344 ALA A C 1
ATOM 2504 O O . ALA A 1 344 ? -9.208 -16.593 20.421 1.00 89.38 344 ALA A O 1
ATOM 2505 N N . ASP A 1 345 ? -10.612 -15.644 18.935 1.00 91.06 345 ASP A N 1
ATOM 2506 C CA . ASP A 1 345 ? -9.647 -14.740 18.311 1.00 91.06 345 ASP A CA 1
ATOM 2507 C C . ASP A 1 345 ? -9.753 -13.312 18.859 1.00 91.06 345 ASP A C 1
ATOM 2509 O O . ASP A 1 345 ? -8.724 -12.672 19.060 1.00 91.06 345 ASP A O 1
ATOM 2513 N N . LEU A 1 346 ? -10.967 -12.791 19.092 1.00 94.94 346 LEU A N 1
ATOM 2514 C CA . LEU A 1 346 ? -11.196 -11.416 19.550 1.00 94.94 346 LEU A CA 1
ATOM 2515 C C . LEU A 1 346 ? -12.294 -11.319 20.621 1.00 94.94 346 LEU A C 1
ATOM 2517 O O . LEU A 1 346 ? -13.336 -11.975 20.561 1.00 94.94 346 LEU A O 1
ATOM 2521 N N . THR A 1 347 ? -12.104 -10.389 21.556 1.00 96.44 347 THR A N 1
ATOM 2522 C CA . THR A 1 347 ? -13.145 -9.880 22.457 1.00 96.44 347 THR A CA 1
ATOM 2523 C C . THR A 1 347 ? -13.345 -8.383 22.216 1.00 96.44 347 THR A C 1
ATOM 2525 O O . THR A 1 347 ? -12.380 -7.620 22.217 1.00 96.44 347 THR A O 1
ATOM 2528 N N . LEU A 1 348 ? -14.595 -7.958 22.026 1.00 97.19 348 LEU A N 1
ATOM 2529 C CA . LEU A 1 348 ? -14.989 -6.552 21.931 1.00 97.19 348 LEU A CA 1
ATOM 2530 C C . LEU A 1 348 ? -15.668 -6.121 23.229 1.00 97.19 348 LEU A C 1
ATOM 2532 O O . LEU A 1 348 ? -16.667 -6.718 23.644 1.00 97.19 348 LEU A O 1
ATOM 2536 N N . TYR A 1 349 ? -15.157 -5.042 23.804 1.00 97.50 349 TYR A N 1
ATOM 2537 C CA . TYR A 1 349 ? -15.702 -4.390 24.980 1.00 97.50 349 TYR A CA 1
ATOM 2538 C C . TYR A 1 349 ? -16.266 -3.015 24.633 1.00 97.50 349 TYR A C 1
ATOM 2540 O O . TYR A 1 349 ? -15.651 -2.261 23.873 1.00 97.50 349 TYR A O 1
ATOM 2548 N N . GLU A 1 350 ? -17.407 -2.676 25.223 1.00 97.50 350 GLU A N 1
ATOM 2549 C CA . GLU A 1 350 ? -17.999 -1.343 25.144 1.00 97.50 350 GLU A CA 1
ATOM 2550 C C . GLU A 1 350 ? -17.528 -0.475 26.311 1.00 97.50 350 GLU A C 1
ATOM 2552 O O . GLU A 1 350 ? -17.624 -0.872 27.470 1.00 97.50 350 GLU A O 1
ATOM 2557 N N . VAL A 1 351 ? -17.045 0.729 26.004 1.00 97.44 351 VAL A N 1
ATOM 2558 C CA . VAL A 1 351 ? -16.613 1.708 27.010 1.00 97.44 351 VAL A CA 1
ATOM 2559 C C . VAL A 1 351 ? -17.571 2.893 27.055 1.00 97.44 351 VAL A C 1
ATOM 2561 O O . VAL A 1 351 ? -18.039 3.252 28.135 1.00 97.44 351 VAL A O 1
ATOM 2564 N N . GLY A 1 352 ? -17.923 3.448 25.891 1.00 94.62 352 GLY A N 1
ATOM 2565 C CA . GLY A 1 352 ? -18.935 4.504 25.766 1.00 94.62 352 GLY A CA 1
ATOM 2566 C C . GLY A 1 352 ? -18.409 5.923 25.526 1.00 94.62 352 GLY A C 1
ATOM 2567 O O . GLY A 1 352 ? -19.220 6.827 25.334 1.00 94.62 352 GLY A O 1
ATOM 2568 N N . GLY A 1 353 ? -17.090 6.133 25.512 1.00 94.12 353 GLY A N 1
ATOM 2569 C CA . GLY A 1 353 ? -16.473 7.417 25.177 1.00 94.12 353 GLY A CA 1
ATOM 2570 C C . GLY A 1 353 ? -16.553 7.756 23.687 1.00 94.12 353 GLY A C 1
ATOM 2571 O O . GLY A 1 353 ? -16.811 6.903 22.835 1.00 94.12 353 GLY A O 1
ATOM 2572 N N . ALA A 1 354 ? -16.335 9.027 23.363 1.00 91.50 354 ALA A N 1
ATOM 2573 C CA . AL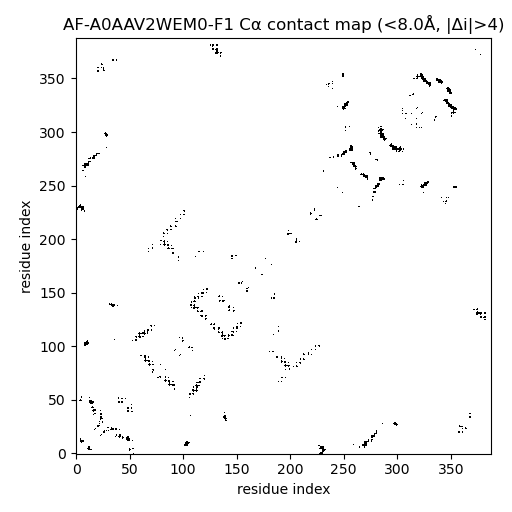A A 1 354 ? -16.268 9.505 21.990 1.00 91.50 354 ALA A CA 1
ATOM 2574 C C . ALA A 1 354 ? -15.328 10.705 21.890 1.00 91.50 354 ALA A C 1
ATOM 2576 O O . ALA A 1 354 ? -15.270 11.535 22.798 1.00 91.50 354 ALA A O 1
ATOM 2577 N N . THR A 1 355 ? -14.667 10.831 20.744 1.00 84.81 355 THR A N 1
ATOM 2578 C CA . THR A 1 355 ? -13.839 11.988 20.397 1.00 84.81 355 THR A CA 1
ATOM 2579 C C . THR A 1 355 ? -14.401 12.596 19.113 1.00 84.81 355 THR A C 1
ATOM 2581 O O . THR A 1 355 ? -14.764 11.842 18.203 1.00 84.81 355 THR A O 1
ATOM 2584 N N . PRO A 1 356 ? -14.540 13.932 19.015 1.00 83.25 356 PRO A N 1
ATOM 2585 C CA . PRO A 1 356 ? -14.937 14.562 17.763 1.00 83.25 356 PRO A CA 1
ATOM 2586 C C . PRO A 1 356 ? -13.897 14.281 16.663 1.00 83.25 356 PRO A C 1
ATOM 2588 O O . PRO A 1 356 ? -12.718 14.111 16.978 1.00 83.25 356 PRO A O 1
ATOM 2591 N N . PRO A 1 357 ? -14.306 14.265 15.382 1.00 82.62 357 PRO A N 1
ATOM 2592 C CA . PRO A 1 357 ? -13.369 14.153 14.268 1.00 82.62 357 PRO A CA 1
ATOM 2593 C C . PRO A 1 357 ? -12.326 15.273 14.299 1.00 82.62 357 PRO A C 1
ATOM 2595 O O . PRO A 1 357 ? -12.647 16.397 14.694 1.00 82.62 357 PRO A O 1
ATOM 2598 N N . ALA A 1 358 ? -11.118 14.995 13.814 1.00 86.50 358 ALA A N 1
ATOM 2599 C CA . ALA A 1 358 ? -10.061 15.992 13.744 1.00 86.50 358 ALA A CA 1
ATOM 2600 C C . ALA A 1 358 ? -10.451 17.203 12.878 1.00 86.50 358 ALA A C 1
ATOM 2602 O O . ALA A 1 358 ? -11.123 17.099 11.842 1.00 86.50 358 ALA A O 1
ATOM 2603 N N . ASP A 1 359 ? -9.962 18.376 13.277 1.00 87.38 359 ASP A N 1
ATOM 2604 C CA . ASP A 1 359 ? -10.088 19.591 12.482 1.00 87.38 359 ASP A CA 1
ATOM 2605 C C . ASP A 1 359 ? -9.320 19.464 11.156 1.00 87.38 359 ASP A C 1
ATOM 2607 O O . ASP A 1 359 ? -8.307 18.780 11.042 1.00 87.38 359 ASP A O 1
ATOM 2611 N N . GLY A 1 360 ? -9.787 20.148 10.107 1.00 89.06 360 GLY A N 1
ATOM 2612 C CA . GLY A 1 360 ? -9.067 20.197 8.827 1.00 89.06 360 GLY A CA 1
ATOM 2613 C C . GLY A 1 360 ? -9.322 19.028 7.865 1.00 89.06 360 GLY A C 1
ATOM 2614 O O . GLY A 1 360 ? -8.752 19.022 6.770 1.00 89.06 360 GLY A O 1
ATOM 2615 N N . ARG A 1 361 ? -10.246 18.102 8.176 1.00 92.25 361 ARG A N 1
ATOM 2616 C CA . ARG A 1 361 ? -10.687 17.026 7.255 1.00 92.25 361 ARG A CA 1
ATOM 2617 C C . ARG A 1 361 ? -10.991 17.515 5.843 1.00 92.25 361 ARG A C 1
ATOM 2619 O O . ARG A 1 361 ? -10.501 16.940 4.875 1.00 92.25 361 ARG A O 1
ATOM 2626 N N . GLY A 1 362 ? -11.747 18.605 5.710 1.00 93.12 362 GLY A N 1
ATOM 2627 C CA . GLY A 1 362 ? -12.091 19.169 4.401 1.00 93.12 362 GLY A CA 1
ATOM 2628 C C . GLY A 1 362 ? -10.867 19.598 3.583 1.00 93.12 362 GLY A C 1
ATOM 2629 O O . GLY A 1 362 ? -10.812 19.343 2.379 1.00 93.12 362 GLY A O 1
ATOM 2630 N N . LEU A 1 363 ? -9.861 20.189 4.236 1.00 93.75 363 LEU A N 1
ATOM 2631 C CA . LEU A 1 363 ? -8.623 20.619 3.587 1.00 93.75 363 LEU A CA 1
ATOM 2632 C C . LEU A 1 363 ? -7.824 19.418 3.073 1.00 93.75 363 LEU A C 1
ATOM 2634 O O . LEU A 1 363 ? -7.411 19.416 1.912 1.00 93.75 363 LEU A O 1
ATOM 2638 N N . LEU A 1 364 ? -7.635 18.384 3.902 1.00 92.88 364 LEU A N 1
ATOM 2639 C CA . LEU A 1 364 ? -6.876 17.203 3.487 1.00 92.88 364 LEU A CA 1
ATOM 2640 C C . LEU A 1 364 ? -7.620 16.370 2.448 1.00 92.88 364 LEU A C 1
ATOM 2642 O O . LEU A 1 364 ? -6.990 15.914 1.496 1.00 92.88 364 LEU A O 1
ATOM 2646 N N . ILE A 1 365 ? -8.947 16.242 2.534 1.00 94.62 365 ILE A N 1
ATOM 2647 C CA . ILE A 1 365 ? -9.743 15.653 1.448 1.00 94.62 365 ILE A CA 1
ATOM 2648 C C . ILE A 1 365 ? -9.507 16.435 0.148 1.00 94.62 365 ILE A C 1
ATOM 2650 O O . ILE A 1 365 ? -9.224 15.833 -0.887 1.00 94.62 365 ILE A O 1
ATOM 2654 N N . GLY A 1 366 ? -9.542 17.771 0.199 1.00 95.56 366 GLY A N 1
ATOM 2655 C CA . GLY A 1 366 ? -9.223 18.630 -0.941 1.00 95.56 366 GLY A CA 1
ATOM 2656 C C . GLY A 1 366 ? -7.832 18.359 -1.526 1.00 95.56 366 GLY A C 1
ATOM 2657 O O . GLY A 1 366 ? -7.703 18.182 -2.737 1.00 95.56 366 GLY A O 1
ATOM 2658 N N . ALA A 1 367 ? -6.803 18.246 -0.683 1.00 93.25 367 ALA A N 1
ATOM 2659 C CA . ALA A 1 367 ? -5.438 17.937 -1.115 1.00 93.25 367 ALA A CA 1
ATOM 2660 C C . ALA A 1 367 ? -5.341 16.573 -1.828 1.00 93.25 367 ALA A C 1
ATOM 2662 O O . ALA A 1 367 ? -4.731 16.464 -2.896 1.00 93.25 367 ALA A O 1
ATOM 2663 N N . HIS A 1 368 ? -6.008 15.547 -1.297 1.00 94.56 368 HIS A N 1
ATOM 2664 C CA . HIS A 1 368 ? -6.061 14.228 -1.927 1.00 94.56 368 HIS A CA 1
ATOM 2665 C C . HIS A 1 368 ? -6.833 14.240 -3.258 1.00 94.56 368 HIS A C 1
ATOM 2667 O O . HIS A 1 368 ? -6.431 13.581 -4.221 1.00 94.56 368 HIS A O 1
ATOM 2673 N N . LEU A 1 369 ? -7.908 15.029 -3.361 1.00 95.81 369 LEU A N 1
ATOM 2674 C CA . LEU A 1 369 ? -8.643 15.223 -4.614 1.00 95.81 369 LEU A CA 1
ATOM 2675 C C . LEU A 1 369 ? -7.810 15.968 -5.665 1.00 95.81 369 LEU A C 1
ATOM 2677 O O . LEU A 1 369 ? -7.879 15.629 -6.847 1.00 95.81 369 LEU A O 1
ATOM 2681 N N . VAL A 1 370 ? -6.977 16.936 -5.273 1.00 95.69 370 VAL A N 1
ATOM 2682 C CA . VAL A 1 370 ? -6.015 17.585 -6.185 1.00 95.69 370 VAL A CA 1
ATOM 2683 C C . VAL A 1 370 ? -5.017 16.565 -6.739 1.00 95.69 370 VAL A C 1
ATOM 2685 O O . VAL A 1 370 ? -4.739 16.551 -7.941 1.00 95.69 370 VAL A O 1
ATOM 2688 N N . TRP A 1 371 ? -4.517 15.658 -5.897 1.00 95.81 371 TRP A N 1
ATOM 2689 C CA . TRP A 1 371 ? -3.659 14.566 -6.354 1.00 95.81 371 TRP A CA 1
ATOM 2690 C C . TRP A 1 371 ? -4.384 13.634 -7.345 1.00 95.81 371 TRP A C 1
ATOM 2692 O O . TRP A 1 371 ? -3.868 13.390 -8.440 1.00 95.81 371 TRP A O 1
ATOM 2702 N N . LEU A 1 372 ? -5.609 13.188 -7.036 1.00 95.56 372 LEU A N 1
ATOM 2703 C CA . LEU A 1 372 ? -6.403 12.337 -7.937 1.00 95.56 372 LEU A CA 1
ATOM 2704 C C . LEU A 1 372 ? -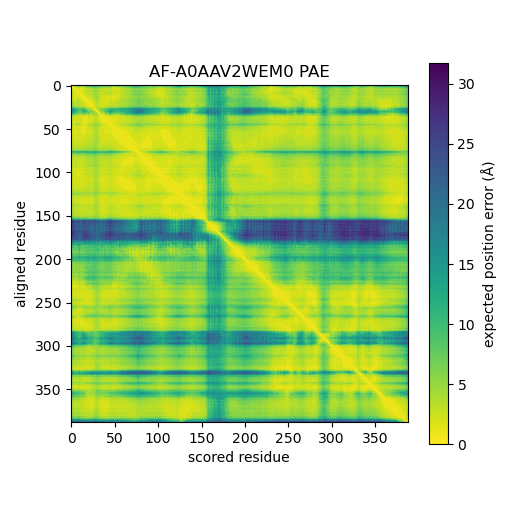6.732 13.019 -9.268 1.00 95.56 372 LEU A C 1
ATOM 2706 O O . LEU A 1 372 ? -6.605 12.413 -10.333 1.00 95.56 372 LEU A O 1
ATOM 2710 N N . THR A 1 373 ? -7.151 14.282 -9.233 1.00 96.00 373 THR A N 1
ATOM 2711 C CA . THR A 1 373 ? -7.457 15.050 -10.448 1.00 96.00 373 THR A CA 1
ATOM 2712 C C . THR A 1 373 ? -6.213 15.258 -11.302 1.00 96.00 373 THR A C 1
ATOM 2714 O O . THR A 1 373 ? -6.297 15.146 -12.525 1.00 96.00 373 THR A O 1
ATOM 2717 N N . THR A 1 374 ? -5.045 15.461 -10.685 1.00 95.31 374 THR A N 1
ATOM 2718 C CA . THR A 1 374 ? -3.762 15.498 -11.398 1.00 95.31 374 THR A CA 1
ATOM 2719 C C . THR A 1 374 ? -3.471 14.155 -12.063 1.00 95.31 374 THR A C 1
ATOM 2721 O O . THR A 1 374 ? -3.162 14.128 -13.255 1.00 95.31 374 THR A O 1
ATOM 2724 N N . LEU A 1 375 ? -3.624 13.043 -11.337 1.00 95.94 375 LEU A N 1
ATOM 2725 C CA . LEU A 1 375 ? -3.410 11.693 -11.857 1.00 95.94 375 LEU A CA 1
ATOM 2726 C C . LEU A 1 375 ? -4.303 11.411 -13.075 1.00 95.94 375 LEU A C 1
ATOM 2728 O O . LEU A 1 375 ? -3.805 11.139 -14.167 1.00 95.94 375 LEU A O 1
ATOM 2732 N N . PHE A 1 376 ? -5.623 11.523 -12.937 1.00 96.50 376 PHE A N 1
ATOM 2733 C CA . PHE A 1 376 ? -6.540 11.206 -14.035 1.00 96.50 376 PHE A CA 1
ATOM 2734 C C . PHE A 1 376 ? -6.486 12.240 -15.166 1.00 96.50 376 PHE A C 1
ATOM 2736 O O . PHE A 1 376 ? -6.434 11.867 -16.341 1.00 96.50 376 PHE A O 1
ATOM 2743 N N . GLY A 1 377 ? -6.437 13.532 -14.834 1.00 96.56 377 GLY A N 1
ATOM 2744 C CA . GLY A 1 377 ? -6.384 14.618 -15.810 1.00 96.56 377 GLY A CA 1
ATOM 2745 C C . GLY A 1 377 ? -5.126 14.566 -16.677 1.00 96.56 377 GLY A C 1
ATOM 2746 O O . GLY A 1 377 ? -5.214 14.670 -17.904 1.00 96.56 377 GLY A O 1
ATOM 2747 N N . ALA A 1 378 ? -3.958 14.325 -16.072 1.00 95.00 378 ALA A N 1
ATOM 2748 C CA . ALA A 1 378 ? -2.708 14.164 -16.811 1.00 95.00 378 ALA A CA 1
ATOM 2749 C C . ALA A 1 378 ? -2.720 12.907 -17.694 1.00 95.00 378 ALA A C 1
ATOM 2751 O O . ALA A 1 378 ? -2.252 12.961 -18.835 1.00 95.00 378 ALA A O 1
ATOM 2752 N N . GLY A 1 379 ? -3.309 11.804 -17.215 1.00 94.19 379 GLY A N 1
ATOM 2753 C CA . GLY A 1 379 ? -3.479 10.574 -17.992 1.00 94.19 379 GLY A CA 1
ATOM 2754 C C . GLY A 1 379 ? -4.331 10.788 -19.246 1.00 94.19 379 GLY A C 1
ATOM 2755 O O . GLY A 1 379 ? -3.898 10.471 -20.358 1.00 94.19 379 GLY A O 1
ATOM 2756 N N . VAL A 1 380 ? -5.504 11.411 -19.095 1.00 95.88 380 VAL A N 1
ATOM 2757 C CA . VAL A 1 380 ? -6.391 11.755 -20.220 1.00 95.88 380 VAL A CA 1
ATOM 2758 C C . VAL A 1 380 ? -5.681 12.686 -21.206 1.00 95.88 380 VAL A C 1
ATOM 2760 O O . VAL A 1 380 ? -5.650 12.413 -22.409 1.00 95.88 380 VAL A O 1
ATOM 2763 N N . ALA A 1 381 ? -5.036 13.749 -20.716 1.00 95.06 381 ALA A N 1
ATOM 2764 C CA . ALA A 1 381 ? -4.300 14.688 -21.561 1.00 95.06 381 ALA A CA 1
ATOM 2765 C C . ALA A 1 381 ? -3.143 14.017 -22.327 1.00 95.06 381 ALA A C 1
ATOM 2767 O O . ALA A 1 381 ? -2.915 14.329 -23.501 1.00 95.06 381 ALA A O 1
ATOM 2768 N N . ALA A 1 382 ? -2.431 13.076 -21.698 1.00 92.62 382 ALA A N 1
ATOM 2769 C CA . ALA A 1 382 ? -1.352 12.319 -22.325 1.00 92.62 382 ALA A CA 1
ATOM 2770 C C . ALA A 1 382 ? -1.857 11.423 -23.467 1.00 92.62 382 ALA A C 1
ATOM 2772 O O . ALA A 1 382 ? -1.210 11.348 -24.515 1.00 92.62 382 ALA A O 1
ATOM 2773 N N . VAL A 1 383 ? -3.016 10.778 -23.297 1.00 92.19 383 VAL A N 1
ATOM 2774 C CA . VAL A 1 383 ? -3.637 9.950 -24.343 1.00 92.19 383 VAL A CA 1
ATOM 2775 C C . VAL A 1 383 ? -4.124 10.811 -25.508 1.00 92.19 383 VAL A C 1
ATOM 2777 O O . VAL A 1 383 ? -3.813 10.507 -26.660 1.00 92.19 383 VAL A O 1
ATOM 2780 N N . LEU A 1 384 ? -4.833 11.910 -25.228 1.00 92.06 384 LEU A N 1
ATOM 2781 C CA . LEU A 1 384 ? -5.386 12.794 -26.260 1.00 92.06 384 LEU A CA 1
ATOM 2782 C C . LEU A 1 384 ? -4.297 13.446 -27.118 1.00 92.06 384 LEU A C 1
ATOM 2784 O O . LEU A 1 384 ? -4.433 13.516 -28.338 1.00 92.06 384 LEU A O 1
ATOM 2788 N N . ARG A 1 385 ? -3.191 13.884 -26.506 1.00 86.44 385 ARG A N 1
ATOM 2789 C CA . ARG A 1 385 ? -2.070 14.501 -27.235 1.00 86.44 385 ARG A CA 1
ATOM 2790 C C . ARG A 1 385 ? -1.185 13.520 -27.990 1.00 86.44 385 ARG A C 1
ATOM 2792 O O . ARG A 1 385 ? -0.373 13.965 -28.780 1.00 86.44 385 ARG A O 1
ATOM 2799 N N . ARG A 1 386 ? -1.305 12.214 -27.748 1.00 79.00 386 ARG A N 1
ATOM 2800 C CA . ARG A 1 386 ? -0.585 11.191 -28.521 1.00 79.00 386 ARG A CA 1
ATOM 2801 C C . ARG A 1 386 ? -1.296 10.844 -29.834 1.00 79.00 386 ARG A C 1
ATOM 2803 O O . ARG A 1 386 ? -0.694 10.205 -30.688 1.00 79.00 386 ARG A O 1
ATOM 2810 N N . ARG A 1 387 ? -2.579 11.201 -29.950 1.00 66.62 387 ARG A N 1
ATOM 2811 C CA . ARG A 1 387 ? -3.414 10.984 -31.142 1.00 66.62 387 ARG A CA 1
ATOM 2812 C C . ARG A 1 387 ? -3.417 12.174 -32.111 1.00 66.62 387 ARG A C 1
ATOM 2814 O O . ARG A 1 387 ? -3.969 12.042 -33.195 1.00 66.62 387 ARG A O 1
ATOM 2821 N N . ARG A 1 388 ? -2.859 13.310 -31.695 1.00 52.09 388 ARG A N 1
ATOM 2822 C CA . ARG A 1 388 ? -2.563 14.474 -32.536 1.00 52.09 388 ARG A CA 1
ATOM 2823 C C . ARG A 1 388 ? -1.081 14.453 -32.855 1.00 52.09 388 ARG A C 1
ATOM 2825 O O . ARG A 1 388 ? -0.738 14.901 -33.962 1.00 52.09 388 ARG A O 1
#

Sequence (388 aa):
MGPGYLLLRDAVSTPRSYLTDAALGLTDAAPRALPQDFAIALASHVLDGGIVVKVLLVLGLTLAGWGSARLVAQILPDIAIGGRLVAATLAIWNPYVAERLLQGHWSLLVGYGCLPWVAAATLAHRRWALAFWIALAGLTPTGVLLAAVTALAALATGPGQAALAWASGQLPGLGVLRDGQKWVALALPGYVLAAAGVARLGRSVAVVCGVALIAVLPDLAWGVGGQLRAVHYPQAWPAVAALINADPRPVAVLPPDSMRQFDWAGPAPVLDPLPRWVSADVLVSGDLLIGGQIIPGEGAHGRAVTQMLLDGAPQRELADAGVGWVVAEGLGTPLDLPVVYRDADLTLYEVGGATPPADGRGLLIGAHLVWLTTLFGAGVAAVLRRRR

Secondary structure (DSSP, 8-state):
--SSEEEEBTEE--S-----HHHHT-SSS--TTTTHHHHHHHHTTTS-HHHHHHHHHHHHHHHHHHHHHHHHHHH-TT--HHHHHHHHHHHHSSHHHHHHHHTT-HHHHHHHHHHHHHHHHHHTT-HHHHHHHHHHHTTSHHHHHHHHHHHHHHT-SHHHHHHHHHHHHH-TTGGGGG-HHHHGGGGHHHHHHHHHHHGGG-HHHHHHHHHHHHHH-GGGGGTTTTTS-EE---THHHHHHHHHHHS---EEEES--SEE--TTT-SS-EE-SHHHH-SSPEE----EEETTEEEP-S-HHHHHHHHHHHTT--HHHHHHTT--EEEEETT-SPPSS-EEEE-SSEEEEE-----PPPTTHHHHHHHHHHHHHHHHHHHHHHHHHH--

Nearest PDB structures (foldseek):
  9bru-assembly1_k  TM=2.603E-01  e=2.369E+00  Mus musculus
  6wm3-assembly1_3  TM=1.955E-01  e=1.531E+00  Homo sapiens
  9b8o-assembly1_h  TM=2.190E-01  e=2.257E+00  Rattus norvegicus
  9brb-assembly1_m  TM=2.281E-01  e=2.610E+00  Rattus norvegicus
  9brq-assembly1_m  TM=1.841E-01  e=2.740E+00  Mus musculus

Solvent-accessible surface area (backbone atoms only — not comparable to full-atom values): 19908 Å² total; per-residue (Å²): 130,65,77,61,19,46,58,35,28,66,24,64,42,39,59,43,37,37,84,22,49,66,36,59,52,66,43,71,49,81,64,79,55,36,50,39,40,41,52,41,23,58,51,20,76,82,42,50,24,24,56,51,52,53,50,46,33,55,47,9,48,49,34,22,15,53,23,31,24,48,34,41,44,71,76,37,74,89,59,53,70,47,13,31,50,30,10,16,44,52,58,50,52,38,69,68,51,54,52,35,59,66,48,21,41,43,54,48,40,29,11,57,10,24,38,34,45,20,32,42,20,50,71,66,69,33,66,36,47,27,47,18,31,35,41,57,6,36,35,18,65,66,15,31,52,53,30,52,52,39,35,44,59,60,54,64,42,79,67,43,55,52,52,52,54,49,54,69,74,71,50,92,72,58,69,72,62,68,52,57,76,73,56,54,64,71,50,44,69,59,52,31,45,53,49,22,56,58,18,69,80,31,70,67,50,15,51,51,52,42,50,51,47,48,65,76,48,60,38,57,81,50,41,55,68,57,66,67,46,43,38,73,83,61,73,53,55,66,54,53,27,52,57,42,51,74,59,59,32,26,28,37,49,38,77,66,54,56,64,37,70,42,89,86,67,39,94,63,46,19,43,54,57,60,64,38,54,26,58,26,49,56,48,47,23,60,49,43,77,56,96,88,41,79,44,84,41,60,17,64,68,21,38,53,55,50,50,39,60,77,73,62,56,53,44,66,59,44,18,75,70,18,30,16,30,39,41,34,53,38,84,57,86,83,69,92,52,55,75,78,44,75,57,78,59,33,29,35,29,55,46,75,14,61,63,81,80,67,84,62,54,70,59,43,52,49,54,53,48,52,49,50,49,45,27,53,51,20,44,53,51,33,56,58,61,72,77,108

Organism: Mycolicibacterium neoaurum (NCBI:txid1795)

Mean predicted aligned error: 6.9 Å

Foldseek 3Di:
DDPFAFFAAARFFFQAFADACLCLVQALFDNFQPPLSVVLNVVSVPGGSRVVLVVLLVVLLVLQLQLQLVLLCVVPVPQDVLLSNLLSLPSNQDPLNLVCLNNNVSQCSSLLSLLSQLLVCLLVVPVLSNLQSLLSLVSGPLSNVLSVVSSLVSVPDPVSVVVVVVCVPPDDPCPVVVPVSSCVSNCSSVVSNVSSVQPVVDPVSSVVSSVVSCVVQVCVVCSNVVSRDHFHDPPCLLVLQVVCQVPPFEEEEPVLDQFADDPRSDDHTGGDNNNGSHNHHYQHQQWDQDPNDTDGGSRPLSVVLNVCVVVLPDLVVNQVSRHAKYKYAAPDDDRPFAWPDDDGGITMGGSHHHDDGRPCSVVSVVVSVVSVCSNVVSVVVSVVVVVD

Radius of gyration: 23.39 Å; Cα contacts (8 Å, |Δi|>4): 681; chains: 1; bounding box: 50×42×68 Å

pLDDT: mean 87.79, std 11.43, range [45.19, 98.06]